Protein AF-A0A5E6QAX9-F1 (afdb_monomer)

Mean predicted aligned error: 13.08 Å

Organism: Pseudomonas fluorescens (NCBI:txid294)

Solvent-accessible surface area (backbone atoms only — not comparable to full-atom values): 25570 Å² total; per-residue (Å²): 93,80,44,79,46,87,66,74,41,51,69,69,58,54,49,51,52,41,70,77,46,77,68,77,66,35,37,39,41,36,64,40,65,77,59,86,54,40,51,58,72,58,33,51,79,68,58,32,48,76,47,62,37,71,54,66,49,14,57,46,33,20,52,44,48,59,61,68,55,28,45,99,88,67,47,72,58,52,53,35,27,36,40,25,69,46,57,39,29,48,39,28,54,53,53,48,54,74,73,34,88,75,42,30,38,41,33,34,48,84,81,74,73,73,81,73,87,60,61,91,48,55,45,81,39,77,52,65,60,74,54,28,51,64,31,39,22,37,38,36,40,51,80,91,72,96,59,93,83,63,60,48,40,42,72,50,63,68,36,28,31,72,66,16,39,39,38,31,65,30,71,71,78,34,50,34,72,62,22,53,52,50,44,27,68,26,70,49,32,36,45,35,42,32,44,58,69,72,58,50,52,52,48,50,54,51,29,43,75,70,75,47,33,59,90,72,20,65,27,58,56,47,78,44,66,59,44,66,61,43,70,68,41,47,52,51,40,52,49,50,49,50,51,54,49,52,51,54,52,49,52,52,50,50,54,52,57,67,75,44,84,61,42,76,52,73,56,58,45,59,94,84,35,58,55,38,39,34,36,27,77,50,74,56,28,49,39,36,49,49,44,38,46,70,70,41,28,39,40,38,38,28,29,60,82,66,95,70,93,60,88,77,82,71,90,72,77,100,75,76,78,90,81,72,78,61,75,83,61,76,72,41,67,68,56,47,52,52,48,43,54,56,13,44,57,54,47,54,47,37,43,69,49,32,77,81,44,50,76,85,85,71,66,83,76,41,65,54,38,58,50,30,51,50,54,50,42,47,56,20,54,41,43,78,41,77,45,66,76,52,74,68,57,49,54,55,50,10,49,81,26,39,30,36,38,33,52,79,84,55,104,70,60,19,32,51,36,35,32,35,56,71,79,46,78,74,45,81,55,76,56,74,56,88,42,62,29,54,35,46,51,49,21,52,51,54,46,51,56,52,52,56,51,57,53,53,58,59,62,75,78,110

pLDDT: mean 76.7, std 18.75, range [22.86, 97.31]

InterPro domains:
  IPR006140 D-isomer specific 2-hydroxyacid dehydrogenase, NAD-binding domain [PF02826] (80-192)
  IPR036291 NAD(P)-binding domain superfamily [SSF51735] (79-182)

Nearest PDB structures (foldseek):
  8ivj-assembly2_C  TM=6.839E-01  e=3.630E-08  [Candida] boidinii
  2j6i-assembly2_C  TM=7.118E-01  e=1.231E-07  [Candida] boidinii
  2j6i-assembly2_B  TM=7.206E-01  e=2.641E-07  [Candida] boidinii
  8iq7-assembly2_D  TM=7.152E-01  e=5.384E-07  [Candida] boidinii
  6d4c-assembly1_B  TM=6.617E-01  e=6.600E-07  [Candida] boidinii

Radius of gyration: 29.42 Å; Cα contacts (8 Å, |Δi|>4): 755; chains: 1; bounding box: 73×48×77 Å

Structure (mmCIF, N/CA/C/O backbone):
data_AF-A0A5E6QAX9-F1
#
_entry.id   AF-A0A5E6QAX9-F1
#
loop_
_atom_site.group_PDB
_atom_site.id
_atom_site.type_symbol
_atom_site.label_atom_id
_atom_site.label_alt_id
_atom_site.label_comp_id
_atom_site.label_asym_id
_atom_site.label_entity_id
_atom_site.label_seq_id
_atom_site.pdbx_PDB_ins_code
_atom_site.Cartn_x
_atom_site.Cartn_y
_atom_site.Cartn_z
_atom_site.occupancy
_atom_site.B_iso_or_equiv
_atom_site.auth_seq_id
_atom_site.auth_comp_id
_atom_site.auth_asym_id
_atom_site.auth_atom_id
_atom_site.pdbx_PDB_model_num
ATOM 1 N N . MET A 1 1 ? -0.705 -5.292 -18.192 1.00 64.06 1 MET A N 1
ATOM 2 C CA . MET A 1 1 ? -1.653 -4.192 -17.880 1.00 64.06 1 MET A CA 1
ATOM 3 C C . MET A 1 1 ? -1.810 -4.080 -16.372 1.00 64.06 1 MET A C 1
ATOM 5 O O . MET A 1 1 ? -1.700 -5.088 -15.676 1.00 64.06 1 MET A O 1
ATOM 9 N N . MET A 1 2 ? -2.021 -2.859 -15.881 1.00 64.88 2 MET A N 1
ATOM 10 C CA . MET A 1 2 ? -2.116 -2.541 -14.456 1.00 64.88 2 MET A CA 1
ATOM 11 C C . MET A 1 2 ? -3.489 -1.959 -14.152 1.00 64.88 2 MET A C 1
ATOM 13 O O . MET A 1 2 ? -3.979 -1.111 -14.890 1.00 64.88 2 MET A O 1
ATOM 17 N N . ILE A 1 3 ? -4.106 -2.452 -13.086 1.00 65.31 3 ILE A N 1
ATOM 18 C CA . ILE A 1 3 ? -5.469 -2.120 -12.694 1.00 65.31 3 ILE A CA 1
ATOM 19 C C . ILE A 1 3 ? -5.431 -1.605 -11.263 1.00 65.31 3 ILE A C 1
ATOM 21 O O . ILE A 1 3 ? -4.879 -2.264 -10.383 1.00 65.31 3 ILE A O 1
ATOM 25 N N . VAL A 1 4 ? -6.032 -0.441 -11.031 1.00 61.53 4 VAL A N 1
ATOM 26 C CA . VAL A 1 4 ? -6.186 0.150 -9.699 1.00 61.53 4 VAL A CA 1
ATOM 27 C C . VAL A 1 4 ? -7.657 0.149 -9.340 1.00 61.53 4 VAL A C 1
ATOM 29 O O . VAL A 1 4 ? -8.485 0.634 -10.107 1.00 61.53 4 VAL A O 1
ATOM 32 N N . GLY A 1 5 ? -7.987 -0.405 -8.176 1.00 59.50 5 GLY A N 1
ATOM 33 C CA . GLY A 1 5 ? -9.376 -0.577 -7.767 1.00 59.50 5 GLY A CA 1
ATOM 34 C C . GLY A 1 5 ? -9.622 -0.266 -6.298 1.00 59.50 5 GLY A C 1
ATOM 35 O O . GLY A 1 5 ? -8.871 -0.687 -5.413 1.00 59.50 5 GLY A O 1
ATOM 36 N N . GLY A 1 6 ? -10.717 0.459 -6.058 1.00 59.78 6 GLY A N 1
ATOM 37 C CA . GLY A 1 6 ? -11.350 0.699 -4.757 1.00 59.78 6 GLY A CA 1
ATOM 38 C C . GLY A 1 6 ? -12.485 -0.282 -4.424 1.00 59.78 6 GLY A C 1
ATOM 39 O O . GLY A 1 6 ? -12.898 -0.394 -3.273 1.00 59.78 6 GLY A O 1
ATOM 40 N N . GLN A 1 7 ? -13.017 -0.957 -5.443 1.00 68.12 7 GLN A N 1
ATOM 41 C CA . GLN A 1 7 ? -14.312 -1.634 -5.386 1.00 68.12 7 GLN A CA 1
ATOM 42 C C . GLN A 1 7 ? -14.189 -3.147 -5.187 1.00 68.12 7 GLN A C 1
ATOM 44 O O . GLN A 1 7 ? -13.084 -3.693 -5.121 1.00 68.12 7 GLN A O 1
ATOM 49 N N . ALA A 1 8 ? -15.340 -3.808 -5.048 1.00 74.06 8 ALA A N 1
ATOM 50 C CA . ALA A 1 8 ? -15.410 -5.258 -5.090 1.00 74.06 8 ALA A CA 1
ATOM 51 C C . ALA A 1 8 ? -15.012 -5.762 -6.479 1.00 74.06 8 ALA A C 1
ATOM 53 O O . ALA A 1 8 ? -15.477 -5.246 -7.491 1.00 74.06 8 ALA A O 1
ATOM 54 N N . ILE A 1 9 ? -14.118 -6.746 -6.500 1.00 80.56 9 ILE A N 1
ATOM 55 C CA . ILE A 1 9 ? -13.603 -7.387 -7.704 1.00 80.56 9 ILE A CA 1
ATOM 56 C C . ILE A 1 9 ? -14.142 -8.817 -7.707 1.00 80.56 9 ILE A C 1
ATOM 58 O O . ILE A 1 9 ? -13.574 -9.728 -7.090 1.00 80.56 9 ILE A O 1
ATOM 62 N N . ASP A 1 10 ? -15.302 -8.971 -8.337 1.00 83.75 10 ASP A N 1
ATOM 63 C CA . ASP A 1 10 ? -16.027 -10.230 -8.460 1.00 83.75 10 ASP A CA 1
ATOM 64 C C . ASP A 1 10 ? -15.603 -11.028 -9.705 1.00 83.75 10 ASP A C 1
ATOM 66 O O . ASP A 1 10 ? -14.633 -10.698 -10.390 1.00 83.75 10 ASP A O 1
ATOM 70 N N . ALA A 1 11 ? -16.290 -12.149 -9.944 1.00 87.06 11 ALA A N 1
ATOM 71 C CA . ALA A 1 11 ? -15.955 -13.037 -11.048 1.00 87.06 11 ALA A CA 1
ATOM 72 C C . ALA A 1 11 ? -16.174 -12.388 -12.413 1.00 87.06 11 ALA A C 1
ATOM 74 O O . ALA A 1 11 ? -15.303 -12.520 -13.270 1.00 87.06 11 ALA A O 1
ATOM 75 N N . ASP A 1 12 ? -17.267 -11.648 -12.579 1.00 86.31 12 ASP A N 1
ATOM 76 C CA . ASP A 1 12 ? -17.640 -11.036 -13.851 1.00 86.31 12 ASP A CA 1
ATOM 77 C C . ASP A 1 12 ? -16.593 -9.995 -14.268 1.00 86.31 12 ASP A C 1
ATOM 79 O O . ASP A 1 12 ? -16.123 -9.989 -15.408 1.00 86.31 12 ASP A O 1
ATOM 83 N N . VAL A 1 13 ? -16.131 -9.172 -13.317 1.00 86.88 13 VAL A N 1
ATOM 84 C CA . VAL A 1 13 ? -15.050 -8.201 -13.550 1.00 86.88 13 VAL A CA 1
ATOM 85 C C . VAL A 1 13 ? -13.741 -8.901 -13.932 1.00 86.88 13 VAL A C 1
ATOM 87 O O . VAL A 1 13 ? -13.078 -8.505 -14.895 1.00 86.88 13 VAL A O 1
ATOM 90 N N . ILE A 1 14 ? -13.365 -9.957 -13.203 1.00 86.50 14 ILE A N 1
ATOM 91 C CA . ILE A 1 14 ? -12.133 -10.718 -13.461 1.00 86.50 14 ILE A CA 1
ATOM 92 C C . ILE A 1 14 ? -12.169 -11.385 -14.843 1.00 86.50 14 ILE A C 1
ATOM 94 O O . ILE A 1 14 ? -11.173 -11.361 -15.574 1.00 86.50 14 ILE A O 1
ATOM 98 N N . GLU A 1 15 ? -13.305 -11.973 -15.214 1.00 87.38 15 GLU A N 1
ATOM 99 C CA . GLU A 1 15 ? -13.496 -12.603 -16.517 1.00 87.38 15 GLU A CA 1
ATOM 100 C C . GLU A 1 15 ? -13.429 -11.579 -17.643 1.00 87.38 15 GLU A C 1
ATOM 102 O O . GLU A 1 15 ? -12.675 -11.782 -18.597 1.00 87.38 15 GLU A O 1
ATOM 107 N N . GLN A 1 16 ? -14.108 -10.441 -17.496 1.00 86.62 16 GLN A N 1
ATOM 108 C CA . GLN A 1 16 ? -14.091 -9.379 -18.496 1.00 86.62 16 GLN A CA 1
ATOM 109 C C . GLN A 1 16 ? -12.678 -8.835 -18.739 1.00 86.62 16 GLN A C 1
ATOM 111 O O . GLN A 1 16 ? -12.290 -8.604 -19.891 1.00 86.62 16 GLN A O 1
ATOM 116 N N . TRP A 1 17 ? -11.870 -8.665 -17.687 1.00 87.19 17 TRP A N 1
ATOM 117 C CA . TRP A 1 17 ? -10.471 -8.258 -17.838 1.00 87.19 17 TRP A CA 1
ATOM 118 C C . TRP A 1 17 ? -9.660 -9.277 -18.620 1.00 87.19 17 TRP A C 1
ATOM 120 O O . TRP A 1 17 ? -8.883 -8.885 -19.492 1.00 87.19 17 TRP A O 1
ATOM 130 N N . ARG A 1 18 ? -9.855 -10.571 -18.348 1.00 85.88 18 ARG A N 1
ATOM 131 C CA . ARG A 1 18 ? -9.121 -11.628 -19.043 1.00 85.88 18 ARG A CA 1
ATOM 132 C C . ARG A 1 18 ? -9.573 -11.802 -20.491 1.00 85.88 18 ARG A C 1
ATOM 134 O O . ARG A 1 18 ? -8.727 -12.050 -21.339 1.00 85.88 18 ARG A O 1
ATOM 141 N N . ILE A 1 19 ? -10.861 -11.624 -20.787 1.00 86.25 19 ILE A N 1
ATOM 142 C CA . ILE A 1 19 ? -11.388 -11.605 -22.161 1.00 86.25 19 ILE A CA 1
ATOM 143 C C . ILE A 1 19 ? -10.792 -10.431 -22.941 1.00 86.25 19 ILE A C 1
ATOM 145 O O . ILE A 1 19 ? -10.338 -10.602 -24.067 1.00 86.25 19 ILE A O 1
ATOM 149 N N . SER A 1 20 ? -10.756 -9.247 -22.326 1.00 83.44 20 SER A N 1
ATOM 150 C CA . SER A 1 20 ? -10.238 -8.032 -22.969 1.00 83.44 20 SER A CA 1
ATOM 151 C C . SER A 1 20 ? -8.712 -8.060 -23.128 1.00 83.44 20 SER A C 1
ATOM 153 O O . SER A 1 20 ? -8.173 -7.448 -24.044 1.00 83.44 20 SER A O 1
ATOM 155 N N . HIS A 1 21 ? -8.011 -8.777 -22.243 1.00 83.81 21 HIS A N 1
ATOM 156 C CA . HIS A 1 21 ? -6.552 -8.900 -22.228 1.00 83.81 21 HIS A CA 1
ATOM 157 C C . HIS A 1 21 ? -6.148 -10.381 -22.111 1.00 83.81 21 HIS A C 1
ATOM 159 O O . HIS A 1 21 ? -5.704 -10.835 -21.045 1.00 83.81 21 HIS A O 1
ATOM 165 N N . PRO A 1 22 ? -6.308 -11.151 -23.206 1.00 82.69 22 PRO A N 1
ATOM 166 C CA . PRO A 1 22 ? -6.115 -12.601 -23.197 1.00 82.69 22 PRO A CA 1
ATOM 167 C C . PRO A 1 22 ? -4.653 -13.007 -22.987 1.00 82.69 22 PRO A C 1
ATOM 169 O O . PRO A 1 22 ? -4.3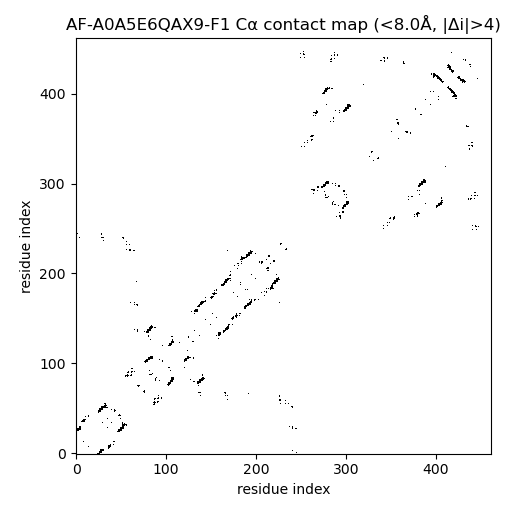86 -14.104 -22.499 1.00 82.69 22 PRO A O 1
ATOM 172 N N . PHE A 1 23 ? -3.707 -12.119 -23.304 1.00 80.06 23 PHE A N 1
ATOM 173 C CA . PHE A 1 23 ? -2.273 -12.373 -23.208 1.00 80.06 23 PHE A CA 1
ATOM 174 C C . PHE A 1 23 ? -1.586 -11.418 -22.227 1.00 80.06 23 PHE A C 1
ATOM 176 O O . PHE A 1 23 ? -2.017 -10.283 -22.019 1.00 80.06 23 PHE A O 1
ATOM 183 N N . GLY A 1 24 ? -0.464 -11.877 -21.672 1.00 72.88 24 GLY A N 1
ATOM 184 C CA . GLY A 1 24 ? 0.416 -11.079 -20.824 1.00 72.88 24 GLY A CA 1
ATOM 185 C C . GLY A 1 24 ? 0.003 -10.992 -19.352 1.00 72.88 24 GLY A C 1
ATOM 186 O O . GLY A 1 24 ? -1.071 -11.428 -18.924 1.00 72.88 24 GLY A O 1
ATOM 187 N N . ASP A 1 25 ? 0.912 -10.407 -18.572 1.00 79.88 25 ASP A N 1
ATOM 188 C CA . ASP A 1 25 ? 0.767 -10.267 -17.127 1.00 79.88 25 ASP A CA 1
ATOM 189 C C . ASP A 1 25 ? -0.271 -9.174 -16.795 1.00 79.88 25 ASP A C 1
ATOM 191 O O . ASP A 1 25 ? -0.158 -8.014 -17.223 1.00 79.88 25 ASP A O 1
ATOM 195 N N . LEU A 1 26 ? -1.277 -9.539 -15.992 1.00 85.12 26 LEU A N 1
ATOM 196 C CA . LEU A 1 26 ? -2.215 -8.594 -15.383 1.00 85.12 26 LEU A CA 1
ATOM 197 C C . LEU A 1 26 ? -1.890 -8.422 -13.905 1.00 85.12 26 LEU A C 1
ATOM 199 O O . LEU A 1 26 ? -1.695 -9.398 -13.177 1.00 85.12 26 LEU A O 1
ATOM 203 N N . HIS A 1 27 ? -1.856 -7.166 -13.475 1.00 83.56 27 HIS A N 1
ATOM 204 C CA . HIS A 1 27 ? -1.624 -6.791 -12.090 1.00 83.56 27 HIS A CA 1
ATOM 205 C C . HIS A 1 27 ? -2.783 -5.950 -11.574 1.00 83.56 27 HIS A C 1
ATOM 207 O O . HIS A 1 27 ? -3.108 -4.924 -12.167 1.00 83.56 27 HIS A O 1
ATOM 213 N N . LEU A 1 28 ? -3.363 -6.362 -10.453 1.00 84.69 28 LEU A N 1
ATOM 214 C CA . LEU A 1 28 ? -4.330 -5.586 -9.691 1.00 84.69 28 LEU A CA 1
ATOM 215 C C . LEU A 1 28 ? -3.633 -5.022 -8.453 1.00 84.69 28 LEU A C 1
ATOM 217 O O . LEU A 1 28 ? -3.115 -5.785 -7.643 1.00 84.69 28 LEU A O 1
ATOM 221 N N . ILE A 1 29 ? -3.648 -3.704 -8.287 1.00 82.81 29 ILE A N 1
ATOM 222 C CA . ILE A 1 29 ? -3.205 -3.032 -7.064 1.00 82.81 29 ILE A CA 1
ATOM 223 C C . ILE A 1 29 ? -4.448 -2.494 -6.358 1.00 82.81 29 ILE A C 1
ATOM 225 O O . ILE A 1 29 ? -5.128 -1.580 -6.832 1.00 82.81 29 ILE A O 1
ATOM 229 N N . ARG A 1 30 ? -4.775 -3.106 -5.219 1.00 82.25 30 ARG A N 1
ATOM 230 C CA . ARG A 1 30 ? -5.894 -2.708 -4.372 1.00 82.25 30 ARG A CA 1
ATOM 231 C C . ARG A 1 30 ? -5.467 -1.561 -3.461 1.00 82.25 30 ARG A C 1
ATOM 233 O O . ARG A 1 30 ? -4.482 -1.652 -2.737 1.00 82.25 30 ARG A O 1
ATOM 240 N N . ARG A 1 31 ? -6.267 -0.501 -3.460 1.00 79.50 31 ARG A N 1
ATOM 241 C CA . ARG A 1 31 ? -6.107 0.635 -2.550 1.00 79.50 31 ARG A CA 1
ATOM 242 C C . ARG A 1 31 ? -6.557 0.292 -1.121 1.00 79.50 31 ARG A C 1
ATOM 244 O O . ARG A 1 31 ? -7.748 0.070 -0.905 1.00 79.50 31 ARG A O 1
ATOM 251 N N . GLY A 1 32 ? -5.641 0.281 -0.158 1.00 75.12 32 GLY A N 1
ATOM 252 C CA . GLY A 1 32 ? -5.905 -0.068 1.248 1.00 75.12 32 GLY A CA 1
ATOM 253 C C . GLY A 1 32 ? -5.344 -1.435 1.651 1.00 75.12 32 GLY A C 1
ATOM 254 O O . GLY A 1 32 ? -4.750 -2.140 0.835 1.00 75.12 32 GLY A O 1
ATOM 255 N N . ASN A 1 33 ? -5.508 -1.819 2.921 1.00 76.81 33 ASN A N 1
ATOM 256 C CA . ASN A 1 33 ? -4.937 -3.062 3.451 1.00 76.81 33 ASN A CA 1
ATOM 257 C C . ASN A 1 33 ? -5.774 -4.314 3.132 1.00 76.81 33 ASN A C 1
ATOM 259 O O . ASN A 1 33 ? -5.211 -5.389 2.932 1.00 76.81 33 ASN A O 1
ATOM 263 N N . SER A 1 34 ? -7.108 -4.219 3.103 1.00 76.56 34 SER A N 1
ATOM 264 C CA . SER A 1 34 ? -7.966 -5.404 2.938 1.00 76.56 34 SER A CA 1
ATOM 265 C C . SER A 1 34 ? -8.051 -5.887 1.485 1.00 76.56 34 SER A C 1
ATOM 267 O O . SER A 1 34 ? -8.235 -5.103 0.553 1.00 76.56 34 SER A O 1
ATOM 269 N N . LEU A 1 35 ? -7.980 -7.210 1.323 1.00 79.38 35 LEU A N 1
ATOM 270 C CA . LEU A 1 35 ? -8.211 -7.935 0.072 1.00 79.38 35 LEU A CA 1
ATOM 271 C C . LEU A 1 35 ? -9.525 -8.732 0.085 1.00 79.38 35 LEU A C 1
ATOM 273 O O . LEU A 1 35 ? -9.799 -9.452 -0.867 1.00 79.38 35 LEU A O 1
ATOM 277 N N . ASP A 1 36 ? -10.354 -8.596 1.126 1.00 77.00 36 ASP A N 1
ATOM 278 C CA . ASP A 1 36 ? -11.575 -9.404 1.305 1.00 77.00 36 ASP A CA 1
ATOM 279 C C . ASP A 1 36 ? -12.578 -9.242 0.157 1.00 77.00 36 ASP A C 1
ATOM 281 O O . ASP A 1 36 ? -13.327 -10.158 -0.170 1.00 77.00 36 ASP A O 1
ATOM 285 N N . ASN A 1 37 ? -12.570 -8.071 -0.479 1.00 75.81 37 ASN A N 1
ATOM 286 C CA . ASN A 1 37 ? -13.447 -7.757 -1.601 1.00 75.81 37 ASN A CA 1
ATOM 287 C C . ASN A 1 37 ? -12.862 -8.202 -2.953 1.00 75.81 37 ASN A C 1
ATOM 289 O O . ASN A 1 37 ? -13.372 -7.797 -3.993 1.00 75.81 37 ASN A O 1
ATOM 293 N N . VAL A 1 38 ? -11.779 -8.985 -2.961 1.00 83.62 38 VAL A N 1
ATOM 294 C CA . VAL A 1 38 ? -11.141 -9.514 -4.170 1.00 83.62 38 VAL A CA 1
ATOM 295 C C . VAL A 1 38 ? -11.199 -11.035 -4.135 1.00 83.62 38 VAL A C 1
ATOM 297 O O . VAL A 1 38 ? -10.734 -11.665 -3.186 1.00 83.62 38 VAL A O 1
ATOM 300 N N . ARG A 1 39 ? -11.716 -11.657 -5.200 1.00 86.12 39 ARG A N 1
ATOM 301 C CA . ARG A 1 39 ? -11.693 -13.122 -5.345 1.00 86.12 39 ARG A CA 1
ATOM 302 C C . ARG A 1 39 ? -10.286 -13.624 -5.694 1.00 86.12 39 ARG A C 1
ATOM 304 O O . ARG A 1 39 ? -10.013 -13.968 -6.841 1.00 86.12 39 ARG A O 1
ATOM 311 N N . LEU A 1 40 ? -9.396 -13.682 -4.699 1.00 88.06 40 LEU A N 1
ATOM 312 C CA . LEU A 1 40 ? -7.970 -14.005 -4.870 1.00 88.06 40 LEU A CA 1
ATOM 313 C C . LEU A 1 40 ? -7.724 -15.324 -5.618 1.00 88.06 40 LEU A C 1
ATOM 315 O O . LEU A 1 40 ? -6.963 -15.328 -6.579 1.00 88.06 40 LEU A O 1
ATOM 319 N N . ASN A 1 41 ? -8.427 -16.402 -5.254 1.00 88.56 41 ASN A N 1
ATOM 320 C CA . ASN A 1 41 ? -8.286 -17.707 -5.916 1.00 88.56 41 ASN A CA 1
ATOM 321 C C . ASN A 1 41 ? -8.634 -17.637 -7.413 1.00 88.56 41 ASN A C 1
ATOM 323 O O . ASN A 1 41 ? -7.997 -18.277 -8.246 1.00 88.56 41 ASN A O 1
ATOM 327 N N . LEU A 1 42 ? -9.648 -16.840 -7.769 1.00 89.56 42 LEU A N 1
ATOM 328 C CA . LEU A 1 42 ? -10.046 -16.666 -9.161 1.00 89.56 42 LEU A CA 1
ATOM 329 C C . LEU A 1 42 ? -9.020 -15.817 -9.916 1.00 89.56 42 LEU A C 1
ATOM 331 O O . LEU A 1 42 ? -8.622 -16.203 -11.014 1.00 89.56 42 LEU A O 1
ATOM 335 N N . CYS A 1 43 ? -8.544 -14.721 -9.315 1.00 88.06 43 CYS A N 1
ATOM 336 C CA . CYS A 1 43 ? -7.438 -13.932 -9.858 1.00 88.06 43 CYS A CA 1
ATOM 337 C C . CYS A 1 43 ? -6.221 -14.818 -10.155 1.00 88.06 43 CYS A C 1
ATOM 339 O O . CYS A 1 43 ? -5.716 -14.795 -11.275 1.00 88.06 43 CYS A O 1
ATOM 341 N N . GLU A 1 44 ? -5.804 -15.647 -9.197 1.00 89.38 44 GLU A N 1
ATOM 342 C CA . GLU A 1 44 ? -4.678 -16.571 -9.347 1.00 89.38 44 GLU A CA 1
ATOM 343 C C . GLU A 1 44 ? -4.906 -17.569 -10.489 1.00 89.38 44 GLU A C 1
ATOM 345 O O . GLU A 1 44 ? -4.075 -17.663 -11.393 1.00 89.38 44 GLU A O 1
ATOM 350 N N . SER A 1 45 ? -6.072 -18.226 -10.533 1.00 89.75 45 SER A N 1
ATOM 351 C CA . SER A 1 45 ? -6.417 -19.174 -11.608 1.00 89.75 45 SER A CA 1
ATOM 352 C C . SER A 1 45 ? -6.430 -18.543 -13.008 1.00 89.75 45 SER A C 1
ATOM 354 O O . SER A 1 45 ? -6.239 -19.229 -14.011 1.00 89.75 45 SER A O 1
ATOM 356 N N . LYS A 1 46 ? -6.642 -17.223 -13.089 1.00 87.62 46 LYS A N 1
ATOM 357 C CA . LYS A 1 46 ? -6.640 -16.440 -14.329 1.00 87.62 46 LYS A CA 1
ATOM 358 C C . LYS A 1 46 ? -5.311 -15.716 -14.555 1.00 87.62 46 LYS A C 1
ATOM 360 O O . LYS A 1 46 ? -5.262 -14.833 -15.408 1.00 87.62 46 LYS A O 1
ATOM 365 N N . GLY A 1 47 ? -4.253 -16.022 -13.800 1.00 86.19 47 GLY A N 1
ATOM 366 C CA . GLY A 1 47 ? -2.938 -15.389 -13.944 1.00 86.19 47 GLY A CA 1
ATOM 367 C C . GLY A 1 47 ? -2.944 -13.878 -13.672 1.00 86.19 47 GLY A C 1
ATOM 368 O O . GLY A 1 47 ? -2.242 -13.120 -14.343 1.00 86.19 47 GLY A O 1
ATOM 369 N N . ILE A 1 48 ? -3.794 -13.410 -12.754 1.00 88.06 48 ILE A N 1
ATOM 370 C CA . ILE A 1 48 ? -3.840 -12.021 -12.285 1.00 88.06 48 ILE A CA 1
ATOM 371 C C . ILE A 1 48 ? -3.116 -11.948 -10.942 1.00 88.06 48 ILE A C 1
ATOM 373 O O . ILE A 1 48 ? -3.564 -12.519 -9.949 1.00 88.06 48 ILE A O 1
ATOM 377 N N . ARG A 1 49 ? -2.008 -11.204 -10.897 1.00 87.25 49 ARG A N 1
ATOM 378 C CA . ARG A 1 49 ? -1.271 -10.950 -9.653 1.00 87.25 49 ARG A CA 1
ATOM 379 C C . ARG A 1 49 ? -1.936 -9.812 -8.888 1.00 87.25 49 ARG A C 1
ATOM 381 O O . ARG A 1 49 ? -2.152 -8.741 -9.449 1.00 87.25 49 ARG A O 1
ATOM 388 N N . VAL A 1 50 ? -2.232 -10.030 -7.611 1.00 86.75 50 VAL A N 1
ATOM 389 C CA . VAL A 1 50 ? -2.906 -9.044 -6.756 1.00 86.75 50 VAL A CA 1
ATOM 390 C C . VAL A 1 50 ? -1.932 -8.521 -5.704 1.00 86.75 50 VAL A C 1
ATOM 392 O O . VAL A 1 50 ? -1.297 -9.302 -5.003 1.00 86.75 50 VAL A O 1
ATOM 395 N N . GLY A 1 51 ? -1.824 -7.200 -5.599 1.00 82.38 51 GLY A N 1
ATOM 396 C CA . GLY A 1 51 ? -1.120 -6.487 -4.536 1.00 82.38 51 GLY A CA 1
ATOM 397 C C . GLY A 1 51 ? -2.049 -5.505 -3.823 1.00 82.38 51 GLY A C 1
ATOM 398 O O . GLY A 1 51 ? -3.149 -5.215 -4.294 1.00 82.38 51 GLY A O 1
ATOM 399 N N . ASN A 1 52 ? -1.607 -4.991 -2.681 1.00 81.12 52 ASN A N 1
ATOM 400 C CA . ASN A 1 52 ? -2.318 -4.002 -1.872 1.00 81.12 52 ASN A CA 1
ATOM 401 C C . ASN A 1 52 ? -1.336 -2.991 -1.252 1.00 81.12 52 ASN A C 1
ATOM 403 O O . ASN A 1 52 ? -0.140 -3.035 -1.537 1.00 81.12 52 ASN A O 1
ATOM 407 N N . THR A 1 53 ? -1.829 -2.086 -0.402 1.00 75.06 53 THR A N 1
ATOM 408 C CA . THR A 1 53 ? -1.009 -1.070 0.285 1.00 75.06 53 THR A CA 1
ATOM 409 C C . THR A 1 53 ? -1.074 -1.253 1.810 1.00 75.06 53 THR A C 1
ATOM 411 O O . THR A 1 53 ? -1.725 -0.466 2.509 1.00 75.06 53 THR A O 1
ATOM 414 N N . PRO A 1 54 ? -0.468 -2.325 2.356 1.00 76.69 54 PRO A N 1
ATOM 415 C CA . PRO A 1 54 ? -0.617 -2.675 3.761 1.00 76.69 54 PRO A CA 1
ATOM 416 C C . PRO A 1 54 ? 0.093 -1.660 4.663 1.00 76.69 54 PRO A C 1
ATOM 418 O O . PRO A 1 54 ? 1.227 -1.272 4.413 1.00 76.69 54 PRO A O 1
ATOM 421 N N . GLY A 1 55 ? -0.565 -1.254 5.751 1.00 76.06 55 GLY A N 1
ATOM 422 C CA . GLY A 1 55 ? 0.027 -0.375 6.767 1.00 76.06 55 GLY A CA 1
ATOM 423 C C . GLY A 1 55 ? 0.002 1.125 6.464 1.00 76.06 55 GLY A C 1
ATOM 424 O O . GLY A 1 55 ? 0.189 1.898 7.393 1.00 76.06 55 GLY A O 1
ATOM 425 N N . VAL A 1 56 ? -0.321 1.557 5.243 1.00 81.31 56 VAL A N 1
ATOM 426 C CA . VAL A 1 56 ? -0.406 2.992 4.890 1.00 81.31 56 VAL A CA 1
ATOM 427 C C . VAL A 1 56 ? -1.469 3.712 5.723 1.00 81.31 56 VAL A C 1
ATOM 429 O O . VAL A 1 56 ? -1.215 4.745 6.335 1.00 81.31 56 VAL A O 1
ATOM 432 N N . GLU A 1 57 ? -2.648 3.107 5.846 1.00 84.50 57 GLU A N 1
ATOM 433 C CA . GLU A 1 57 ? -3.738 3.646 6.666 1.00 84.50 57 GLU A CA 1
ATOM 434 C C . GLU A 1 57 ? -3.493 3.504 8.178 1.00 84.50 57 GLU A C 1
ATOM 436 O O . GLU A 1 57 ? -4.199 4.112 8.979 1.00 84.50 57 GLU A O 1
ATOM 441 N N . ALA A 1 58 ? -2.490 2.727 8.607 1.00 87.25 58 ALA A N 1
ATOM 442 C CA . ALA A 1 58 ? -2.312 2.381 10.015 1.00 87.25 58 ALA A CA 1
ATOM 443 C C . ALA A 1 58 ? -2.037 3.597 10.902 1.00 87.25 58 ALA A C 1
ATOM 445 O O . ALA A 1 58 ? -2.554 3.674 12.017 1.00 87.25 58 ALA A O 1
ATOM 446 N N . SER A 1 59 ? -1.257 4.553 10.399 1.00 87.06 59 SER A N 1
ATOM 447 C CA . SER A 1 59 ? -0.918 5.772 11.129 1.00 87.06 59 SER A CA 1
ATOM 448 C C . SER A 1 59 ? -2.149 6.670 11.327 1.00 87.06 59 SER A C 1
ATOM 450 O O . SER A 1 59 ? -2.308 7.251 12.403 1.00 87.06 59 SER A O 1
ATOM 452 N N . HIS A 1 60 ? -3.044 6.732 10.335 1.00 88.62 60 HIS A N 1
ATOM 453 C CA . HIS A 1 60 ? -4.306 7.483 10.363 1.00 88.62 60 HIS A CA 1
ATOM 454 C C . HIS A 1 60 ? -5.321 6.837 11.301 1.00 88.62 60 HIS A C 1
ATOM 456 O O . HIS A 1 60 ? -5.859 7.499 12.191 1.00 88.62 60 HIS A O 1
ATOM 462 N N . VAL A 1 61 ? -5.487 5.519 11.187 1.00 91.75 61 VAL A N 1
ATOM 463 C CA . VAL A 1 61 ? -6.349 4.732 12.076 1.00 91.75 61 VAL A CA 1
ATOM 464 C C . VAL A 1 61 ? -5.867 4.844 13.529 1.00 91.75 61 VAL A C 1
ATOM 466 O O . VAL A 1 61 ? -6.675 5.004 14.441 1.00 91.75 61 VAL A O 1
ATOM 469 N N . ALA A 1 62 ? -4.554 4.856 13.771 1.00 93.12 62 ALA A N 1
ATOM 470 C CA . ALA A 1 62 ? -3.993 5.080 15.101 1.00 93.12 62 ALA A CA 1
ATOM 471 C C . ALA A 1 62 ? -4.333 6.470 15.675 1.00 93.12 62 ALA A C 1
ATOM 473 O O . ALA A 1 62 ? -4.653 6.578 16.861 1.00 93.12 62 ALA A O 1
ATOM 474 N N . VAL A 1 63 ? -4.317 7.536 14.858 1.00 92.06 63 VAL A N 1
ATOM 475 C CA . VAL A 1 63 ? -4.761 8.883 15.289 1.00 92.06 63 VAL A CA 1
ATOM 476 C C . VAL A 1 63 ? -6.216 8.857 15.714 1.00 92.06 63 VAL A C 1
ATOM 478 O O . VAL A 1 63 ? -6.567 9.411 16.758 1.00 92.06 63 VAL A O 1
ATOM 481 N N . TYR A 1 64 ? -7.043 8.208 14.900 1.00 94.62 64 TYR A N 1
ATOM 482 C CA . TYR A 1 64 ? -8.467 8.077 15.137 1.00 94.62 64 TYR A CA 1
ATOM 483 C C . TYR A 1 64 ? -8.754 7.339 16.449 1.00 94.62 64 TYR A C 1
ATOM 485 O O . TYR A 1 64 ? -9.516 7.828 17.285 1.00 94.62 64 TYR A O 1
ATOM 493 N N . ILE A 1 65 ? -8.083 6.208 16.685 1.00 96.12 65 ILE A N 1
ATOM 494 C CA . ILE A 1 65 ? -8.212 5.462 17.940 1.00 96.12 65 ILE A CA 1
ATOM 495 C C . ILE A 1 65 ? -7.788 6.334 19.124 1.00 96.12 65 ILE A C 1
ATOM 497 O O . ILE A 1 65 ? -8.542 6.471 20.085 1.00 96.12 65 ILE A O 1
ATOM 501 N N . ALA A 1 66 ? -6.618 6.975 19.048 1.00 94.31 66 ALA A N 1
ATOM 502 C CA . ALA A 1 66 ? -6.116 7.826 20.124 1.00 94.31 66 ALA A CA 1
ATOM 503 C C . ALA A 1 66 ? -7.046 9.014 20.426 1.00 94.31 66 ALA A C 1
ATOM 505 O O . ALA A 1 66 ? -7.131 9.439 21.574 1.00 94.31 66 ALA A O 1
ATOM 506 N N . HIS A 1 67 ? -7.752 9.552 19.425 1.00 93.25 67 HIS A N 1
ATOM 507 C CA . HIS A 1 67 ? -8.784 10.569 19.635 1.00 93.25 67 HIS A CA 1
ATOM 508 C C . HIS A 1 67 ? -9.937 10.023 20.483 1.00 93.25 67 HIS A C 1
ATOM 510 O O . HIS A 1 67 ? -10.319 10.653 21.468 1.00 93.25 67 HIS A O 1
ATOM 516 N N . TRP A 1 68 ? -10.446 8.836 20.146 1.00 94.94 68 TRP A N 1
ATOM 517 C CA . TRP A 1 68 ? -11.556 8.231 20.873 1.00 94.94 68 TRP A CA 1
ATOM 518 C C . TRP A 1 68 ? -11.178 7.722 22.258 1.00 94.94 68 TRP A C 1
ATOM 520 O O . TRP A 1 68 ? -12.023 7.765 23.140 1.00 94.94 68 TRP A O 1
ATOM 530 N N . LEU A 1 69 ? -9.938 7.297 22.502 1.00 94.38 69 LEU A N 1
ATOM 531 C CA . LEU A 1 69 ? -9.510 6.824 23.827 1.00 94.38 69 LEU A CA 1
ATOM 532 C C . LEU A 1 69 ? -9.457 7.930 24.901 1.00 94.38 69 LEU A C 1
ATOM 534 O O . LEU A 1 69 ? -9.395 7.613 26.087 1.00 94.38 69 LEU A O 1
ATOM 538 N N . LYS A 1 70 ? -9.501 9.213 24.522 1.00 90.88 70 LYS A N 1
ATOM 539 C CA . LYS A 1 70 ? -9.431 10.347 25.459 1.00 90.88 70 LYS A CA 1
ATOM 540 C C . LYS A 1 70 ? -10.617 10.411 26.412 1.00 90.88 70 LYS A C 1
ATOM 542 O O . LYS A 1 70 ? -11.756 10.226 26.007 1.00 90.88 70 LYS A O 1
ATOM 547 N N . ARG A 1 71 ? -10.398 10.781 27.666 1.00 85.00 71 ARG A N 1
ATOM 548 C CA . ARG A 1 71 ? -11.470 11.045 28.635 1.00 85.00 71 ARG A CA 1
ATOM 549 C C . ARG A 1 71 ? -12.296 12.273 28.222 1.00 85.00 71 ARG A C 1
ATOM 551 O O . ARG A 1 71 ? -11.962 12.984 27.277 1.00 85.00 71 ARG A O 1
ATOM 558 N N . ALA A 1 72 ? -13.404 12.515 28.922 1.00 81.50 72 ALA A N 1
ATOM 559 C CA . ALA A 1 72 ? -14.302 13.638 28.625 1.00 81.50 72 ALA A CA 1
ATOM 560 C C . ALA A 1 72 ? -13.620 15.018 28.740 1.00 81.50 72 ALA A C 1
ATOM 562 O O . ALA A 1 72 ? -14.038 15.958 28.075 1.00 81.50 72 ALA A O 1
ATOM 563 N N . ASP A 1 73 ? -12.559 15.119 29.544 1.00 84.00 73 ASP A N 1
ATOM 564 C CA . ASP A 1 73 ? -11.710 16.308 29.691 1.00 84.00 73 ASP A CA 1
ATOM 565 C C . ASP A 1 73 ? -10.640 16.446 28.584 1.00 84.00 73 ASP A C 1
ATOM 567 O O . ASP A 1 73 ? -9.868 17.401 28.578 1.00 84.00 73 ASP A O 1
ATOM 571 N N . GLY A 1 74 ? -10.580 15.499 27.640 1.00 84.44 74 GLY A N 1
ATOM 572 C CA . GLY A 1 74 ? -9.613 15.470 26.545 1.00 84.44 74 GLY A CA 1
ATOM 573 C C . GLY A 1 74 ? -8.251 14.854 26.889 1.00 84.44 74 GLY A C 1
ATOM 574 O O . GLY A 1 74 ? -7.428 14.707 25.977 1.00 84.44 74 GLY A O 1
ATOM 575 N N . SER A 1 75 ? -8.017 14.466 28.149 1.00 88.50 75 SER A N 1
ATOM 576 C CA . SER A 1 75 ? -6.789 13.794 28.597 1.00 88.50 75 SER A CA 1
ATOM 577 C C . SER A 1 75 ? -6.746 12.330 28.156 1.00 88.50 75 SER A C 1
ATOM 579 O O . SER A 1 75 ? -7.786 11.693 27.960 1.00 88.50 75 SER A O 1
ATOM 581 N N . LEU A 1 76 ? -5.545 11.774 27.982 1.00 90.25 76 LEU A N 1
ATOM 582 C CA . LEU A 1 76 ? -5.393 10.331 27.820 1.00 90.25 76 LEU A CA 1
ATOM 583 C C . LEU A 1 76 ? -5.451 9.655 29.200 1.00 90.25 76 LEU A C 1
ATOM 585 O O . LEU A 1 76 ? -4.913 10.186 30.170 1.00 90.25 76 LEU A O 1
ATOM 589 N N . PRO A 1 77 ? -6.112 8.495 29.317 1.00 90.88 77 PRO A N 1
ATOM 590 C CA . PRO A 1 77 ? -6.031 7.699 30.530 1.00 90.88 77 PRO A CA 1
ATOM 591 C C . PRO A 1 77 ? -4.605 7.154 30.715 1.00 90.88 77 PRO A C 1
ATOM 593 O O . PRO A 1 77 ? -3.940 6.852 29.722 1.00 90.88 77 PRO A O 1
ATOM 596 N N . PRO A 1 78 ? -4.138 7.005 31.969 1.00 88.31 78 PRO A N 1
ATOM 597 C CA . PRO A 1 78 ? -2.756 6.625 32.261 1.00 88.31 78 PRO A CA 1
ATOM 598 C C . PRO A 1 78 ? -2.434 5.193 31.835 1.00 88.31 78 PRO A C 1
ATOM 600 O O . PRO A 1 78 ? -1.288 4.902 31.523 1.00 88.31 78 PRO A O 1
ATOM 603 N N . ASP A 1 79 ? -3.429 4.307 31.804 1.00 92.06 79 ASP A N 1
ATOM 604 C CA . ASP A 1 79 ? -3.271 2.909 31.419 1.00 92.06 79 ASP A CA 1
ATOM 605 C C . ASP A 1 79 ? -4.173 2.605 30.218 1.00 92.06 79 ASP A C 1
ATOM 607 O O . ASP A 1 79 ? -5.400 2.730 30.291 1.00 92.06 79 ASP A O 1
ATOM 611 N N . ILE A 1 80 ? -3.558 2.214 29.100 1.00 94.94 80 ILE A N 1
ATOM 612 C CA . ILE A 1 80 ? -4.247 1.887 27.847 1.00 94.94 80 ILE A CA 1
ATOM 613 C C . ILE A 1 80 ? -3.924 0.451 27.452 1.00 94.94 80 ILE A C 1
ATOM 615 O O . ILE A 1 80 ? -2.762 0.059 27.365 1.00 94.94 80 ILE A O 1
ATOM 619 N N . CYS A 1 81 ? -4.960 -0.326 27.159 1.00 95.44 81 CYS A N 1
ATOM 620 C CA . CYS A 1 81 ? -4.826 -1.688 26.665 1.00 95.44 81 CYS A CA 1
ATOM 621 C C . CYS A 1 81 ? -4.979 -1.724 25.137 1.00 95.44 81 CYS A C 1
ATOM 623 O O . CYS A 1 81 ? -5.934 -1.173 24.590 1.00 95.44 81 CYS A O 1
ATOM 625 N N . VAL A 1 82 ? -4.047 -2.368 24.434 1.00 94.50 82 VAL A N 1
ATOM 626 C CA . VAL A 1 82 ? -4.059 -2.526 22.973 1.00 94.50 82 VAL A CA 1
ATOM 627 C C . VAL A 1 82 ? -4.050 -4.012 22.631 1.00 94.50 82 VAL A C 1
ATOM 629 O O . VAL A 1 82 ? -3.055 -4.709 22.829 1.00 94.50 82 VAL A O 1
ATOM 632 N N . LEU A 1 83 ? -5.162 -4.500 22.087 1.00 91.75 83 LEU A N 1
ATOM 633 C CA . LEU A 1 83 ? -5.306 -5.878 21.636 1.00 91.75 83 LEU A CA 1
ATOM 634 C C . LEU A 1 83 ? -4.971 -5.950 20.148 1.00 91.75 83 LEU A C 1
ATOM 636 O O . LEU A 1 83 ? -5.733 -5.466 19.311 1.00 91.75 83 LEU A O 1
ATOM 640 N N . GLY A 1 84 ? -3.841 -6.577 19.823 1.00 87.88 84 GLY A N 1
ATOM 641 C CA . GLY A 1 84 ? -3.340 -6.714 18.457 1.00 87.88 84 GLY A CA 1
ATOM 642 C C . GLY A 1 84 ? -2.195 -5.751 18.149 1.00 87.88 84 GLY A C 1
ATOM 643 O O . GLY A 1 84 ? -2.389 -4.546 17.993 1.00 87.88 84 GLY A O 1
ATOM 644 N N . TYR A 1 85 ? -0.992 -6.306 17.986 1.00 87.00 85 TYR A N 1
ATOM 645 C CA . TYR A 1 85 ? 0.238 -5.560 17.698 1.00 87.00 85 TYR A CA 1
ATOM 646 C C . TYR A 1 85 ? 0.662 -5.626 16.217 1.00 87.00 85 TYR A C 1
ATOM 648 O O . TYR A 1 85 ? 1.837 -5.760 15.866 1.00 87.00 85 TYR A O 1
ATOM 656 N N . GLY A 1 86 ? -0.327 -5.540 15.319 1.00 83.38 86 GLY A N 1
ATOM 657 C CA . GLY A 1 86 ? -0.116 -5.371 13.876 1.00 83.38 86 GLY A CA 1
ATOM 658 C C . GLY A 1 86 ? 0.284 -3.936 13.503 1.00 83.38 86 GLY A C 1
ATOM 659 O O . GLY A 1 86 ? 0.630 -3.139 14.371 1.00 83.38 86 GLY A O 1
ATOM 660 N N . ASN A 1 87 ? 0.199 -3.575 12.217 1.00 84.75 87 ASN A N 1
ATOM 661 C CA . ASN A 1 87 ? 0.585 -2.236 11.736 1.00 84.75 87 ASN A CA 1
ATOM 662 C C . ASN A 1 87 ? -0.127 -1.105 12.505 1.00 84.75 87 ASN A C 1
ATOM 664 O O . ASN A 1 87 ? 0.530 -0.191 12.992 1.00 84.75 87 ASN A O 1
ATOM 668 N N . VAL A 1 88 ? -1.451 -1.209 12.691 1.00 88.94 88 VAL A N 1
ATOM 669 C CA . VAL A 1 88 ? -2.246 -0.221 13.451 1.00 88.94 88 VAL A CA 1
ATOM 670 C C . VAL A 1 88 ? -1.822 -0.169 14.918 1.00 88.94 88 VAL A C 1
ATOM 672 O O . VAL A 1 88 ? -1.615 0.912 15.459 1.00 88.94 88 VAL A O 1
ATOM 675 N N . GLY A 1 89 ? -1.668 -1.329 15.565 1.00 90.44 89 GLY A N 1
ATOM 676 C CA . GLY A 1 89 ? -1.275 -1.408 16.973 1.00 90.44 89 GLY A CA 1
ATOM 677 C C . GLY A 1 89 ? 0.095 -0.783 17.229 1.00 90.44 89 GLY A C 1
ATOM 678 O O . GLY A 1 89 ? 0.240 0.004 18.158 1.00 90.44 89 GLY A O 1
ATOM 679 N N . LYS A 1 90 ? 1.084 -1.063 16.372 1.00 88.88 90 LYS A N 1
ATOM 680 C CA . LYS A 1 90 ? 2.431 -0.476 16.463 1.00 88.88 90 LYS A CA 1
ATOM 681 C C . LYS A 1 90 ? 2.404 1.046 16.349 1.00 88.88 90 LYS A C 1
ATOM 683 O O . LYS A 1 90 ? 2.979 1.723 17.200 1.00 88.88 90 LYS A O 1
ATOM 688 N N . GLU A 1 91 ? 1.700 1.573 15.348 1.00 89.75 91 GLU A N 1
ATOM 689 C CA . GLU A 1 91 ? 1.543 3.019 15.157 1.00 89.75 91 GLU A CA 1
ATOM 690 C C . GLU A 1 91 ? 0.786 3.678 16.316 1.00 89.75 91 GLU A C 1
ATOM 692 O O . GLU A 1 91 ? 1.149 4.771 16.752 1.00 89.75 91 GLU A O 1
ATOM 697 N N . LEU A 1 92 ? -0.225 3.003 16.871 1.00 94.56 92 LEU A N 1
ATOM 698 C CA . LEU A 1 92 ? -0.944 3.477 18.051 1.00 94.56 92 LEU A CA 1
ATOM 699 C C . LEU A 1 92 ? -0.023 3.566 19.267 1.00 94.56 92 LEU A C 1
ATOM 701 O O . LEU A 1 92 ? 0.041 4.622 19.889 1.00 94.56 92 LEU A O 1
ATOM 705 N N . VAL A 1 93 ? 0.714 2.498 19.589 1.00 93.12 93 VAL A N 1
ATOM 706 C CA . VAL A 1 93 ? 1.639 2.497 20.732 1.00 93.12 93 VAL A CA 1
ATOM 707 C C . VAL A 1 93 ? 2.688 3.592 20.579 1.00 93.12 93 VAL A C 1
ATOM 709 O O . VAL A 1 93 ? 2.872 4.375 21.506 1.00 93.12 93 VAL A O 1
ATOM 712 N N . LYS A 1 94 ? 3.316 3.707 19.402 1.00 91.12 94 LYS A N 1
ATOM 713 C CA . LYS A 1 94 ? 4.287 4.770 19.109 1.00 91.12 94 LYS A CA 1
ATOM 714 C C . LYS A 1 94 ? 3.694 6.156 19.393 1.00 91.12 94 LYS A C 1
ATOM 716 O O . LYS A 1 94 ? 4.231 6.907 20.200 1.00 91.12 94 LYS A O 1
ATOM 721 N N . ARG A 1 95 ? 2.522 6.455 18.823 1.00 91.12 95 ARG A N 1
ATOM 722 C CA . ARG A 1 95 ? 1.855 7.757 18.985 1.00 91.12 95 ARG A CA 1
ATOM 723 C C . ARG A 1 95 ? 1.418 8.056 20.416 1.00 91.12 95 ARG A C 1
ATOM 725 O O . ARG A 1 95 ? 1.439 9.219 20.810 1.00 91.12 95 ARG A O 1
ATOM 732 N N . LEU A 1 96 ? 0.975 7.052 21.172 1.00 93.00 96 LEU A N 1
ATOM 733 C CA . LEU A 1 96 ? 0.618 7.232 22.581 1.00 93.00 96 LEU A CA 1
ATOM 734 C C . LEU A 1 96 ? 1.856 7.631 23.391 1.00 93.00 96 LEU A C 1
ATOM 736 O O . LEU A 1 96 ? 1.816 8.627 24.108 1.00 93.00 96 LEU A O 1
ATOM 740 N N . LEU A 1 97 ? 2.966 6.911 23.206 1.00 91.19 97 LEU A N 1
ATOM 741 C CA . LEU A 1 97 ? 4.220 7.164 23.917 1.00 91.19 97 LEU A CA 1
ATOM 742 C C . LEU A 1 97 ? 4.846 8.525 23.589 1.00 91.19 97 LEU A C 1
ATOM 744 O O . LEU A 1 97 ? 5.489 9.094 24.474 1.00 91.19 97 LEU A O 1
ATOM 748 N N . ASP A 1 98 ? 4.672 9.010 22.355 1.00 88.94 98 ASP A N 1
ATOM 749 C CA . ASP A 1 98 ? 5.171 10.311 21.886 1.00 88.94 98 ASP A CA 1
ATOM 750 C C . ASP A 1 98 ? 4.336 11.489 22.416 1.00 88.94 98 ASP A C 1
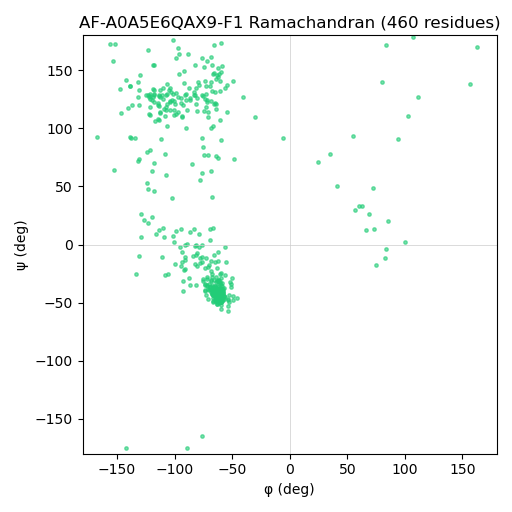ATOM 752 O O . ASP A 1 98 ? 4.848 12.595 22.575 1.00 88.94 98 ASP A O 1
ATOM 756 N N . ARG A 1 99 ? 3.036 11.278 22.666 1.00 86.88 99 ARG A N 1
ATOM 757 C CA . ARG A 1 99 ? 2.102 12.342 23.072 1.00 86.88 99 ARG A CA 1
ATOM 758 C C . ARG A 1 99 ? 2.058 12.589 24.569 1.00 86.88 99 ARG A C 1
ATOM 760 O O . ARG A 1 99 ? 1.815 13.723 24.969 1.00 86.88 99 ARG A O 1
ATOM 767 N N . ASP A 1 100 ? 2.213 11.540 25.367 1.00 86.00 100 ASP A N 1
ATOM 768 C CA . ASP A 1 100 ? 2.075 11.624 26.815 1.00 86.00 100 ASP A CA 1
ATOM 769 C C . ASP A 1 100 ? 3.193 10.814 27.495 1.00 86.00 100 ASP A C 1
ATOM 771 O O . ASP A 1 100 ? 3.316 9.607 27.247 1.00 86.00 100 ASP A O 1
ATOM 775 N N . PRO A 1 101 ? 4.048 11.447 28.318 1.00 86.50 101 PRO A N 1
ATOM 776 C CA . PRO A 1 101 ? 5.122 10.746 29.012 1.00 86.50 101 PRO A CA 1
ATOM 777 C C . PRO A 1 101 ? 4.606 9.772 30.081 1.00 86.50 101 PRO A C 1
ATOM 779 O O . PRO A 1 101 ? 5.280 8.777 30.346 1.00 86.50 101 PRO A O 1
ATOM 782 N N . GLU A 1 102 ? 3.413 9.996 30.637 1.00 89.25 102 GLU A N 1
ATOM 783 C CA . GLU A 1 102 ? 2.867 9.220 31.756 1.00 89.25 102 GLU A CA 1
ATOM 784 C C . GLU A 1 102 ? 2.034 8.016 31.308 1.00 89.25 102 GLU A C 1
ATOM 786 O O . GLU A 1 102 ? 1.709 7.145 32.121 1.00 89.25 102 GLU A O 1
ATOM 791 N N . VAL A 1 103 ? 1.706 7.928 30.014 1.00 92.00 103 VAL A N 1
ATOM 792 C CA . VAL A 1 103 ? 0.916 6.811 29.500 1.00 92.00 103 VAL A CA 1
ATOM 793 C C . VAL A 1 103 ? 1.704 5.506 29.572 1.00 92.00 103 VAL A C 1
ATOM 795 O O . VAL A 1 103 ? 2.852 5.405 29.124 1.00 92.00 103 VAL A O 1
ATOM 798 N N . ARG A 1 104 ? 1.049 4.481 30.106 1.00 92.75 104 ARG A N 1
ATOM 799 C CA . ARG A 1 104 ? 1.484 3.092 30.112 1.00 92.75 104 ARG A CA 1
ATOM 800 C C . ARG A 1 104 ? 0.587 2.300 29.181 1.00 92.75 104 ARG A C 1
ATOM 802 O O . ARG A 1 104 ? -0.636 2.435 29.193 1.00 92.75 104 ARG A O 1
ATOM 809 N N . VAL A 1 105 ? 1.208 1.468 28.358 1.00 93.00 105 VAL A N 1
ATOM 810 C CA . VAL A 1 105 ? 0.504 0.687 27.347 1.00 93.00 105 VAL A CA 1
ATOM 811 C C . VAL A 1 105 ? 0.695 -0.791 27.632 1.00 93.00 105 VAL A C 1
ATOM 813 O O . VAL A 1 105 ? 1.819 -1.288 27.681 1.00 93.00 105 VAL A O 1
ATOM 816 N N . LYS A 1 106 ? -0.408 -1.509 27.803 1.00 93.06 106 LYS A N 1
ATOM 817 C CA . LYS A 1 106 ? -0.408 -2.966 27.882 1.00 93.06 106 LYS A CA 1
ATOM 818 C C . LYS A 1 106 ? -0.815 -3.519 26.523 1.00 93.06 106 LYS A C 1
ATOM 820 O O . LYS A 1 106 ? -1.879 -3.185 26.010 1.00 93.06 106 LYS A O 1
ATOM 825 N N . VAL A 1 107 ? 0.048 -4.316 25.913 1.00 90.62 107 VAL A N 1
ATOM 826 C CA . VAL A 1 107 ? -0.121 -4.831 24.555 1.00 90.62 107 VAL A CA 1
ATOM 827 C C . VAL A 1 107 ? -0.304 -6.333 24.607 1.00 90.62 107 VAL A C 1
ATOM 829 O O . VAL A 1 107 ? 0.520 -7.046 25.171 1.00 90.62 107 VAL A O 1
ATOM 832 N N . VAL A 1 108 ? -1.354 -6.814 23.952 1.00 85.44 108 VAL A N 1
ATOM 833 C CA . VAL A 1 108 ? -1.529 -8.243 23.721 1.00 85.44 108 VAL A CA 1
ATOM 834 C C . VAL A 1 108 ? -0.955 -8.609 22.359 1.00 85.44 108 VAL A C 1
ATOM 836 O O . VAL A 1 108 ? -1.533 -8.254 21.324 1.00 85.44 108 VAL A O 1
ATOM 839 N N . ASP A 1 109 ? 0.166 -9.332 22.352 1.00 72.81 109 ASP A N 1
ATOM 840 C CA . ASP A 1 109 ? 0.746 -9.934 21.148 1.00 72.81 109 ASP A CA 1
ATOM 841 C C . ASP A 1 109 ? 1.074 -11.409 21.392 1.00 72.81 109 ASP A C 1
ATOM 843 O O . ASP A 1 109 ? 1.879 -11.751 22.251 1.00 72.81 109 ASP A O 1
ATOM 847 N N . ARG A 1 110 ? 0.457 -12.292 20.604 1.00 58.62 110 ARG A N 1
ATOM 848 C CA . ARG A 1 110 ? 0.646 -13.747 20.696 1.00 58.62 110 ARG A CA 1
ATOM 849 C C . ARG A 1 110 ? 1.797 -14.274 19.832 1.00 58.62 110 ARG A C 1
ATOM 851 O O . ARG A 1 110 ? 2.036 -15.474 19.823 1.00 58.62 110 ARG A O 1
ATOM 858 N N . HIS A 1 111 ? 2.521 -13.417 19.105 1.00 59.16 111 HIS A N 1
ATOM 859 C CA . HIS A 1 111 ? 3.623 -13.848 18.229 1.00 59.16 111 HIS A CA 1
ATOM 860 C C . HIS A 1 111 ? 4.957 -14.041 18.973 1.00 59.16 111 HIS A C 1
ATOM 862 O O . HIS A 1 111 ? 6.000 -14.121 18.325 1.00 59.16 111 HIS A O 1
ATOM 868 N N . GLY A 1 112 ? 4.945 -14.085 20.314 1.00 50.28 112 GLY A N 1
ATOM 869 C CA . GLY A 1 112 ? 6.118 -14.413 21.131 1.00 50.28 112 GLY A CA 1
ATOM 870 C C . GLY A 1 112 ? 7.327 -13.507 20.882 1.00 50.28 112 GLY A C 1
ATOM 871 O O . GLY A 1 112 ? 8.471 -13.954 20.983 1.00 50.28 112 GLY A O 1
ATOM 872 N N . ARG A 1 113 ? 7.112 -12.243 20.489 1.00 54.59 113 ARG A N 1
ATOM 873 C CA . ARG A 1 113 ? 8.224 -11.327 20.221 1.00 54.59 113 ARG A CA 1
ATOM 874 C C . ARG A 1 113 ? 8.890 -10.943 21.538 1.00 54.59 113 ARG A C 1
ATOM 876 O O . ARG A 1 113 ? 8.298 -10.261 22.368 1.00 54.59 113 ARG A O 1
ATOM 883 N N . SER A 1 114 ? 10.145 -11.370 21.688 1.00 45.16 114 SER A N 1
ATOM 884 C CA . SER A 1 114 ? 11.028 -10.922 22.761 1.00 45.16 114 SER A CA 1
ATOM 885 C C . SER A 1 114 ? 11.109 -9.397 22.767 1.00 45.16 114 SER A C 1
ATOM 887 O O . SER A 1 114 ? 11.202 -8.768 21.707 1.00 45.16 114 SER A O 1
ATOM 889 N N . ALA A 1 115 ? 11.053 -8.826 23.969 1.00 49.25 115 ALA A N 1
ATOM 890 C CA . ALA A 1 115 ? 11.120 -7.404 24.255 1.00 49.25 115 ALA A CA 1
ATOM 891 C C . ALA A 1 115 ? 12.471 -6.801 23.820 1.00 49.25 115 ALA A C 1
ATOM 893 O O . ALA A 1 115 ? 13.341 -6.506 24.636 1.00 49.25 115 ALA A O 1
ATOM 894 N N . GLY A 1 116 ? 12.667 -6.620 22.515 1.00 44.84 116 GLY A N 1
ATOM 895 C CA . GLY A 1 116 ? 13.810 -5.910 21.959 1.00 44.84 116 GLY A CA 1
ATOM 896 C C . GLY A 1 116 ? 13.715 -4.428 22.308 1.00 44.84 116 GLY A C 1
ATOM 897 O O . GLY A 1 116 ? 12.948 -3.704 21.684 1.00 44.84 116 GLY A O 1
ATOM 898 N N . ASN A 1 117 ? 14.465 -4.016 23.333 1.00 50.06 117 ASN A N 1
ATOM 899 C CA . ASN A 1 117 ? 14.651 -2.640 23.808 1.00 50.06 117 ASN A CA 1
ATOM 900 C C . ASN A 1 117 ? 13.365 -1.792 23.826 1.00 50.06 117 ASN A C 1
ATOM 902 O O . ASN A 1 117 ? 13.289 -0.691 23.280 1.00 50.06 117 ASN A O 1
ATOM 906 N N . ILE A 1 118 ? 12.319 -2.350 24.428 1.00 61.31 118 ILE A N 1
ATOM 907 C CA . ILE A 1 118 ? 11.009 -1.716 24.473 1.00 61.31 118 ILE A CA 1
ATOM 908 C C . ILE A 1 118 ? 10.996 -0.712 25.626 1.00 61.31 118 ILE A C 1
ATOM 910 O O . ILE A 1 118 ? 11.400 -1.014 26.749 1.00 61.31 118 ILE A O 1
ATOM 914 N N . ASN A 1 119 ? 10.537 0.502 25.321 1.00 72.56 119 ASN A N 1
ATOM 915 C CA . ASN A 1 119 ? 10.240 1.555 26.284 1.00 72.56 119 ASN A CA 1
ATOM 916 C C . ASN A 1 119 ? 9.561 0.959 27.533 1.00 72.56 119 ASN A C 1
ATOM 918 O O . ASN A 1 119 ? 8.551 0.273 27.403 1.00 72.56 119 ASN A O 1
ATOM 922 N N . ARG A 1 120 ? 10.097 1.236 28.733 1.00 83.88 120 ARG A N 1
ATOM 923 C CA . ARG A 1 120 ? 9.631 0.666 30.020 1.00 83.88 120 ARG A CA 1
ATOM 924 C C . ARG A 1 120 ? 8.141 0.897 30.306 1.00 83.88 120 ARG A C 1
ATOM 926 O O . ARG A 1 120 ? 7.583 0.266 31.194 1.00 83.88 120 ARG A O 1
ATOM 933 N N . ARG A 1 121 ? 7.512 1.809 29.563 1.00 88.75 121 ARG A N 1
ATOM 934 C CA . ARG A 1 121 ? 6.083 2.123 29.616 1.00 88.75 121 ARG A CA 1
ATOM 935 C C . ARG A 1 121 ? 5.203 1.138 28.841 1.00 88.75 121 ARG A C 1
ATOM 937 O O . ARG A 1 121 ? 3.985 1.241 28.934 1.00 88.75 121 ARG A O 1
ATOM 944 N N . VAL A 1 122 ? 5.778 0.203 28.083 1.00 90.62 122 VAL A N 1
ATOM 945 C CA . VAL A 1 122 ? 5.029 -0.815 27.339 1.00 90.62 122 VAL A CA 1
ATOM 946 C C . VAL A 1 122 ? 5.254 -2.188 27.958 1.00 90.62 122 VAL A C 1
ATOM 948 O O . VAL A 1 122 ? 6.388 -2.643 28.083 1.00 90.62 122 VAL A O 1
ATOM 951 N N . SER A 1 123 ? 4.162 -2.859 28.308 1.00 90.00 123 SER A N 1
ATOM 952 C CA . SER A 1 123 ? 4.165 -4.238 28.802 1.00 90.00 123 SER A CA 1
ATOM 953 C C . SER A 1 123 ? 3.481 -5.146 27.788 1.00 90.00 123 SER A C 1
ATOM 955 O O . SER A 1 123 ? 2.415 -4.809 27.279 1.00 90.00 123 SER A O 1
ATOM 957 N N . PHE A 1 124 ? 4.105 -6.279 27.471 1.00 88.50 124 PHE A N 1
ATOM 958 C CA . PHE A 1 124 ? 3.535 -7.287 26.580 1.00 88.50 124 PHE A CA 1
ATOM 959 C C . PHE A 1 124 ? 2.985 -8.434 27.415 1.00 88.50 124 PHE A C 1
ATOM 961 O O . PHE A 1 124 ? 3.692 -8.952 28.277 1.00 88.50 124 PHE A O 1
ATOM 968 N N . VAL A 1 125 ? 1.737 -8.810 27.158 1.00 87.50 125 VAL A N 1
ATOM 969 C CA . VAL A 1 125 ? 1.042 -9.898 27.853 1.00 87.50 125 VAL A CA 1
ATOM 970 C C . VAL A 1 125 ? 0.421 -10.852 26.836 1.00 87.50 125 VAL A C 1
ATOM 972 O O . VAL A 1 125 ? -0.015 -10.440 25.761 1.00 87.50 125 VAL A O 1
ATOM 975 N N . GLU A 1 126 ? 0.378 -12.139 27.163 1.00 82.50 126 GLU A N 1
ATOM 976 C CA . GLU A 1 126 ? -0.207 -13.160 26.283 1.00 82.50 126 GLU A CA 1
ATOM 977 C C . GLU A 1 126 ? -1.695 -13.404 26.592 1.00 82.50 126 GLU A C 1
ATOM 979 O O . GLU A 1 126 ? -2.489 -13.696 25.685 1.00 82.50 126 GLU A O 1
ATOM 984 N N . ASP A 1 127 ? -2.086 -13.236 27.861 1.00 85.50 127 ASP A N 1
ATOM 985 C CA . ASP A 1 127 ? -3.450 -13.439 28.342 1.00 85.50 127 ASP A CA 1
ATOM 986 C C . ASP A 1 127 ? -4.306 -12.174 28.182 1.00 85.50 127 ASP A C 1
ATOM 988 O O . ASP A 1 127 ? -4.000 -11.093 28.687 1.00 85.50 127 ASP A O 1
ATOM 992 N N . TRP A 1 128 ? -5.436 -12.328 27.492 1.00 87.38 128 TRP A N 1
ATOM 993 C CA . TRP A 1 128 ? -6.411 -11.259 27.273 1.00 87.38 128 TRP A CA 1
ATOM 994 C C . TRP A 1 128 ? -7.121 -10.873 28.569 1.00 87.38 128 TRP A C 1
ATOM 996 O O . TRP A 1 128 ? -7.506 -9.718 28.736 1.00 87.38 128 TRP A O 1
ATOM 1006 N N . SER A 1 129 ? -7.286 -11.829 29.484 1.00 87.31 129 SER A N 1
ATOM 1007 C CA . SER A 1 129 ? -7.917 -11.598 30.778 1.00 87.31 129 SER A CA 1
ATOM 1008 C C . SER A 1 129 ? -7.057 -10.677 31.635 1.00 87.31 129 SER A C 1
ATOM 1010 O O . SER A 1 129 ? -7.546 -9.656 32.108 1.00 87.31 129 SER A O 1
ATOM 1012 N N . GLU A 1 130 ? -5.762 -10.980 31.754 1.00 87.88 130 GLU A N 1
ATOM 1013 C CA . GLU A 1 130 ? -4.775 -10.111 32.408 1.00 87.88 130 GLU A CA 1
ATOM 1014 C C . GLU A 1 130 ? -4.690 -8.733 31.733 1.00 87.88 130 GLU A C 1
ATOM 1016 O O . GLU A 1 130 ? -4.493 -7.702 32.386 1.00 87.88 130 GLU A O 1
ATOM 1021 N N . ALA A 1 131 ? -4.844 -8.702 30.408 1.00 86.94 131 ALA A N 1
ATOM 1022 C CA . ALA A 1 131 ? -4.776 -7.468 29.649 1.00 86.94 131 ALA A CA 1
ATOM 1023 C C . ALA A 1 131 ? -5.929 -6.508 29.948 1.00 86.94 131 ALA A C 1
ATOM 1025 O O . ALA A 1 131 ? -5.715 -5.298 30.053 1.00 86.94 131 ALA A O 1
ATOM 1026 N N . LEU A 1 132 ? -7.141 -7.050 30.058 1.00 91.00 132 LEU A N 1
ATOM 1027 C CA . LEU A 1 132 ? -8.376 -6.284 30.204 1.00 91.00 132 LEU A CA 1
ATOM 1028 C C . LEU A 1 132 ? -8.764 -6.015 31.659 1.00 91.00 132 LEU A C 1
ATOM 1030 O O . LEU A 1 132 ? -9.618 -5.162 31.888 1.00 91.00 132 LEU A O 1
ATOM 1034 N N . GLU A 1 133 ? -8.136 -6.694 32.620 1.00 91.44 133 GLU A N 1
ATOM 1035 C CA . GLU A 1 133 ? -8.393 -6.513 34.050 1.00 91.44 133 GLU A CA 1
ATOM 1036 C C . GLU A 1 133 ? -8.247 -5.037 34.466 1.00 91.44 133 GLU A C 1
ATOM 1038 O O . GLU A 1 133 ? -7.161 -4.456 34.387 1.00 91.44 133 GLU A O 1
ATOM 1043 N N . GLY A 1 134 ? -9.359 -4.421 34.878 1.00 89.44 134 GLY A N 1
ATOM 1044 C CA . GLY A 1 134 ? -9.422 -3.019 35.303 1.00 89.44 134 GLY A CA 1
ATOM 1045 C C . GLY A 1 134 ? -9.152 -1.994 34.194 1.00 89.44 134 GLY A C 1
ATOM 1046 O O . GLY A 1 134 ? -8.943 -0.816 34.483 1.00 89.44 134 GLY A O 1
ATOM 1047 N N . ALA A 1 135 ? -9.132 -2.403 32.922 1.00 92.25 135 ALA A N 1
ATOM 1048 C CA . ALA A 1 135 ? -8.819 -1.499 31.823 1.00 92.25 135 ALA A CA 1
ATOM 1049 C C . ALA A 1 135 ? -9.972 -0.510 31.570 1.00 92.25 135 ALA A C 1
ATOM 1051 O O . ALA A 1 135 ? -11.099 -0.911 31.272 1.00 92.25 135 ALA A O 1
ATOM 1052 N N . CYS A 1 136 ? -9.675 0.792 31.636 1.00 93.19 136 CYS A N 1
ATOM 1053 C CA . CYS A 1 136 ? -10.633 1.867 31.346 1.00 93.19 136 CYS A CA 1
ATOM 1054 C C . CYS A 1 136 ? -10.576 2.360 29.887 1.00 93.19 136 CYS A C 1
ATOM 1056 O O . CYS A 1 136 ? -11.502 3.016 29.411 1.00 93.19 136 CYS A O 1
ATOM 1058 N N . ALA A 1 137 ? -9.515 2.026 29.149 1.00 95.81 137 ALA A N 1
ATOM 1059 C CA . ALA A 1 137 ? -9.337 2.399 27.752 1.00 95.81 137 ALA A CA 1
ATOM 1060 C C . ALA A 1 137 ? -8.715 1.247 26.971 1.00 95.81 137 ALA A C 1
ATOM 1062 O O . ALA A 1 137 ? -7.601 0.809 27.258 1.00 95.81 137 ALA A O 1
ATOM 1063 N N . VAL A 1 138 ? -9.459 0.748 25.990 1.00 96.38 138 VAL A N 1
ATOM 1064 C CA . VAL A 1 138 ? -9.125 -0.475 25.268 1.00 96.38 138 VAL A CA 1
ATOM 1065 C C . VAL A 1 138 ? -9.241 -0.234 23.767 1.00 96.38 138 VAL A C 1
ATOM 1067 O O . VAL A 1 138 ? -10.285 0.199 23.282 1.00 96.38 138 VAL A O 1
ATOM 1070 N N . ALA A 1 139 ? -8.183 -0.546 23.023 1.00 96.75 139 ALA A N 1
ATOM 1071 C CA . ALA A 1 139 ? -8.150 -0.530 21.566 1.00 96.75 139 ALA A CA 1
ATOM 1072 C C . ALA A 1 139 ? -8.118 -1.959 21.008 1.00 96.75 139 ALA A C 1
ATOM 1074 O O . ALA A 1 139 ? -7.263 -2.755 21.392 1.00 96.75 139 ALA A O 1
ATOM 1075 N N . LEU A 1 140 ? -9.019 -2.279 20.078 1.00 94.38 140 LEU A N 1
ATOM 1076 C CA . LEU A 1 140 ? -9.084 -3.569 19.387 1.00 94.38 140 LEU A CA 1
ATOM 1077 C C . LEU A 1 140 ? -8.593 -3.418 17.939 1.00 94.38 140 LEU A C 1
ATOM 1079 O O . LEU A 1 140 ? -9.328 -2.951 17.061 1.00 94.38 140 LEU A O 1
ATOM 1083 N N . CYS A 1 141 ? -7.355 -3.854 17.705 1.00 90.81 141 CYS A N 1
ATOM 1084 C CA . CYS A 1 141 ? -6.589 -3.763 16.457 1.00 90.81 141 CYS A CA 1
ATOM 1085 C C . CYS A 1 141 ? -6.244 -5.165 15.907 1.00 90.81 141 CYS A C 1
ATOM 1087 O O . CYS A 1 141 ? -5.100 -5.453 15.545 1.00 90.81 141 CYS A O 1
ATOM 1089 N N . LEU A 1 142 ? -7.226 -6.065 15.889 1.00 86.44 142 LEU A N 1
ATOM 1090 C CA . LEU A 1 142 ? -7.080 -7.482 15.570 1.00 86.44 142 LEU A CA 1
ATOM 1091 C C . LEU A 1 142 ? -7.306 -7.755 14.077 1.00 86.44 142 LEU A C 1
ATOM 1093 O O . LEU A 1 142 ? -8.241 -7.245 13.460 1.00 86.44 142 LEU A O 1
ATOM 1097 N N . SER A 1 143 ? -6.483 -8.632 13.498 1.00 74.25 143 SER A N 1
ATOM 1098 C CA . SER A 1 143 ? -6.700 -9.162 12.150 1.00 74.25 143 SER A CA 1
ATOM 1099 C C . SER A 1 143 ? -7.304 -10.561 12.248 1.00 74.25 143 SER A C 1
ATOM 1101 O O . SER A 1 143 ? -6.639 -11.498 12.684 1.00 74.25 143 SER A O 1
ATOM 1103 N N . LEU A 1 144 ? -8.567 -10.707 11.846 1.00 64.69 144 LEU A N 1
ATOM 1104 C CA . LEU A 1 144 ? -9.225 -12.008 11.715 1.00 64.69 144 LEU A CA 1
ATOM 1105 C C . LEU A 1 144 ? -8.705 -12.704 10.449 1.00 64.69 144 LEU A C 1
ATOM 1107 O O . LEU A 1 144 ? -9.312 -12.600 9.384 1.00 64.69 144 LEU A O 1
ATOM 1111 N N . LYS A 1 145 ? -7.563 -13.389 10.542 1.00 56.88 145 LYS A N 1
ATOM 1112 C CA . LYS A 1 145 ? -7.154 -14.365 9.525 1.00 56.88 145 LYS A CA 1
ATOM 1113 C C . LYS A 1 145 ? -7.499 -15.772 10.002 1.00 56.88 145 LYS A C 1
ATOM 1115 O O . LYS A 1 145 ? -6.889 -16.276 10.934 1.00 56.88 145 LYS A O 1
ATOM 1120 N N . GLY A 1 146 ? -8.456 -16.389 9.314 1.00 46.69 146 GLY A N 1
ATOM 1121 C CA . GLY A 1 146 ? -8.546 -17.838 9.121 1.00 46.69 146 GLY A CA 1
ATOM 1122 C C . GLY A 1 146 ? -9.002 -18.714 10.285 1.00 46.69 146 GLY A C 1
ATOM 1123 O O . GLY A 1 146 ? -9.428 -19.825 10.001 1.00 46.69 146 GLY A O 1
ATOM 1124 N N . ASP A 1 147 ? -8.978 -18.253 11.536 1.00 39.12 147 ASP A N 1
ATOM 1125 C CA . ASP A 1 147 ? -9.366 -19.108 12.658 1.00 39.12 147 ASP A CA 1
ATOM 1126 C C . ASP A 1 147 ? -10.367 -18.435 13.598 1.00 39.12 147 ASP A C 1
ATOM 1128 O O . ASP A 1 147 ? -10.200 -17.289 14.025 1.00 39.12 147 ASP A O 1
ATOM 1132 N N . ALA A 1 148 ? -11.421 -19.175 13.937 1.00 47.22 148 ALA A N 1
ATOM 1133 C CA . ALA A 1 148 ? -12.527 -18.763 14.801 1.00 47.22 148 ALA A CA 1
ATOM 1134 C C . ALA A 1 148 ? -12.117 -18.592 16.284 1.00 47.22 148 ALA A C 1
ATOM 1136 O O . ALA A 1 148 ? -12.973 -18.473 17.158 1.00 47.22 148 ALA A O 1
ATOM 1137 N N . ALA A 1 149 ? -10.813 -18.565 16.572 1.00 53.03 149 ALA A N 1
ATOM 1138 C CA . ALA A 1 149 ? -10.222 -18.615 17.906 1.00 53.03 149 ALA A CA 1
ATOM 1139 C C . ALA A 1 149 ? -10.176 -17.262 18.648 1.00 53.03 149 ALA A C 1
ATOM 1141 O O . ALA A 1 149 ? -9.692 -17.200 19.779 1.00 53.03 149 ALA A O 1
ATOM 1142 N N . TYR A 1 150 ? -10.645 -16.170 18.035 1.00 63.06 150 TYR A N 1
ATOM 1143 C CA . TYR A 1 150 ? -10.493 -14.814 18.578 1.00 63.06 150 TYR A CA 1
ATOM 1144 C C . TYR A 1 150 ? -11.846 -14.143 18.795 1.00 63.06 150 TYR A C 1
ATOM 1146 O O . TYR A 1 150 ? -12.295 -13.341 17.972 1.00 63.06 150 TYR A O 1
ATOM 1154 N N . ARG A 1 151 ? -12.496 -14.473 19.917 1.00 80.19 151 ARG A N 1
ATOM 1155 C CA . ARG A 1 151 ? -13.749 -13.838 20.328 1.00 80.19 151 ARG A CA 1
ATOM 1156 C C . ARG A 1 151 ? -13.617 -13.107 21.661 1.00 80.19 151 ARG A C 1
ATOM 1158 O O . ARG A 1 151 ? -13.156 -13.655 22.653 1.00 80.19 151 ARG A O 1
ATOM 1165 N N . ILE A 1 152 ? -14.059 -11.855 21.678 1.00 90.00 152 ILE A N 1
ATOM 1166 C CA . ILE A 1 152 ? -14.362 -11.094 22.880 1.00 90.00 152 ILE A CA 1
ATOM 1167 C C . ILE A 1 152 ? -15.638 -11.693 23.473 1.00 90.00 152 ILE A C 1
ATOM 1169 O O . ILE A 1 152 ? -16.733 -11.587 22.906 1.00 90.00 152 ILE A O 1
ATOM 1173 N N . GLU A 1 153 ? -15.472 -12.366 24.602 1.00 92.88 153 GLU A N 1
ATOM 1174 C CA . GLU A 1 153 ? -16.540 -13.014 25.356 1.00 92.88 153 GLU A CA 1
ATOM 1175 C C . GLU A 1 153 ? -17.053 -12.133 26.495 1.00 92.88 153 GLU A C 1
ATOM 1177 O O . GLU A 1 153 ? -16.398 -11.174 26.911 1.00 92.88 153 GLU A O 1
ATOM 1182 N N . ARG A 1 154 ? -18.228 -12.480 27.035 1.00 95.00 154 ARG A N 1
ATOM 1183 C CA . ARG A 1 154 ? -18.824 -11.806 28.200 1.00 95.00 154 ARG A CA 1
ATOM 1184 C C . ARG A 1 154 ? -17.827 -11.648 29.349 1.00 95.00 154 ARG A C 1
ATOM 1186 O O . ARG A 1 154 ? -17.744 -10.567 29.925 1.00 95.00 154 ARG A O 1
ATOM 1193 N N . ALA A 1 155 ? -17.064 -12.700 29.651 1.00 93.38 155 ALA A N 1
ATOM 1194 C CA . ALA A 1 155 ? -16.098 -12.695 30.745 1.00 93.38 155 ALA A CA 1
ATOM 1195 C C . ALA A 1 155 ? -15.019 -11.612 30.574 1.00 93.38 155 ALA A C 1
ATOM 1197 O O . ALA A 1 155 ? -14.610 -10.997 31.552 1.00 93.38 155 ALA A O 1
ATOM 1198 N N . LEU A 1 156 ? -14.597 -11.331 29.336 1.00 92.38 156 LEU A N 1
ATOM 1199 C CA . LEU A 1 156 ? -13.598 -10.303 29.049 1.00 92.38 156 LEU A CA 1
ATOM 1200 C C . LEU A 1 156 ? -14.171 -8.891 29.204 1.00 92.38 156 LEU A C 1
ATOM 1202 O O . LEU A 1 156 ? -13.509 -8.030 29.774 1.00 92.38 156 LEU A O 1
ATOM 1206 N N . ILE A 1 157 ? -15.416 -8.666 28.770 1.00 93.81 157 ILE A N 1
ATOM 1207 C CA . ILE A 1 157 ? -16.104 -7.382 28.988 1.00 93.81 157 ILE A CA 1
ATOM 1208 C C . ILE A 1 157 ? -16.289 -7.110 30.486 1.00 93.81 157 ILE A C 1
ATOM 1210 O O . ILE A 1 157 ? -16.114 -5.984 30.935 1.00 93.81 157 ILE A O 1
ATOM 1214 N N . GLN A 1 158 ? -16.608 -8.141 31.272 1.00 93.69 158 GLN A N 1
ATOM 1215 C CA . GLN A 1 158 ? -16.833 -8.017 32.716 1.00 93.69 158 GLN A CA 1
ATOM 1216 C C . GLN A 1 158 ? -15.560 -7.747 33.531 1.00 93.69 158 GLN A C 1
ATOM 1218 O O . GLN A 1 158 ? -15.672 -7.274 34.658 1.00 93.69 158 GLN A O 1
ATOM 1223 N N . ARG A 1 159 ? -14.374 -8.038 32.982 1.00 93.38 159 ARG A N 1
ATOM 1224 C CA . ARG A 1 159 ? -13.078 -7.733 33.614 1.00 93.38 159 ARG A CA 1
ATOM 1225 C C . ARG A 1 159 ? -12.634 -6.283 33.430 1.00 93.38 159 ARG A C 1
ATOM 1227 O O . ARG A 1 159 ? -11.764 -5.821 34.163 1.00 93.38 159 ARG A O 1
ATOM 1234 N N . MET A 1 160 ? -13.210 -5.576 32.460 1.00 94.00 160 MET A N 1
ATOM 1235 C CA . MET A 1 160 ? -12.916 -4.163 32.227 1.00 94.00 160 MET A CA 1
ATOM 1236 C C . MET A 1 160 ? -13.438 -3.290 33.373 1.00 94.00 160 MET A C 1
ATOM 1238 O O . MET A 1 160 ? -14.331 -3.687 34.125 1.00 94.00 160 MET A O 1
ATOM 1242 N N . ASP A 1 161 ? -12.912 -2.068 33.482 1.00 92.31 161 ASP A N 1
ATOM 1243 C CA . ASP A 1 161 ? -13.464 -1.092 34.421 1.00 92.31 161 ASP A CA 1
ATOM 1244 C C . ASP A 1 161 ? -14.942 -0.796 34.102 1.00 92.31 161 ASP A C 1
ATOM 1246 O O . ASP A 1 161 ? -15.371 -0.811 32.942 1.00 92.31 161 ASP A O 1
ATOM 1250 N N . LYS A 1 162 ? -15.740 -0.492 35.134 1.00 89.50 162 LYS A N 1
ATOM 1251 C CA . LYS A 1 162 ? -17.163 -0.156 34.956 1.00 89.50 162 LYS A CA 1
ATOM 1252 C C . LYS A 1 162 ? -17.345 1.061 34.049 1.00 89.50 162 LYS A C 1
ATOM 1254 O O . LYS A 1 162 ? -18.332 1.127 33.321 1.00 89.50 162 LYS A O 1
ATOM 1259 N N . VAL A 1 163 ? -16.404 2.003 34.090 1.00 91.81 163 VAL A N 1
ATOM 1260 C CA . VAL A 1 163 ? -16.338 3.207 33.264 1.00 91.81 163 VAL A CA 1
ATOM 1261 C C . VAL A 1 163 ? -15.206 3.042 32.254 1.00 91.81 163 VAL A C 1
ATOM 1263 O O . VAL A 1 163 ? -14.117 3.599 32.391 1.00 91.81 163 VAL A O 1
ATOM 1266 N N . ALA A 1 164 ? -15.480 2.266 31.210 1.00 93.06 164 ALA A N 1
ATOM 1267 C CA . ALA A 1 164 ? -14.497 1.964 30.180 1.00 93.06 164 ALA A CA 1
ATOM 1268 C C . ALA A 1 164 ? -14.907 2.465 28.795 1.00 93.06 164 ALA A C 1
ATOM 1270 O O . ALA A 1 164 ? -16.086 2.575 28.450 1.00 93.06 164 ALA A O 1
ATOM 1271 N N . ARG A 1 165 ? -13.912 2.717 27.949 1.00 95.31 165 ARG A N 1
ATOM 1272 C CA . ARG A 1 165 ? -14.117 2.932 26.521 1.00 95.31 165 ARG A CA 1
ATOM 1273 C C . ARG A 1 165 ? -13.396 1.875 25.708 1.00 95.31 165 ARG A C 1
ATOM 1275 O O . ARG A 1 165 ? -12.198 1.659 25.867 1.00 95.31 165 ARG A O 1
ATOM 1282 N N . LEU A 1 166 ? -14.151 1.266 24.805 1.00 96.00 166 LEU A N 1
ATOM 1283 C CA . LEU A 1 166 ? -13.695 0.238 23.890 1.00 96.00 166 LEU A CA 1
ATOM 1284 C C . LEU A 1 166 ? -13.742 0.787 22.466 1.00 96.00 166 LEU A C 1
ATOM 1286 O O . LEU A 1 166 ? -14.820 1.077 21.955 1.00 96.00 166 LEU A O 1
ATOM 1290 N N . VAL A 1 167 ? -12.585 0.943 21.828 1.00 97.31 167 VAL A N 1
ATOM 1291 C CA . VAL A 1 167 ? -12.467 1.415 20.444 1.00 97.31 167 VAL A CA 1
ATOM 1292 C C . VAL A 1 167 ? -12.063 0.245 19.561 1.00 97.31 167 VAL A C 1
ATOM 1294 O O . VAL A 1 167 ? -10.982 -0.315 19.713 1.00 97.31 167 VAL A O 1
ATOM 1297 N N . CYS A 1 168 ? -12.932 -0.140 18.637 1.00 95.31 168 CYS A N 1
ATOM 1298 C CA . CYS A 1 168 ? -12.746 -1.270 17.746 1.00 95.31 168 CYS A CA 1
ATOM 1299 C C . CYS A 1 168 ? -12.621 -0.792 16.302 1.00 95.31 168 CYS A C 1
ATOM 1301 O O . CYS A 1 168 ? -13.538 -0.168 15.780 1.00 95.31 168 CYS A O 1
ATOM 1303 N N . VAL A 1 169 ? -11.497 -1.119 15.664 1.00 92.50 169 VAL A N 1
ATOM 1304 C CA . VAL A 1 169 ? -11.256 -0.898 14.221 1.00 92.50 169 VAL A CA 1
ATOM 1305 C C . VAL A 1 169 ? -11.138 -2.222 13.453 1.00 92.50 169 VAL A C 1
ATOM 1307 O O . VAL A 1 169 ? -10.657 -2.286 12.325 1.00 92.50 169 VAL A O 1
ATOM 1310 N N . SER A 1 170 ? -11.511 -3.315 14.119 1.00 88.88 170 SER A N 1
ATOM 1311 C CA . SER A 1 170 ? -11.484 -4.682 13.596 1.00 88.88 170 SER A CA 1
ATOM 1312 C C . SER A 1 170 ? -12.872 -5.069 13.083 1.00 88.88 170 SER A C 1
ATOM 1314 O O . SER A 1 170 ? -13.853 -4.378 13.366 1.00 88.88 170 SER A O 1
ATOM 1316 N N . LYS A 1 171 ? -12.999 -6.195 12.361 1.00 87.81 171 LYS A N 1
ATOM 1317 C CA . LYS A 1 171 ? -14.338 -6.669 11.969 1.00 87.81 171 LYS A CA 1
ATOM 1318 C C . LYS A 1 171 ? -15.181 -6.965 13.220 1.00 87.81 171 LYS A C 1
ATOM 1320 O O . LYS A 1 171 ? -14.649 -7.558 14.161 1.00 87.81 171 LYS A O 1
ATOM 1325 N N . PRO A 1 172 ? -16.484 -6.638 13.230 1.00 89.31 172 PRO A N 1
ATOM 1326 C CA . PRO A 1 172 ? -17.332 -6.800 14.415 1.00 89.31 172 PRO A CA 1
ATOM 1327 C C . PRO A 1 172 ? -17.534 -8.264 14.841 1.00 89.31 172 PRO A C 1
ATOM 1329 O O . PRO A 1 172 ? -17.948 -8.535 15.967 1.00 89.31 172 PRO A O 1
ATOM 1332 N N . ASP A 1 173 ? -17.211 -9.220 13.967 1.00 87.88 173 ASP A N 1
ATOM 1333 C CA . ASP A 1 173 ? -17.295 -10.662 14.226 1.00 87.88 173 ASP A CA 1
ATOM 1334 C C . ASP A 1 173 ? -16.381 -11.142 15.362 1.00 87.88 173 ASP A C 1
ATOM 1336 O O . ASP A 1 173 ? -16.581 -12.239 15.886 1.00 87.88 173 ASP A O 1
ATOM 1340 N N . ILE A 1 174 ? -15.423 -10.310 15.793 1.00 89.62 174 ILE A N 1
ATOM 1341 C CA . ILE A 1 174 ? -14.635 -10.575 16.999 1.00 89.62 174 ILE A CA 1
ATOM 1342 C C . ILE A 1 174 ? -15.496 -10.600 18.263 1.00 89.62 174 ILE A C 1
ATOM 1344 O O . ILE A 1 174 ? -15.050 -11.130 19.264 1.00 89.62 174 ILE A O 1
ATOM 1348 N N . PHE A 1 175 ? -16.696 -10.022 18.290 1.00 92.88 175 PHE A N 1
ATOM 1349 C CA . PHE A 1 175 ? -17.548 -10.079 19.478 1.00 92.88 175 PHE A CA 1
ATOM 1350 C C . PHE A 1 175 ? -18.411 -11.339 19.463 1.00 92.88 175 PHE A C 1
ATOM 1352 O O . PHE A 1 175 ? -19.038 -11.657 18.451 1.00 92.88 175 PHE A O 1
ATOM 1359 N N . SER A 1 176 ? -18.491 -12.044 20.592 1.00 93.25 176 SER A N 1
ATOM 1360 C CA . SER A 1 176 ? -19.526 -13.063 20.826 1.00 93.25 176 SER A CA 1
ATOM 1361 C C . SER A 1 176 ? -20.903 -12.416 21.041 1.00 93.25 176 SER A C 1
ATOM 1363 O O . SER A 1 176 ? -20.987 -11.252 21.433 1.00 93.25 176 SER A O 1
ATOM 1365 N N . ASP A 1 177 ? -21.985 -13.166 20.819 1.00 95.00 177 ASP A N 1
ATOM 1366 C CA . ASP A 1 177 ? -23.351 -12.666 21.052 1.00 95.00 177 ASP A CA 1
ATOM 1367 C C . ASP A 1 177 ? -23.560 -12.262 22.521 1.00 95.00 177 ASP A C 1
ATOM 1369 O O . ASP A 1 177 ? -24.091 -11.188 22.810 1.00 95.00 177 ASP A O 1
ATOM 1373 N N . ASP A 1 178 ? -23.037 -13.072 23.446 1.00 95.19 178 ASP A N 1
ATOM 1374 C CA . ASP A 1 178 ? -23.070 -12.799 24.883 1.00 95.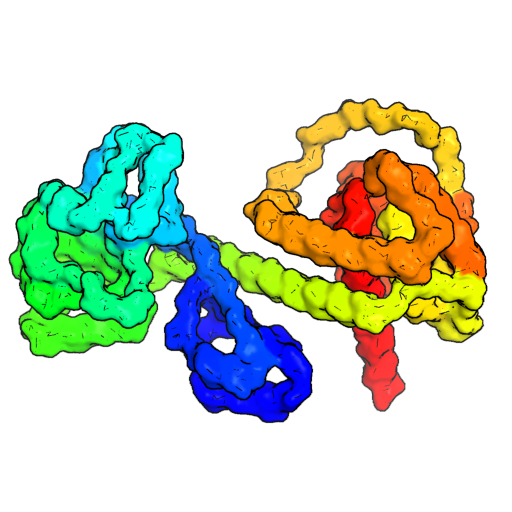19 178 ASP A CA 1
ATOM 1375 C C . ASP A 1 178 ? -22.333 -11.503 25.250 1.00 95.19 178 ASP A C 1
ATOM 1377 O O . ASP A 1 178 ? -22.807 -10.754 26.106 1.00 95.19 178 ASP A O 1
ATOM 1381 N N . ALA A 1 179 ? -21.198 -11.207 24.605 1.00 95.50 179 ALA A N 1
ATOM 1382 C CA . ALA A 1 179 ? -20.472 -9.956 24.826 1.00 95.50 179 ALA A CA 1
ATOM 1383 C C . ALA A 1 179 ? -21.262 -8.737 24.339 1.00 95.50 179 ALA A C 1
ATOM 1385 O O . ALA A 1 179 ? -21.283 -7.718 25.028 1.00 95.50 179 ALA A O 1
ATOM 1386 N N . LEU A 1 180 ? -21.945 -8.839 23.192 1.00 95.75 180 LEU A N 1
ATOM 1387 C CA . LEU A 1 180 ? -22.791 -7.758 22.676 1.00 95.75 180 LEU A CA 1
ATOM 1388 C C . LEU A 1 180 ? -23.974 -7.474 23.603 1.00 95.75 180 LEU A C 1
ATOM 1390 O O . LEU A 1 180 ? -24.261 -6.315 23.892 1.00 95.75 180 LEU A O 1
ATOM 1394 N N . GLN A 1 181 ? -24.625 -8.515 24.125 1.00 95.69 181 GLN A N 1
ATOM 1395 C CA . GLN A 1 181 ? -25.685 -8.354 25.122 1.00 95.69 181 GLN A CA 1
ATOM 1396 C C . GLN A 1 181 ? -25.160 -7.738 26.426 1.00 95.69 181 GLN A C 1
ATOM 1398 O O . GLN A 1 181 ? -25.816 -6.872 27.002 1.00 95.69 181 GLN A O 1
ATOM 1403 N N . THR A 1 182 ? -23.965 -8.133 26.879 1.00 96.19 182 THR A N 1
ATOM 1404 C CA . THR A 1 182 ? -23.325 -7.541 28.064 1.00 96.19 182 THR A CA 1
ATOM 1405 C C . THR A 1 182 ? -22.973 -6.067 27.856 1.00 96.19 182 THR A C 1
ATOM 1407 O O . THR A 1 182 ? -23.234 -5.258 28.744 1.00 96.19 182 THR A O 1
ATOM 1410 N N . LEU A 1 183 ? -22.457 -5.689 26.685 1.00 96.06 183 LEU A N 1
ATOM 1411 C CA . LEU A 1 183 ? -22.205 -4.287 26.341 1.00 96.06 183 LEU A CA 1
ATOM 1412 C C . LEU A 1 183 ? -23.503 -3.470 26.265 1.00 96.06 183 LEU A C 1
ATOM 1414 O O . LEU A 1 183 ? -23.534 -2.336 26.734 1.00 96.06 183 LEU A O 1
ATOM 1418 N N . ALA A 1 184 ? -24.592 -4.051 25.753 1.00 96.06 184 ALA A N 1
ATOM 1419 C CA . ALA A 1 184 ? -25.877 -3.364 25.632 1.00 96.06 184 ALA A CA 1
ATOM 1420 C C . ALA A 1 184 ? -26.466 -2.917 26.981 1.00 96.06 184 ALA A C 1
ATOM 1422 O O . ALA A 1 184 ? -27.115 -1.871 27.065 1.00 96.06 184 ALA A O 1
ATOM 1423 N N . ILE A 1 185 ? -26.234 -3.694 28.042 1.00 95.94 185 ILE A N 1
ATOM 1424 C CA . ILE A 1 185 ? -26.722 -3.394 29.396 1.00 95.94 185 ILE A CA 1
ATOM 1425 C C . ILE A 1 185 ? -25.706 -2.634 30.259 1.00 95.94 185 ILE A C 1
ATOM 1427 O O . ILE A 1 185 ? -26.045 -2.232 31.372 1.00 95.94 185 ILE A O 1
ATOM 1431 N N . ALA A 1 186 ? -24.477 -2.429 29.782 1.00 94.56 186 ALA A N 1
ATOM 1432 C CA . ALA A 1 186 ? -23.459 -1.690 30.518 1.00 94.56 186 ALA A CA 1
ATOM 1433 C C . ALA A 1 186 ? -23.793 -0.188 30.540 1.00 94.56 186 ALA A C 1
ATOM 1435 O O . ALA A 1 186 ? -23.981 0.446 29.504 1.00 94.56 186 ALA A O 1
ATOM 1436 N N . GLU A 1 187 ? -23.878 0.402 31.735 1.00 92.69 187 GLU A N 1
ATOM 1437 C CA . GLU A 1 187 ? -24.299 1.805 31.904 1.00 92.69 187 GLU A CA 1
ATOM 1438 C C . GLU A 1 187 ? -23.211 2.813 31.520 1.00 92.69 187 GLU A C 1
ATOM 1440 O O . GLU A 1 187 ? -23.508 3.923 31.069 1.00 92.69 187 GLU A O 1
ATOM 1445 N N . HIS A 1 188 ? -21.944 2.445 31.7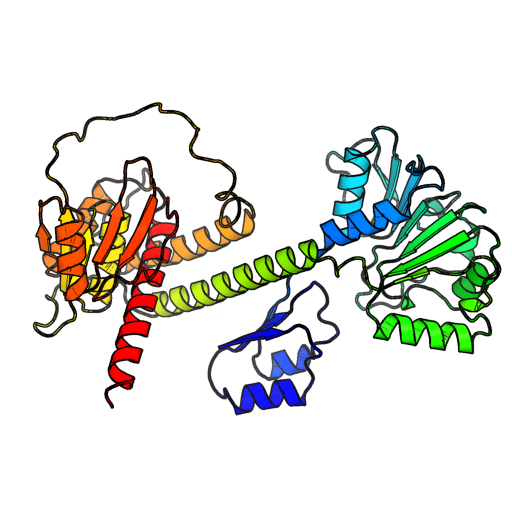12 1.00 91.75 188 HIS A N 1
ATOM 1446 C CA . HIS A 1 188 ? -20.818 3.372 31.592 1.00 91.75 188 HIS A CA 1
ATOM 1447 C C . HIS A 1 188 ? -19.698 2.865 30.678 1.00 91.75 188 HIS A C 1
ATOM 1449 O O . HIS A 1 188 ? -18.681 3.542 30.533 1.00 91.75 188 HIS A O 1
ATOM 1455 N N . THR A 1 189 ? -19.905 1.734 29.999 1.00 93.38 189 THR A N 1
ATOM 1456 C CA . THR A 1 189 ? -18.986 1.235 28.974 1.00 93.38 189 THR A CA 1
ATOM 1457 C C . THR A 1 189 ? -19.423 1.726 27.599 1.00 93.38 189 THR A C 1
ATOM 1459 O O . THR A 1 189 ? -20.523 1.419 27.151 1.00 93.38 189 THR A O 1
ATOM 1462 N N . GLN A 1 190 ? -18.572 2.482 26.908 1.00 93.81 190 GLN A N 1
ATOM 1463 C CA . GLN A 1 190 ? -18.858 2.952 25.550 1.00 93.81 190 GLN A CA 1
ATOM 1464 C C . GLN A 1 190 ? -18.102 2.120 24.514 1.00 93.81 190 GLN A C 1
ATOM 1466 O O . GLN A 1 190 ? -16.872 2.081 24.539 1.00 93.81 190 GLN A O 1
ATOM 1471 N N . LEU A 1 191 ? -18.829 1.536 23.559 1.00 96.38 191 LEU A N 1
ATOM 1472 C CA . LEU A 1 191 ? -18.250 0.959 22.346 1.00 96.38 191 LEU A CA 1
ATOM 1473 C C . LEU A 1 191 ? -18.194 2.015 21.233 1.00 96.38 191 LEU A C 1
ATOM 1475 O O . LEU A 1 191 ? -19.203 2.639 20.905 1.00 96.38 191 LEU A O 1
ATOM 1479 N N . VAL A 1 192 ? -17.025 2.176 20.626 1.00 96.88 192 VAL A N 1
ATOM 1480 C CA . VAL A 1 192 ? -16.817 2.885 19.362 1.00 96.88 192 VAL A CA 1
ATOM 1481 C C . VAL A 1 192 ? -16.357 1.849 18.349 1.00 96.88 192 VAL A C 1
ATOM 1483 O O . VAL A 1 192 ? -15.342 1.198 18.569 1.00 96.88 192 VAL A O 1
ATOM 1486 N N . LEU A 1 193 ? -17.102 1.670 17.266 1.00 96.31 193 LEU A N 1
ATOM 1487 C CA . LEU A 1 193 ? -16.826 0.678 16.234 1.00 96.31 193 LEU A CA 1
ATOM 1488 C C . LEU A 1 193 ? -16.673 1.381 14.887 1.00 96.31 193 LEU A C 1
ATOM 1490 O O . LEU A 1 193 ? -17.645 1.921 14.352 1.00 96.31 193 LEU A O 1
ATOM 1494 N N . ASP A 1 194 ? -15.454 1.356 14.355 1.00 94.12 194 ASP A N 1
ATOM 1495 C CA . ASP A 1 194 ? -15.130 1.856 13.025 1.00 94.12 194 ASP A CA 1
ATOM 1496 C C . ASP A 1 194 ? -14.858 0.691 12.070 1.00 94.12 194 ASP A C 1
ATOM 1498 O O . ASP A 1 194 ? -13.967 -0.127 12.306 1.00 94.12 194 ASP A O 1
ATOM 1502 N N . CYS A 1 195 ? -15.667 0.561 11.021 1.00 88.75 195 CYS A N 1
ATOM 1503 C CA . CYS A 1 195 ? -15.520 -0.516 10.046 1.00 88.75 195 CYS A CA 1
ATOM 1504 C C . CYS A 1 195 ? -16.142 -0.133 8.699 1.00 88.75 195 CYS A C 1
ATOM 1506 O O . CYS A 1 195 ? -16.817 0.885 8.581 1.00 88.75 195 CYS A O 1
ATOM 1508 N N . ALA A 1 196 ? -15.952 -0.966 7.675 1.00 85.12 196 ALA A N 1
ATOM 1509 C CA . ALA A 1 196 ? -16.588 -0.762 6.376 1.00 85.12 196 ALA A CA 1
ATOM 1510 C C . ALA A 1 196 ? -18.132 -0.797 6.488 1.00 85.12 196 ALA A C 1
ATOM 1512 O O . ALA A 1 196 ? -18.653 -1.595 7.276 1.00 85.12 196 ALA A O 1
ATOM 1513 N N . PRO A 1 197 ? -18.877 -0.024 5.667 1.00 86.69 197 PRO A N 1
ATOM 1514 C CA . PRO A 1 197 ? -20.339 0.083 5.756 1.00 86.69 197 PRO A CA 1
ATOM 1515 C C . PRO A 1 197 ? -21.069 -1.265 5.822 1.00 86.69 197 PRO A C 1
ATOM 1517 O O . PRO A 1 197 ? -21.846 -1.495 6.742 1.00 86.69 197 PRO A O 1
ATOM 1520 N N . GLY A 1 198 ? -20.731 -2.208 4.934 1.00 86.00 198 GLY A N 1
ATOM 1521 C CA . GLY A 1 198 ? -21.375 -3.527 4.916 1.00 86.00 198 GLY A CA 1
ATOM 1522 C C . GLY A 1 198 ? -21.161 -4.349 6.196 1.00 86.00 198 GLY A C 1
ATOM 1523 O O . GLY A 1 198 ? -22.050 -5.090 6.608 1.00 86.00 198 GLY A O 1
ATOM 1524 N N . ALA A 1 199 ? -20.017 -4.191 6.873 1.00 88.00 199 ALA A N 1
ATOM 1525 C CA . ALA A 1 199 ? -19.770 -4.847 8.158 1.00 88.00 199 ALA A CA 1
ATOM 1526 C C . ALA A 1 199 ? -20.579 -4.196 9.294 1.00 88.00 199 ALA A C 1
ATOM 1528 O O . ALA A 1 199 ? -21.038 -4.890 10.202 1.00 88.00 199 ALA A O 1
ATOM 1529 N N . LEU A 1 200 ? -20.792 -2.877 9.235 1.00 92.44 200 LEU A N 1
ATOM 1530 C CA . LEU A 1 200 ? -21.656 -2.170 10.183 1.00 92.44 200 LEU A CA 1
ATOM 1531 C C . LEU A 1 200 ? -23.130 -2.537 9.987 1.00 92.44 200 LEU A C 1
ATOM 1533 O O . LEU A 1 200 ? -23.842 -2.705 10.975 1.00 92.44 200 LEU A O 1
ATOM 1537 N N . ASP A 1 201 ? -23.584 -2.710 8.746 1.00 92.50 201 ASP A N 1
ATOM 1538 C CA . ASP A 1 201 ? -24.947 -3.161 8.452 1.00 92.50 201 ASP A CA 1
ATOM 1539 C C . ASP A 1 201 ? -25.181 -4.583 8.973 1.00 92.50 201 ASP A C 1
ATOM 1541 O O . ASP A 1 201 ? -26.155 -4.833 9.687 1.00 92.50 201 ASP A O 1
ATOM 1545 N N . ALA A 1 202 ? -24.236 -5.498 8.726 1.00 92.12 202 ALA A N 1
ATOM 1546 C CA . ALA A 1 202 ? -24.268 -6.846 9.292 1.00 92.12 202 ALA A CA 1
ATOM 1547 C C . ALA A 1 202 ? -24.298 -6.823 10.833 1.00 92.12 202 ALA A C 1
ATOM 1549 O O . ALA A 1 202 ? -25.069 -7.555 11.457 1.00 92.12 202 ALA A O 1
ATOM 1550 N N . PHE A 1 203 ? -23.520 -5.935 11.460 1.00 94.75 203 PHE A N 1
ATOM 1551 C CA . PHE A 1 203 ? -23.524 -5.743 12.911 1.00 94.75 203 PHE A CA 1
ATOM 1552 C C . PHE A 1 203 ? -24.872 -5.228 13.447 1.00 94.75 203 PHE A C 1
ATOM 1554 O O . PHE A 1 203 ? -25.366 -5.723 14.466 1.00 94.75 203 PHE A O 1
ATOM 1561 N N . ARG A 1 204 ? -25.508 -4.269 12.761 1.00 95.56 204 ARG A N 1
ATOM 1562 C CA . ARG A 1 204 ? -26.849 -3.768 13.120 1.00 95.56 204 ARG A CA 1
ATOM 1563 C C . ARG A 1 204 ? -27.893 -4.880 13.042 1.00 95.56 204 ARG A C 1
ATOM 1565 O O . ARG A 1 204 ? -28.641 -5.073 13.996 1.00 95.56 204 ARG A O 1
ATOM 1572 N N . MET A 1 205 ? -27.890 -5.654 11.958 1.00 95.38 205 MET A N 1
ATOM 1573 C CA . MET A 1 205 ? -28.804 -6.789 11.795 1.00 95.38 205 MET A CA 1
ATOM 1574 C C . MET A 1 205 ? -28.592 -7.849 12.881 1.00 95.38 205 MET A C 1
ATOM 1576 O O . MET A 1 205 ? -29.559 -8.335 13.469 1.00 95.38 205 MET A O 1
ATOM 1580 N N . ARG A 1 206 ? -27.332 -8.163 13.208 1.00 95.44 206 ARG A N 1
ATOM 1581 C CA . ARG A 1 206 ? -26.984 -9.117 14.270 1.00 95.44 206 ARG A CA 1
ATOM 1582 C C . ARG A 1 206 ? -27.481 -8.657 15.642 1.00 95.44 206 ARG A C 1
ATOM 1584 O O . ARG A 1 206 ? -28.145 -9.418 16.334 1.00 95.44 206 ARG A O 1
ATOM 1591 N N . THR A 1 207 ? -27.207 -7.414 16.033 1.00 95.69 207 THR A N 1
ATOM 1592 C CA . THR A 1 207 ? -27.657 -6.870 17.332 1.00 95.69 207 THR A CA 1
ATOM 1593 C C . THR A 1 207 ? -29.180 -6.769 17.434 1.00 95.69 207 THR A C 1
ATOM 1595 O O . THR A 1 207 ? -29.747 -7.048 18.491 1.00 95.69 207 THR A O 1
ATOM 1598 N N . GLN A 1 208 ? -29.866 -6.454 16.332 1.00 95.56 208 GLN A N 1
ATOM 1599 C CA . GLN A 1 208 ? -31.326 -6.492 16.268 1.00 95.56 208 GLN A CA 1
ATOM 1600 C C . GLN A 1 208 ? -31.874 -7.912 16.469 1.00 95.56 208 GLN A C 1
ATOM 1602 O O . GLN A 1 208 ? -32.797 -8.093 17.261 1.00 95.56 208 GLN A O 1
ATOM 1607 N N . ALA A 1 209 ? -31.291 -8.918 15.809 1.00 96.06 209 ALA A N 1
ATOM 1608 C CA . ALA A 1 209 ? -31.696 -10.318 15.959 1.00 96.06 209 ALA A CA 1
ATOM 1609 C C . ALA A 1 209 ? -31.496 -10.847 17.392 1.00 96.06 209 ALA A C 1
ATOM 1611 O O . ALA A 1 209 ? -32.279 -11.669 17.862 1.00 96.06 209 ALA A O 1
ATOM 1612 N N . LEU A 1 210 ? -30.492 -10.333 18.110 1.00 95.44 210 LEU A N 1
ATOM 1613 C CA . LEU A 1 210 ? -30.230 -10.654 19.517 1.00 95.44 210 LEU A CA 1
ATOM 1614 C C . LEU A 1 210 ? -31.151 -9.923 20.512 1.00 95.44 210 LEU A C 1
ATOM 1616 O O . LEU A 1 210 ? -31.012 -10.120 21.721 1.00 95.44 210 LEU A O 1
ATOM 1620 N N . GLY A 1 211 ? -32.054 -9.059 20.036 1.00 94.62 211 GLY A N 1
ATOM 1621 C CA . GLY A 1 211 ? -32.928 -8.244 20.885 1.00 94.62 211 GLY A CA 1
ATOM 1622 C C . GLY A 1 211 ? -32.215 -7.086 21.594 1.00 94.62 211 GLY A C 1
ATOM 1623 O O . GLY A 1 211 ? -32.784 -6.481 22.499 1.00 94.62 211 GLY A O 1
ATOM 1624 N N . CYS A 1 212 ? -30.985 -6.755 21.193 1.00 93.94 212 CYS A N 1
ATOM 1625 C CA . CYS A 1 212 ? -30.169 -5.689 21.773 1.00 93.94 212 CYS A CA 1
ATOM 1626 C C . CYS A 1 212 ? -29.726 -4.681 20.704 1.00 93.94 212 CYS A C 1
ATOM 1628 O O . CYS A 1 212 ? -28.538 -4.391 20.561 1.00 93.94 212 CYS A O 1
ATOM 1630 N N . SER A 1 213 ? -30.682 -4.145 19.937 1.00 93.62 213 SER A N 1
ATOM 1631 C CA . SER A 1 213 ? -30.408 -3.127 18.912 1.00 93.62 213 SER A CA 1
ATOM 1632 C C . SER A 1 213 ? -29.547 -1.992 19.472 1.00 93.62 213 SER A C 1
ATOM 1634 O O . SER A 1 213 ? -29.762 -1.534 20.589 1.00 93.62 213 SER A O 1
ATOM 1636 N N . VAL A 1 214 ? -28.593 -1.492 18.687 1.00 90.06 214 VAL A N 1
ATOM 1637 C CA . VAL A 1 214 ? -27.638 -0.454 19.120 1.00 90.06 214 VAL A CA 1
ATOM 1638 C C . VAL A 1 214 ? -28.322 0.780 19.726 1.00 90.06 214 VAL A C 1
ATOM 1640 O O . VAL A 1 214 ? -27.796 1.393 20.653 1.00 90.06 214 VAL A O 1
ATOM 1643 N N . SER A 1 215 ? -29.518 1.130 19.245 1.00 88.44 215 SER A N 1
ATOM 1644 C CA . SER A 1 215 ? -30.307 2.256 19.759 1.00 88.44 215 SER A CA 1
ATOM 1645 C C . SER A 1 215 ? -30.886 2.034 21.161 1.00 88.44 215 SER A C 1
ATOM 1647 O O . SER A 1 215 ? -31.300 2.997 21.796 1.00 88.44 215 SER A O 1
ATOM 1649 N N . THR A 1 216 ? -30.952 0.789 21.637 1.00 91.81 216 THR A N 1
ATOM 1650 C CA . THR A 1 216 ? -31.505 0.422 22.951 1.00 91.81 216 THR A CA 1
ATOM 1651 C C . THR A 1 216 ? -30.424 0.184 24.004 1.00 91.81 216 THR A C 1
ATOM 1653 O O . THR A 1 216 ? -30.744 -0.205 25.125 1.00 91.81 216 THR A O 1
ATOM 1656 N N . TRP A 1 217 ? -29.147 0.368 23.660 1.00 95.44 217 TRP A N 1
ATOM 1657 C CA . TRP A 1 217 ? -28.045 0.204 24.606 1.00 95.44 217 TRP A CA 1
ATOM 1658 C C . TRP A 1 217 ? -28.091 1.306 25.666 1.00 95.44 217 TRP A C 1
ATOM 1660 O O . TRP A 1 217 ? -28.322 2.471 25.339 1.00 95.44 217 TRP A O 1
ATOM 1670 N N . ARG A 1 218 ? -27.821 0.961 26.934 1.00 94.12 218 ARG A N 1
ATOM 1671 C CA . ARG A 1 218 ? -27.803 1.944 28.038 1.00 94.12 218 ARG A CA 1
ATOM 1672 C C . ARG A 1 218 ? -26.781 3.052 27.794 1.00 94.12 218 ARG A C 1
ATOM 1674 O O . ARG A 1 218 ? -27.063 4.222 28.048 1.00 94.12 218 ARG A O 1
ATOM 1681 N N . LYS A 1 219 ? -25.623 2.686 27.240 1.00 91.94 219 LYS A N 1
ATOM 1682 C CA . LYS A 1 219 ? -24.681 3.611 26.616 1.00 91.94 219 LYS A CA 1
ATOM 1683 C C . LYS A 1 219 ? -24.623 3.319 25.109 1.00 91.94 219 LYS A C 1
ATOM 1685 O O . LYS A 1 219 ? -24.050 2.300 24.726 1.00 91.94 219 LYS A O 1
ATOM 1690 N N . PRO A 1 220 ? -25.205 4.176 24.248 1.00 89.50 220 PRO A N 1
ATOM 1691 C CA . PRO A 1 220 ? -25.246 3.929 22.809 1.00 89.50 220 PRO A CA 1
ATOM 1692 C C . PRO A 1 220 ? -23.852 3.728 22.208 1.00 89.50 220 PRO A C 1
ATOM 1694 O O . PRO A 1 220 ? -22.931 4.498 22.502 1.00 89.50 220 PRO A O 1
ATOM 1697 N N . ALA A 1 221 ? -23.707 2.712 21.353 1.00 94.00 221 ALA A N 1
ATOM 1698 C CA . ALA A 1 221 ? -22.471 2.506 20.607 1.00 94.00 221 ALA A CA 1
ATOM 1699 C C . ALA A 1 221 ? -22.334 3.541 19.481 1.00 94.00 221 ALA A C 1
ATOM 1701 O O . ALA A 1 221 ? -23.302 3.857 18.783 1.00 94.00 221 ALA A O 1
ATOM 1702 N N . THR A 1 222 ? -21.116 4.032 19.267 1.00 95.12 222 THR A N 1
ATOM 1703 C CA . THR A 1 222 ? -20.787 4.905 18.138 1.00 95.12 222 THR A CA 1
ATOM 1704 C C . THR A 1 222 ? -20.359 4.044 16.955 1.00 95.12 222 THR A C 1
ATOM 1706 O O . THR A 1 222 ? -19.330 3.379 17.033 1.00 95.12 222 THR A O 1
ATOM 1709 N N . LEU A 1 223 ? -21.123 4.064 15.861 1.00 95.44 223 LEU A N 1
ATOM 1710 C CA . LEU A 1 223 ? -20.806 3.349 14.618 1.00 95.44 223 LEU A CA 1
ATOM 1711 C C . LEU A 1 223 ? -20.345 4.340 13.547 1.00 95.44 223 LEU A C 1
ATOM 1713 O O . LEU A 1 223 ? -21.011 5.349 13.325 1.00 95.44 223 LEU A O 1
ATOM 1717 N N . THR A 1 224 ? -19.211 4.069 12.908 1.00 94.00 224 THR A N 1
ATOM 1718 C CA . THR A 1 224 ? -18.464 5.063 12.123 1.00 94.00 224 THR A CA 1
ATOM 1719 C C . THR A 1 224 ? -17.637 4.393 11.027 1.00 94.00 224 THR A C 1
ATOM 1721 O O . THR A 1 224 ? -17.348 3.204 11.093 1.00 94.00 224 THR A O 1
ATOM 1724 N N . THR A 1 225 ? -17.295 5.152 9.990 1.00 89.44 225 THR A N 1
ATOM 1725 C CA . THR A 1 225 ? -16.489 4.697 8.846 1.00 89.44 225 THR A CA 1
ATOM 1726 C C . THR A 1 225 ? -15.333 5.666 8.581 1.00 89.44 225 THR A C 1
ATOM 1728 O O . THR A 1 225 ? -14.943 5.851 7.436 1.00 89.44 225 THR A O 1
ATOM 1731 N N . HIS A 1 226 ? -14.868 6.386 9.602 1.00 88.81 226 HIS A N 1
ATOM 1732 C CA . HIS A 1 226 ? -14.019 7.570 9.473 1.00 88.81 226 HIS A CA 1
ATOM 1733 C C . HIS A 1 226 ? -12.529 7.303 9.693 1.00 88.81 226 HIS A C 1
ATOM 1735 O O . HIS A 1 226 ? -11.716 8.148 9.313 1.00 88.81 226 HIS A O 1
ATOM 1741 N N . ALA A 1 227 ? -12.139 6.172 10.293 1.00 86.25 227 ALA A N 1
ATOM 1742 C CA . ALA A 1 227 ? -10.750 5.968 10.716 1.00 86.25 227 ALA A CA 1
ATOM 1743 C C . ALA A 1 227 ? -9.744 6.002 9.553 1.00 86.25 227 ALA A C 1
ATOM 1745 O O . ALA A 1 227 ? -8.607 6.430 9.747 1.00 86.25 227 ALA A O 1
ATOM 1746 N N . ALA A 1 228 ? -10.170 5.591 8.355 1.00 83.56 228 ALA A N 1
ATOM 1747 C CA . ALA A 1 228 ? -9.342 5.520 7.148 1.00 83.56 228 ALA A CA 1
ATOM 1748 C C . ALA A 1 228 ? -9.904 6.329 5.957 1.00 83.56 228 ALA A C 1
ATOM 1750 O O . ALA A 1 228 ? -9.539 6.078 4.810 1.00 83.56 228 ALA A O 1
ATOM 1751 N N . THR A 1 229 ? -10.810 7.289 6.189 1.00 84.75 229 THR A N 1
ATOM 1752 C CA . THR A 1 229 ? -11.464 8.058 5.103 1.00 84.75 229 THR A CA 1
ATOM 1753 C C . THR A 1 229 ? -11.145 9.547 5.113 1.00 84.75 229 THR A C 1
ATOM 1755 O O . THR A 1 229 ? -11.770 10.311 4.381 1.00 84.75 229 THR A O 1
ATOM 1758 N N . THR A 1 230 ? -10.198 9.988 5.941 1.00 84.12 230 THR A N 1
ATOM 1759 C CA . THR A 1 230 ? -9.728 11.378 5.917 1.00 84.12 230 THR A CA 1
ATOM 1760 C C . THR A 1 230 ? -9.021 11.672 4.596 1.00 84.12 230 THR A C 1
ATOM 1762 O O . THR A 1 230 ? -8.358 10.796 4.048 1.00 84.12 230 THR A O 1
ATOM 1765 N N . GLU A 1 231 ? -9.114 12.909 4.105 1.00 82.50 231 GLU A N 1
ATOM 1766 C CA . GLU A 1 231 ? -8.441 13.338 2.869 1.00 82.50 231 GLU A CA 1
ATOM 1767 C C . GLU A 1 231 ? -6.936 13.032 2.899 1.00 82.50 231 GLU A C 1
ATOM 1769 O O . GLU A 1 231 ? -6.411 12.439 1.965 1.00 82.50 231 GLU A O 1
ATOM 1774 N N . ALA A 1 232 ? -6.265 13.300 4.023 1.00 76.81 232 ALA A N 1
ATOM 1775 C CA . ALA A 1 232 ? -4.854 12.958 4.203 1.00 76.81 232 ALA A CA 1
ATOM 1776 C C . ALA A 1 232 ? -4.580 11.448 4.057 1.00 76.81 232 ALA A C 1
ATOM 1778 O O . ALA A 1 232 ? -3.619 11.055 3.403 1.00 76.81 232 ALA A O 1
ATOM 1779 N N . CYS A 1 233 ? -5.442 10.587 4.609 1.00 82.94 233 CYS A N 1
ATOM 1780 C CA . CYS A 1 233 ? -5.315 9.140 4.434 1.00 82.94 233 CYS A CA 1
ATOM 1781 C C . CYS A 1 233 ? -5.526 8.729 2.972 1.00 82.94 233 CYS A C 1
ATOM 1783 O O . CYS A 1 233 ? -4.830 7.848 2.471 1.00 82.94 233 CYS A O 1
ATOM 1785 N N . GLN A 1 234 ? -6.464 9.379 2.277 1.00 80.69 234 GLN A N 1
ATOM 1786 C CA . GLN A 1 234 ? -6.707 9.138 0.858 1.00 80.69 234 GLN A CA 1
ATOM 1787 C C . GLN A 1 234 ? -5.485 9.515 0.006 1.00 80.69 234 GLN A C 1
ATOM 1789 O O . GLN A 1 234 ? -5.075 8.702 -0.820 1.00 80.69 234 GLN A O 1
ATOM 1794 N N . CYS A 1 235 ? -4.866 10.672 0.260 1.00 72.00 235 CYS A N 1
ATOM 1795 C CA . CYS A 1 235 ? -3.641 11.107 -0.414 1.00 72.00 235 CYS A CA 1
ATOM 1796 C C . CYS A 1 235 ? -2.478 10.130 -0.193 1.00 72.00 235 CYS A C 1
ATOM 1798 O O . CYS A 1 235 ? -1.809 9.747 -1.152 1.00 72.00 235 CYS A O 1
ATOM 1800 N N . ASP A 1 236 ? -2.268 9.669 1.042 1.00 75.19 236 ASP A N 1
ATOM 1801 C CA . ASP A 1 236 ? -1.203 8.706 1.351 1.00 75.19 236 ASP A CA 1
ATOM 1802 C C . ASP A 1 236 ? -1.437 7.354 0.658 1.00 75.19 236 ASP A C 1
ATOM 1804 O O . ASP A 1 236 ? -0.499 6.731 0.155 1.00 75.19 236 ASP A O 1
ATOM 1808 N N . LEU A 1 237 ? -2.694 6.900 0.584 1.00 74.69 237 LEU A N 1
ATOM 1809 C CA . LEU A 1 237 ? -3.067 5.696 -0.160 1.00 74.69 237 LEU A CA 1
ATOM 1810 C C . LEU A 1 237 ? -2.829 5.857 -1.664 1.00 74.69 237 LEU A C 1
ATOM 1812 O O . LEU A 1 237 ? -2.326 4.928 -2.295 1.00 74.69 237 LEU A O 1
ATOM 1816 N N . ASP A 1 238 ? -3.162 7.012 -2.235 1.00 70.75 238 ASP A N 1
ATOM 1817 C CA . ASP A 1 238 ? -2.956 7.296 -3.658 1.00 70.75 238 ASP A CA 1
ATOM 1818 C C . ASP A 1 238 ? -1.464 7.396 -3.995 1.00 70.75 238 ASP A C 1
ATOM 1820 O O . ASP A 1 238 ? -1.019 6.850 -5.009 1.00 70.75 238 ASP A O 1
ATOM 1824 N N . CYS A 1 239 ? -0.669 7.990 -3.104 1.00 69.69 239 CYS A N 1
ATOM 1825 C CA . CYS A 1 239 ? 0.788 7.982 -3.183 1.00 69.69 239 CYS A CA 1
ATOM 1826 C C . CYS A 1 239 ? 1.336 6.547 -3.146 1.00 69.69 239 CYS A C 1
ATOM 1828 O O . CYS A 1 239 ? 2.078 6.141 -4.040 1.00 69.69 239 CYS A O 1
ATOM 1830 N N . ALA A 1 240 ? 0.905 5.727 -2.184 1.00 72.19 240 ALA A N 1
ATOM 1831 C CA . ALA A 1 240 ? 1.357 4.342 -2.067 1.00 72.19 240 ALA A CA 1
ATOM 1832 C C . ALA A 1 240 ? 0.974 3.477 -3.278 1.00 72.19 240 ALA A C 1
ATOM 1834 O O . ALA A 1 240 ? 1.771 2.652 -3.732 1.00 72.19 240 ALA A O 1
ATOM 1835 N N . VAL A 1 241 ? -0.227 3.669 -3.831 1.00 72.94 241 VAL A N 1
ATOM 1836 C CA . VAL A 1 241 ? -0.637 3.023 -5.084 1.00 72.94 241 VAL A CA 1
ATOM 1837 C C . VAL A 1 241 ? 0.253 3.493 -6.230 1.00 72.94 241 VAL A C 1
ATOM 1839 O O . VAL A 1 241 ? 0.741 2.654 -6.982 1.00 72.94 241 VAL A O 1
ATOM 1842 N N . SER A 1 242 ? 0.511 4.797 -6.345 1.00 65.50 242 SER A N 1
ATOM 1843 C CA . SER A 1 242 ? 1.375 5.369 -7.387 1.00 65.50 242 SER A CA 1
ATOM 1844 C C . SER A 1 242 ? 2.793 4.805 -7.323 1.00 65.50 242 SER A C 1
ATOM 1846 O O . SER A 1 242 ? 3.343 4.406 -8.345 1.00 65.50 242 SER A O 1
ATOM 1848 N N . VAL A 1 243 ? 3.350 4.654 -6.123 1.00 70.75 243 VAL A N 1
ATOM 1849 C CA . VAL A 1 243 ? 4.637 3.988 -5.896 1.00 70.75 243 VAL A CA 1
ATOM 1850 C C . VAL A 1 243 ? 4.606 2.531 -6.365 1.00 70.75 243 VAL A C 1
ATOM 1852 O O . VAL A 1 243 ? 5.484 2.106 -7.115 1.00 70.75 243 VAL A O 1
ATOM 1855 N N . GLN A 1 244 ? 3.587 1.756 -5.976 1.00 73.19 244 GLN A N 1
ATOM 1856 C CA . GLN A 1 244 ? 3.439 0.366 -6.426 1.00 73.19 244 GLN A CA 1
ATOM 1857 C C . GLN A 1 244 ? 3.289 0.273 -7.950 1.00 73.19 244 GLN A C 1
ATOM 1859 O O . GLN A 1 244 ? 3.831 -0.644 -8.571 1.00 73.19 244 GLN A O 1
ATOM 1864 N N . LEU A 1 245 ? 2.586 1.228 -8.567 1.00 72.25 245 LEU A N 1
ATOM 1865 C CA . LEU A 1 245 ? 2.471 1.307 -10.016 1.00 72.25 245 LEU A CA 1
ATOM 1866 C C . LEU A 1 245 ? 3.847 1.546 -10.656 1.00 72.25 245 LEU A C 1
ATOM 1868 O O . LEU A 1 245 ? 4.270 0.786 -11.528 1.00 72.25 245 LEU A O 1
ATOM 1872 N N . SER A 1 246 ? 4.580 2.552 -10.185 1.00 69.88 246 SER A N 1
ATOM 1873 C CA . SER A 1 246 ? 5.919 2.873 -10.683 1.00 69.88 246 SER A CA 1
ATOM 1874 C C . SER A 1 246 ? 6.871 1.686 -10.552 1.00 69.88 246 SER A C 1
ATOM 1876 O O . SER A 1 246 ? 7.537 1.327 -11.520 1.00 69.88 246 SER A O 1
ATOM 1878 N N . LEU A 1 247 ? 6.862 0.989 -9.411 1.00 74.12 247 LEU A N 1
ATOM 1879 C CA . LEU A 1 247 ? 7.660 -0.221 -9.211 1.00 74.12 247 LEU A CA 1
ATOM 1880 C C . LEU A 1 247 ? 7.329 -1.325 -10.216 1.00 74.12 247 LEU A C 1
ATOM 1882 O O . LEU A 1 247 ? 8.234 -1.952 -10.762 1.00 74.12 247 LEU A O 1
ATOM 1886 N N . LYS A 1 248 ? 6.047 -1.622 -10.467 1.00 76.56 248 LYS A N 1
ATOM 1887 C CA . LYS A 1 248 ? 5.686 -2.680 -11.429 1.00 76.56 248 LYS A CA 1
ATOM 1888 C C . LYS A 1 248 ? 6.002 -2.274 -12.867 1.00 76.56 248 LYS A C 1
ATOM 1890 O O . LYS A 1 248 ? 6.415 -3.136 -13.644 1.00 76.56 248 LYS A O 1
ATOM 1895 N N . ALA A 1 249 ? 5.863 -0.993 -13.207 1.00 74.25 249 ALA A N 1
ATOM 1896 C CA . ALA A 1 249 ? 6.303 -0.474 -14.496 1.00 74.25 249 ALA A CA 1
ATOM 1897 C C . ALA A 1 249 ? 7.821 -0.646 -14.670 1.00 74.25 249 ALA A C 1
ATOM 1899 O O . ALA A 1 249 ? 8.256 -1.202 -15.679 1.00 74.25 249 ALA A O 1
ATOM 1900 N N . LEU A 1 250 ? 8.607 -0.277 -13.655 1.00 74.06 250 LEU A N 1
ATOM 1901 C CA . LEU A 1 250 ? 10.067 -0.391 -13.658 1.00 74.06 250 LEU A CA 1
ATOM 1902 C C . LEU A 1 250 ? 10.539 -1.848 -13.720 1.00 74.06 250 LEU A C 1
ATOM 1904 O O . LEU A 1 250 ? 11.372 -2.173 -14.561 1.00 74.06 250 LEU A O 1
ATOM 1908 N N . HIS A 1 251 ? 9.934 -2.764 -12.958 1.00 76.50 251 HIS A N 1
ATOM 1909 C CA . HIS A 1 251 ? 10.189 -4.203 -13.115 1.00 76.50 251 HIS A CA 1
ATOM 1910 C C . HIS A 1 251 ? 9.870 -4.705 -14.525 1.00 76.50 251 HIS A C 1
ATOM 1912 O O . HIS A 1 251 ? 10.578 -5.554 -15.064 1.00 76.50 251 HIS A O 1
ATOM 1918 N N . GLY A 1 252 ? 8.793 -4.198 -15.129 1.00 78.06 252 GLY A N 1
ATOM 1919 C CA . GLY A 1 252 ? 8.432 -4.518 -16.503 1.00 78.06 252 GLY A CA 1
ATOM 1920 C C . GLY A 1 252 ? 9.500 -4.069 -17.498 1.00 78.06 252 GLY A C 1
ATOM 1921 O O . GLY A 1 252 ? 9.862 -4.853 -18.374 1.00 78.06 252 GLY A O 1
ATOM 1922 N N . ILE A 1 253 ? 10.001 -2.839 -17.348 1.00 77.00 253 ILE A N 1
ATOM 1923 C CA . ILE A 1 253 ? 11.093 -2.281 -18.157 1.00 77.00 253 ILE A CA 1
ATOM 1924 C C . ILE A 1 253 ? 12.341 -3.147 -17.991 1.00 77.00 253 ILE A C 1
ATOM 1926 O O . ILE A 1 253 ? 12.825 -3.717 -18.962 1.00 77.00 253 ILE A O 1
ATOM 1930 N N . VAL A 1 254 ? 12.791 -3.359 -16.755 1.00 77.56 254 VAL A N 1
ATOM 1931 C CA . VAL A 1 254 ? 14.018 -4.112 -16.463 1.00 77.56 254 VAL A CA 1
ATOM 1932 C C . VAL A 1 254 ? 13.934 -5.544 -16.979 1.00 77.56 254 VAL A C 1
ATOM 1934 O O . VAL A 1 254 ? 14.877 -6.029 -17.595 1.00 77.56 254 VAL A O 1
ATOM 1937 N N . ARG A 1 255 ? 12.792 -6.222 -16.816 1.00 82.06 255 ARG A N 1
ATOM 1938 C CA . ARG A 1 255 ? 12.592 -7.573 -17.356 1.00 82.06 255 ARG A CA 1
ATOM 1939 C C . ARG A 1 255 ? 12.723 -7.611 -18.881 1.00 82.06 255 ARG A C 1
ATOM 1941 O O . ARG A 1 255 ? 13.312 -8.557 -19.400 1.00 82.06 255 ARG A O 1
ATOM 1948 N N . ARG A 1 256 ? 12.178 -6.620 -19.599 1.00 82.00 256 ARG A N 1
ATOM 1949 C CA . ARG A 1 256 ? 12.320 -6.524 -21.064 1.00 82.00 256 ARG A CA 1
ATOM 1950 C C . ARG A 1 256 ? 13.765 -6.251 -21.453 1.00 82.00 256 ARG A C 1
ATOM 1952 O O . ARG A 1 256 ? 14.310 -6.984 -22.271 1.00 82.00 256 ARG A O 1
ATOM 1959 N N . THR A 1 257 ? 14.391 -5.271 -20.811 1.00 82.44 257 THR A N 1
ATOM 1960 C CA . THR A 1 257 ? 15.794 -4.913 -21.027 1.00 82.44 257 THR A CA 1
ATOM 1961 C C . THR A 1 257 ? 16.725 -6.099 -20.757 1.00 82.44 257 THR A C 1
ATOM 1963 O O . THR A 1 257 ? 17.635 -6.370 -21.531 1.00 82.44 257 THR A O 1
ATOM 1966 N N . ARG A 1 258 ? 16.457 -6.891 -19.712 1.00 81.88 258 ARG A N 1
ATOM 1967 C CA . ARG A 1 258 ? 17.233 -8.090 -19.369 1.00 81.88 258 ARG A CA 1
ATOM 1968 C C . ARG A 1 258 ? 17.079 -9.218 -20.391 1.00 81.88 258 ARG A C 1
ATOM 1970 O O . ARG A 1 258 ? 18.011 -9.996 -20.583 1.00 81.88 258 ARG A O 1
ATOM 1977 N N . ALA A 1 259 ? 15.918 -9.321 -21.033 1.00 84.88 259 ALA A N 1
ATOM 1978 C CA . ALA A 1 259 ? 15.693 -10.288 -22.104 1.00 84.88 259 ALA A CA 1
ATOM 1979 C C . ALA A 1 259 ? 16.406 -9.896 -23.412 1.00 84.88 259 ALA A C 1
ATOM 1981 O O . ALA A 1 259 ? 16.624 -10.753 -24.266 1.00 84.88 259 ALA A O 1
ATOM 1982 N N . GLN A 1 260 ? 16.767 -8.622 -23.571 1.00 86.75 260 GLN A N 1
ATOM 1983 C CA . GLN A 1 260 ? 17.529 -8.112 -24.708 1.00 86.75 260 GLN A CA 1
ATOM 1984 C C . GLN A 1 260 ? 19.037 -8.217 -24.444 1.00 86.75 260 GLN A C 1
ATOM 1986 O O . GLN A 1 260 ? 19.470 -8.435 -23.316 1.00 86.75 260 GLN A O 1
ATOM 1991 N N . SER A 1 261 ? 19.861 -8.103 -25.484 1.00 88.00 261 SER A N 1
ATOM 1992 C CA . SER A 1 261 ? 21.309 -7.950 -25.301 1.00 88.00 261 SER A CA 1
ATOM 1993 C C . SER A 1 261 ? 21.628 -6.490 -24.986 1.00 88.00 261 SER A C 1
ATOM 1995 O O . SER A 1 261 ? 21.116 -5.597 -25.655 1.00 88.00 261 SER A O 1
ATOM 1997 N N . LEU A 1 262 ? 22.485 -6.258 -23.991 1.00 90.75 262 LEU A N 1
ATOM 1998 C CA . LEU A 1 262 ? 23.066 -4.949 -23.684 1.00 90.75 262 LEU A CA 1
ATOM 1999 C C . LEU A 1 262 ? 24.436 -4.756 -24.345 1.00 90.75 262 LEU A C 1
ATOM 2001 O O . LEU A 1 262 ? 25.169 -3.834 -23.989 1.00 90.75 262 LEU A O 1
ATOM 2005 N N . MET A 1 263 ? 24.801 -5.616 -25.300 1.00 92.62 263 MET A N 1
ATOM 2006 C CA . MET A 1 263 ? 26.050 -5.501 -26.044 1.00 92.62 263 MET A CA 1
ATOM 2007 C C . MET A 1 263 ? 26.028 -4.238 -26.907 1.00 92.62 263 MET A C 1
ATOM 2009 O O . MET A 1 263 ? 25.167 -4.084 -27.775 1.00 92.62 263 MET A O 1
ATOM 2013 N N . ILE A 1 264 ? 26.991 -3.342 -26.689 1.00 90.94 264 ILE A N 1
ATOM 2014 C CA . ILE A 1 264 ? 27.092 -2.094 -27.447 1.00 90.94 264 ILE A CA 1
ATOM 2015 C C . ILE A 1 264 ? 27.392 -2.440 -28.912 1.00 90.94 264 ILE A C 1
ATOM 2017 O O . ILE A 1 264 ? 28.409 -3.087 -29.185 1.00 90.94 264 ILE A O 1
ATOM 2021 N N . PRO A 1 265 ? 26.546 -2.022 -29.874 1.00 89.56 265 PRO A N 1
ATOM 2022 C CA . PRO A 1 265 ? 26.753 -2.362 -31.273 1.00 89.56 265 PRO A CA 1
ATOM 2023 C C . PRO A 1 265 ? 28.087 -1.814 -31.780 1.00 89.56 265 PRO A C 1
ATOM 2025 O O . PRO A 1 265 ? 28.384 -0.637 -31.611 1.00 89.56 265 PRO A O 1
ATOM 2028 N N . ALA A 1 266 ? 28.879 -2.637 -32.466 1.00 88.00 266 ALA A N 1
ATOM 2029 C CA . ALA A 1 266 ? 30.115 -2.162 -33.098 1.00 88.00 266 ALA A CA 1
ATOM 2030 C C . ALA A 1 266 ? 29.846 -1.378 -34.399 1.00 88.00 266 ALA A C 1
ATOM 2032 O O . ALA A 1 266 ? 30.735 -0.726 -34.940 1.00 88.00 266 ALA A O 1
ATOM 2033 N N . GLN A 1 267 ? 28.627 -1.488 -34.933 1.00 88.00 267 GLN A N 1
ATOM 2034 C CA . GLN A 1 267 ? 28.199 -0.824 -36.158 1.00 88.00 267 GLN A CA 1
ATOM 2035 C C . GLN A 1 267 ? 27.570 0.533 -35.840 1.00 88.00 267 GLN A C 1
ATOM 2037 O O . GLN A 1 267 ? 26.942 0.726 -34.795 1.00 88.00 267 GLN A O 1
ATOM 2042 N N . HIS A 1 268 ? 27.727 1.465 -36.776 1.00 88.38 268 HIS A N 1
ATOM 2043 C CA . HIS A 1 268 ? 27.086 2.772 -36.695 1.00 88.38 268 HIS A CA 1
ATOM 2044 C C . HIS A 1 268 ? 25.567 2.624 -36.838 1.00 88.38 268 HIS A C 1
ATOM 2046 O O . HIS A 1 268 ? 25.085 1.665 -37.444 1.00 88.38 268 HIS A O 1
ATOM 2052 N N . ALA A 1 269 ? 24.816 3.574 -36.279 1.00 86.88 269 ALA A N 1
ATOM 2053 C CA . ALA A 1 269 ? 23.376 3.647 -36.506 1.00 86.88 269 ALA A CA 1
ATOM 2054 C C . ALA A 1 269 ? 23.070 3.809 -38.006 1.00 86.88 269 ALA A C 1
ATOM 2056 O O . ALA A 1 269 ? 23.882 4.354 -38.760 1.00 86.88 269 ALA A O 1
ATOM 2057 N N . SER A 1 270 ? 21.891 3.358 -38.434 1.00 84.69 270 SER A N 1
ATOM 2058 C CA . SER A 1 270 ? 21.450 3.553 -39.816 1.00 84.69 270 SER A CA 1
ATOM 2059 C C . SER A 1 270 ? 21.313 5.048 -40.145 1.00 84.69 270 SER A C 1
ATOM 2061 O O . SER A 1 270 ? 21.087 5.882 -39.270 1.00 84.69 270 SER A O 1
ATOM 2063 N N . ALA A 1 271 ? 21.486 5.421 -41.415 1.00 82.94 271 ALA A N 1
ATOM 2064 C CA . ALA A 1 271 ? 21.473 6.833 -41.815 1.00 82.94 271 ALA A CA 1
ATOM 2065 C C . ALA A 1 271 ? 20.111 7.516 -41.571 1.00 82.94 271 ALA A C 1
ATOM 2067 O O . ALA A 1 271 ? 20.059 8.724 -41.337 1.00 82.94 271 ALA A O 1
ATOM 2068 N N . ASP A 1 272 ? 19.037 6.729 -41.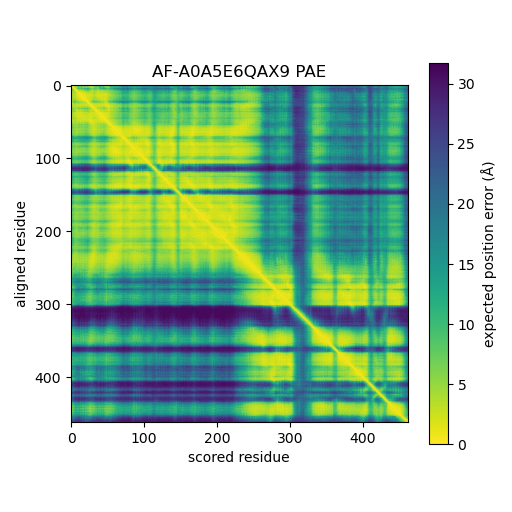602 1.00 86.00 272 ASP A N 1
ATOM 2069 C CA . ASP A 1 272 ? 17.640 7.095 -41.362 1.00 86.00 272 ASP A CA 1
ATOM 2070 C C . ASP A 1 272 ? 17.203 6.952 -39.893 1.00 86.00 272 ASP A C 1
ATOM 2072 O O . ASP A 1 272 ? 16.049 7.230 -39.565 1.00 86.00 272 ASP A O 1
ATOM 2076 N N . ALA A 1 273 ? 18.103 6.523 -39.003 1.00 86.75 273 ALA A N 1
ATOM 2077 C CA . ALA A 1 273 ? 17.791 6.370 -37.591 1.00 86.75 273 ALA A CA 1
ATOM 2078 C C . ALA A 1 273 ? 17.426 7.714 -36.933 1.00 86.75 273 ALA A C 1
ATOM 2080 O O . ALA A 1 273 ? 18.027 8.747 -37.252 1.00 86.75 273 ALA A O 1
ATOM 2081 N N . PRO A 1 274 ? 16.498 7.703 -35.958 1.00 88.12 274 PRO A N 1
ATOM 2082 C CA . PRO A 1 274 ? 16.140 8.896 -35.206 1.00 88.12 274 PRO A CA 1
ATOM 2083 C C . PRO A 1 274 ? 17.344 9.437 -34.428 1.00 88.12 274 PRO A C 1
ATOM 2085 O O . PRO A 1 274 ? 18.166 8.678 -33.907 1.00 88.12 274 PRO A O 1
ATOM 2088 N N . CYS A 1 275 ? 17.432 10.762 -34.334 1.00 89.25 275 CYS A N 1
ATOM 2089 C CA . CYS A 1 275 ? 18.514 11.445 -33.636 1.00 89.25 275 CYS A CA 1
ATOM 2090 C C . CYS A 1 275 ? 18.110 11.816 -32.201 1.00 89.25 275 CYS A C 1
ATOM 2092 O O . CYS A 1 275 ? 16.948 12.125 -31.922 1.00 89.25 275 CYS A O 1
ATOM 2094 N N . VAL A 1 276 ? 19.083 11.794 -31.292 1.00 89.19 276 VAL A N 1
ATOM 2095 C CA . VAL A 1 276 ? 18.950 12.306 -29.927 1.00 89.19 276 VAL A CA 1
ATOM 2096 C C . VAL A 1 276 ? 20.214 13.057 -29.521 1.00 89.19 276 VAL A C 1
ATOM 2098 O O . VAL A 1 276 ? 21.340 12.618 -29.764 1.00 89.19 276 VAL A O 1
ATOM 2101 N N . SER A 1 277 ? 20.015 14.206 -28.881 1.00 89.25 277 SER A N 1
ATOM 2102 C CA . SER A 1 277 ? 21.080 15.019 -28.297 1.00 89.25 277 SER A CA 1
ATOM 2103 C C . SER A 1 277 ? 21.113 14.847 -26.787 1.00 89.25 277 SER A C 1
ATOM 2105 O O . SER A 1 277 ? 20.085 14.978 -26.132 1.00 89.25 277 SER A O 1
ATOM 2107 N N . ILE A 1 278 ? 22.290 14.598 -26.226 1.00 86.19 278 ILE A N 1
ATOM 2108 C CA . ILE A 1 278 ? 22.500 14.459 -24.782 1.00 86.19 278 ILE A CA 1
ATOM 2109 C C . ILE A 1 278 ? 23.460 15.554 -24.328 1.00 86.19 278 ILE A C 1
ATOM 2111 O O . ILE A 1 278 ? 24.489 15.769 -24.956 1.00 86.19 278 ILE A O 1
ATOM 2115 N N . ILE A 1 279 ? 23.142 16.258 -23.248 1.00 82.31 279 ILE A N 1
ATOM 2116 C CA . ILE A 1 279 ? 23.939 17.364 -22.714 1.00 82.31 279 ILE A CA 1
ATOM 2117 C C . ILE A 1 279 ? 24.503 16.932 -21.365 1.00 82.31 279 ILE A C 1
ATOM 2119 O O . ILE A 1 279 ? 23.741 16.757 -20.420 1.00 82.31 279 ILE A O 1
ATOM 2123 N N . GLY A 1 280 ? 25.825 16.780 -21.289 1.00 75.69 280 GLY A N 1
ATOM 2124 C CA . GLY A 1 280 ? 26.555 16.258 -20.132 1.00 75.69 280 GLY A CA 1
ATOM 2125 C C . GLY A 1 280 ? 27.178 14.887 -20.411 1.00 75.69 280 GLY A C 1
ATOM 2126 O O . GLY A 1 280 ? 26.492 13.959 -20.836 1.00 75.69 280 GLY A O 1
ATOM 2127 N N . ARG A 1 281 ? 28.489 14.748 -20.163 1.00 71.25 281 ARG A N 1
ATOM 2128 C CA . ARG A 1 281 ? 29.261 13.506 -20.379 1.00 71.25 281 ARG A CA 1
ATOM 2129 C C . ARG A 1 281 ? 29.527 12.718 -19.089 1.00 71.25 281 ARG A C 1
ATOM 2131 O O . ARG A 1 281 ? 30.266 11.736 -19.096 1.00 71.25 281 ARG A O 1
ATOM 2138 N N . GLY A 1 282 ? 28.922 13.129 -17.975 1.00 73.12 282 GLY A N 1
ATOM 2139 C CA . GLY A 1 282 ? 28.956 12.355 -16.736 1.00 73.12 282 GLY A CA 1
ATOM 2140 C C . GLY A 1 282 ? 28.332 10.967 -16.913 1.00 73.12 282 GLY A C 1
ATOM 2141 O O . GLY A 1 282 ? 27.724 10.665 -17.945 1.00 73.12 282 GLY A O 1
ATOM 2142 N N . ILE A 1 283 ? 28.441 10.132 -15.880 1.00 71.75 283 ILE A N 1
ATOM 2143 C CA . ILE A 1 283 ? 27.936 8.751 -15.882 1.00 71.75 283 ILE A CA 1
ATOM 2144 C C . ILE A 1 283 ? 26.509 8.637 -16.441 1.00 71.75 283 ILE A C 1
ATOM 2146 O O . ILE A 1 283 ? 26.259 7.827 -17.329 1.00 71.75 283 ILE A O 1
ATOM 2150 N N . ASN A 1 284 ? 25.599 9.517 -16.020 1.00 73.12 284 ASN A N 1
ATOM 2151 C CA . ASN A 1 284 ? 24.215 9.523 -16.490 1.00 73.12 284 ASN A CA 1
ATOM 2152 C C . ASN A 1 284 ? 24.107 9.773 -18.001 1.00 73.12 284 ASN A C 1
ATOM 2154 O O . ASN A 1 284 ? 23.374 9.062 -18.681 1.00 73.12 284 ASN A O 1
ATOM 2158 N N . GLY A 1 285 ? 24.869 10.720 -18.554 1.00 77.19 285 GLY A N 1
ATOM 2159 C CA . GLY A 1 285 ? 24.873 10.991 -19.994 1.00 77.19 285 GLY A CA 1
ATOM 2160 C C . GLY A 1 285 ? 25.396 9.813 -20.818 1.00 77.19 285 GLY A C 1
ATOM 2161 O O . GLY A 1 285 ? 24.842 9.497 -21.872 1.00 77.19 285 GLY A O 1
ATOM 2162 N N . LEU A 1 286 ? 26.410 9.103 -20.312 1.00 84.62 286 LEU A N 1
ATOM 2163 C CA . LEU A 1 286 ? 26.936 7.896 -20.957 1.00 84.62 286 LEU A CA 1
ATOM 2164 C C . LEU A 1 286 ? 25.940 6.731 -20.918 1.00 84.62 286 LEU A C 1
ATOM 2166 O O . LEU A 1 286 ? 25.777 6.041 -21.922 1.00 84.62 286 LEU A O 1
ATOM 2170 N N . LEU A 1 287 ? 25.244 6.528 -19.795 1.00 85.12 287 LEU A N 1
ATOM 2171 C CA . LEU A 1 287 ? 24.200 5.504 -19.684 1.00 85.12 287 LEU A CA 1
ATOM 2172 C C . LEU A 1 287 ? 22.995 5.826 -20.581 1.00 85.12 287 LEU A C 1
ATOM 2174 O O . LEU A 1 287 ? 22.441 4.926 -21.207 1.00 85.12 287 LEU A O 1
ATOM 2178 N N . GLN A 1 288 ? 22.623 7.101 -20.725 1.00 84.81 288 GLN A N 1
ATOM 2179 C CA . GLN A 1 288 ? 21.611 7.516 -21.702 1.00 84.81 288 GLN A CA 1
ATOM 2180 C C . GLN A 1 288 ? 22.075 7.204 -23.133 1.00 84.81 288 GLN A C 1
ATOM 2182 O O . GLN A 1 288 ? 21.350 6.565 -23.895 1.00 84.81 288 GLN A O 1
ATOM 2187 N N . ALA A 1 289 ? 23.308 7.576 -23.491 1.00 88.56 289 ALA A N 1
ATOM 2188 C CA . ALA A 1 289 ? 23.860 7.308 -24.818 1.00 88.56 289 ALA A CA 1
ATOM 2189 C C . ALA A 1 289 ? 23.884 5.806 -25.141 1.00 88.56 289 ALA A C 1
ATOM 2191 O O . ALA A 1 289 ? 23.507 5.408 -26.243 1.00 88.56 289 ALA A O 1
ATOM 2192 N N . LEU A 1 290 ? 24.259 4.977 -24.163 1.00 91.00 290 LEU A N 1
ATOM 2193 C CA . LEU A 1 290 ? 24.199 3.520 -24.231 1.00 91.00 290 LEU A CA 1
ATOM 2194 C C . LEU A 1 290 ? 22.799 3.023 -24.609 1.00 91.00 290 LEU A C 1
ATOM 2196 O O . LEU A 1 290 ? 22.653 2.327 -25.614 1.00 91.00 290 LEU A O 1
ATOM 2200 N N . MET A 1 291 ? 21.774 3.394 -23.837 1.00 89.94 291 MET A N 1
ATOM 2201 C CA . MET A 1 291 ? 20.411 2.900 -24.061 1.00 89.94 291 MET A CA 1
ATOM 2202 C C . MET A 1 291 ? 19.852 3.352 -25.416 1.00 89.94 291 MET A C 1
ATOM 2204 O O . MET A 1 291 ? 19.259 2.554 -26.144 1.00 89.94 291 MET A O 1
ATOM 2208 N N . PHE A 1 292 ? 20.114 4.596 -25.828 1.00 90.06 292 PHE A N 1
ATOM 2209 C CA . PHE A 1 292 ? 19.703 5.077 -27.150 1.00 90.06 292 PHE A CA 1
ATOM 2210 C C . PHE A 1 292 ? 20.449 4.390 -28.296 1.00 90.06 292 PHE A C 1
ATOM 2212 O O . PHE A 1 292 ? 19.849 4.103 -29.334 1.00 90.06 292 PHE A O 1
ATOM 2219 N N . ARG A 1 293 ? 21.730 4.048 -28.121 1.00 92.50 293 ARG A N 1
ATOM 2220 C CA . ARG A 1 293 ? 22.457 3.259 -29.122 1.00 92.50 293 ARG A CA 1
ATOM 2221 C C . ARG A 1 293 ? 21.933 1.835 -29.250 1.00 92.50 293 ARG A C 1
ATOM 2223 O O . ARG A 1 293 ? 21.784 1.364 -30.376 1.00 92.50 293 ARG A O 1
ATOM 2230 N N . LEU A 1 294 ? 21.594 1.179 -28.142 1.00 89.81 294 LEU A N 1
ATOM 2231 C CA . LEU A 1 294 ? 20.937 -0.135 -28.163 1.00 89.81 294 LEU A CA 1
ATOM 2232 C C . LEU A 1 294 ? 19.581 -0.082 -28.885 1.00 89.81 294 LEU A C 1
ATOM 2234 O O . LEU A 1 294 ? 19.223 -1.008 -29.606 1.00 89.81 294 LEU A O 1
ATOM 2238 N N . ALA A 1 295 ? 18.876 1.045 -28.778 1.00 87.69 295 ALA A N 1
ATOM 2239 C CA . ALA A 1 295 ? 17.647 1.337 -29.512 1.00 87.69 295 ALA A CA 1
ATOM 2240 C C . ALA A 1 295 ? 17.859 1.794 -30.976 1.00 87.69 295 ALA A C 1
ATOM 2242 O O . ALA A 1 295 ? 16.905 2.225 -31.621 1.00 87.69 295 ALA A O 1
ATOM 2243 N N . ASN A 1 296 ? 19.085 1.715 -31.505 1.00 90.62 296 ASN A N 1
ATOM 2244 C CA . ASN A 1 296 ? 19.475 2.144 -32.851 1.00 90.62 296 ASN A CA 1
ATOM 2245 C C . ASN A 1 296 ? 19.252 3.642 -33.155 1.00 90.62 296 ASN A C 1
ATOM 2247 O O . ASN A 1 296 ? 18.992 4.000 -34.296 1.00 90.62 296 ASN A O 1
ATOM 2251 N N . TYR A 1 297 ? 19.386 4.533 -32.170 1.00 91.44 297 TYR A N 1
ATOM 2252 C CA . TYR A 1 297 ? 19.388 5.982 -32.412 1.00 91.44 297 TYR A CA 1
ATOM 2253 C C . TYR A 1 297 ? 20.769 6.470 -32.859 1.00 91.44 297 TYR A C 1
ATOM 2255 O O . TYR A 1 297 ? 21.799 5.894 -32.488 1.00 91.44 297 TYR A O 1
ATOM 2263 N N . ARG A 1 298 ? 20.791 7.581 -33.598 1.00 93.06 298 ARG A N 1
ATOM 2264 C CA . ARG A 1 298 ? 21.978 8.426 -33.771 1.00 93.06 298 ARG A CA 1
ATOM 2265 C C . ARG A 1 298 ? 22.114 9.329 -32.552 1.00 93.06 298 ARG A C 1
ATOM 2267 O O . ARG A 1 298 ? 21.166 10.023 -32.195 1.00 93.06 298 ARG A O 1
ATOM 2274 N N . VAL A 1 299 ? 23.275 9.307 -31.904 1.00 93.56 299 VAL A N 1
ATOM 2275 C CA . VAL A 1 299 ? 23.473 9.975 -30.612 1.00 93.56 299 VAL A CA 1
ATOM 2276 C C . VAL A 1 299 ? 24.623 10.967 -30.702 1.00 93.56 299 VAL A C 1
ATOM 2278 O O . VAL A 1 299 ? 25.735 10.589 -31.076 1.00 93.56 299 VAL A O 1
ATOM 2281 N N . THR A 1 300 ? 24.362 12.203 -30.278 1.00 92.75 300 THR A N 1
ATOM 2282 C CA . THR A 1 300 ? 25.387 13.234 -30.089 1.00 92.75 300 THR A CA 1
ATOM 2283 C C . THR A 1 300 ? 25.401 13.674 -28.628 1.00 92.75 300 THR A C 1
ATOM 2285 O O . THR A 1 300 ? 24.378 14.095 -28.089 1.00 92.75 300 THR A O 1
ATOM 2288 N N . VAL A 1 301 ? 26.560 13.581 -27.981 1.00 89.62 301 VAL A N 1
ATOM 2289 C CA . VAL A 1 301 ? 26.788 13.996 -26.592 1.00 89.62 301 VAL A CA 1
ATOM 2290 C C . VAL A 1 301 ? 27.550 15.320 -26.584 1.00 89.62 301 VAL A C 1
ATOM 2292 O O . VAL A 1 301 ? 28.638 15.412 -27.149 1.00 89.62 301 VAL A O 1
ATOM 2295 N N . TYR A 1 302 ? 26.996 16.344 -25.941 1.00 85.56 302 TYR A N 1
ATOM 2296 C CA . TYR A 1 302 ? 27.555 17.690 -25.836 1.00 85.56 302 TYR A CA 1
ATOM 2297 C C . TYR A 1 302 ? 28.156 17.936 -24.452 1.00 85.56 302 TYR A C 1
ATOM 2299 O O . TYR A 1 302 ? 27.523 17.654 -23.433 1.00 85.56 302 TYR A O 1
ATOM 2307 N N . GLU A 1 303 ? 29.351 18.520 -24.412 1.00 74.62 303 GLU A N 1
ATOM 2308 C CA . GLU A 1 303 ? 30.046 18.886 -23.176 1.00 74.62 303 GLU A CA 1
ATOM 2309 C C . GLU A 1 303 ? 30.798 20.214 -23.320 1.00 74.62 303 GLU A C 1
ATOM 2311 O O . GLU A 1 303 ? 31.387 20.502 -24.358 1.00 74.62 303 GLU A O 1
ATOM 2316 N N . GLY A 1 304 ? 30.802 21.045 -22.276 1.00 56.69 304 GLY A N 1
ATOM 2317 C CA . GLY A 1 304 ? 31.626 22.252 -22.256 1.00 56.69 304 GLY A CA 1
ATOM 2318 C C . GLY A 1 304 ? 33.094 21.919 -21.997 1.00 56.69 304 GLY A C 1
ATOM 2319 O O . GLY A 1 304 ? 33.412 21.261 -21.015 1.00 56.69 304 GLY A O 1
ATOM 2320 N N . SER A 1 305 ? 34.003 22.420 -22.833 1.00 41.59 305 SER A N 1
ATOM 2321 C CA . SER A 1 305 ? 35.445 22.364 -22.583 1.00 41.59 305 SER A CA 1
ATOM 2322 C C . SER A 1 305 ? 35.834 23.325 -21.448 1.00 41.59 305 SER A C 1
ATOM 2324 O O . SER A 1 305 ? 36.341 24.418 -21.707 1.00 41.59 305 SER A O 1
ATOM 2326 N N . GLN A 1 306 ? 35.582 22.978 -20.188 1.00 40.56 306 GLN A N 1
ATOM 2327 C CA . GLN A 1 306 ? 36.267 23.636 -19.077 1.00 40.56 306 GLN A CA 1
ATOM 2328 C C . GLN A 1 306 ? 37.156 22.638 -18.352 1.00 40.56 306 GLN A C 1
ATOM 2330 O O . GLN A 1 306 ? 36.697 21.764 -17.632 1.00 40.56 306 GLN A O 1
ATOM 2335 N N . ALA A 1 307 ? 38.458 22.832 -18.553 1.00 30.95 307 ALA A N 1
ATOM 2336 C CA . ALA A 1 307 ? 39.553 22.226 -17.816 1.00 30.95 307 ALA A CA 1
ATOM 2337 C C . ALA A 1 307 ? 39.603 22.745 -16.364 1.00 30.95 307 ALA A C 1
ATOM 2339 O O . ALA A 1 307 ? 40.565 23.395 -15.967 1.00 30.95 307 ALA A O 1
ATOM 2340 N N . ASN A 1 308 ? 38.556 22.475 -15.585 1.00 32.16 308 ASN A N 1
ATOM 2341 C CA . ASN A 1 308 ? 38.547 22.625 -14.129 1.00 32.16 308 ASN A CA 1
ATOM 2342 C C . ASN A 1 308 ? 38.170 21.287 -13.471 1.00 32.16 308 ASN A C 1
ATOM 2344 O O . ASN A 1 308 ? 37.357 21.221 -12.555 1.00 32.16 308 ASN A O 1
ATOM 2348 N N . ASP A 1 309 ? 38.828 20.216 -13.918 1.00 35.69 309 ASP A N 1
ATOM 2349 C CA . ASP A 1 309 ? 38.916 18.931 -13.214 1.00 35.69 309 ASP A CA 1
ATOM 2350 C C . ASP A 1 309 ? 39.913 19.036 -12.050 1.00 35.69 309 ASP A C 1
ATOM 2352 O O . ASP A 1 309 ? 40.959 18.388 -11.999 1.00 35.69 309 ASP A O 1
ATOM 2356 N N . GLY A 1 310 ? 39.603 19.918 -11.106 1.00 28.08 310 GLY A N 1
ATOM 2357 C CA . GLY A 1 310 ? 40.357 20.093 -9.877 1.00 28.08 310 GLY A CA 1
ATOM 2358 C C . GLY A 1 310 ? 39.397 20.269 -8.720 1.00 28.08 310 GLY A C 1
ATOM 2359 O O . GLY A 1 310 ? 38.986 21.389 -8.452 1.00 28.08 310 GLY A O 1
ATOM 2360 N N . VAL A 1 311 ? 39.042 19.156 -8.066 1.00 38.03 311 VAL A N 1
ATOM 2361 C CA . VAL A 1 311 ? 38.545 19.055 -6.679 1.00 38.03 311 VAL A CA 1
ATOM 2362 C C . VAL A 1 311 ? 37.893 20.344 -6.164 1.00 38.03 311 VAL A C 1
ATOM 2364 O O . VAL A 1 311 ? 38.413 21.044 -5.296 1.00 38.03 311 VAL A O 1
ATOM 2367 N N . GLY A 1 312 ? 36.712 20.652 -6.685 1.00 27.30 312 GLY A N 1
ATOM 2368 C CA . GLY A 1 312 ? 35.828 21.646 -6.104 1.00 27.30 312 GLY A CA 1
ATOM 2369 C C . GLY A 1 312 ? 34.981 21.001 -5.018 1.00 27.30 312 GLY A C 1
ATOM 2370 O O . GLY A 1 312 ? 33.776 20.866 -5.193 1.00 27.30 312 GLY A O 1
ATOM 2371 N N . ARG A 1 313 ? 35.587 20.612 -3.884 1.00 35.28 313 ARG A N 1
ATOM 2372 C CA . ARG A 1 313 ? 34.850 20.480 -2.613 1.00 35.28 313 ARG A CA 1
ATOM 2373 C C . ARG A 1 313 ? 34.350 21.875 -2.225 1.00 35.28 313 ARG A C 1
ATOM 2375 O O . ARG A 1 313 ? 34.920 22.546 -1.369 1.00 35.28 313 ARG A O 1
ATOM 2382 N N . GLY A 1 314 ? 33.304 22.335 -2.898 1.00 23.92 314 GLY A N 1
ATOM 2383 C CA . GLY A 1 314 ? 32.541 23.500 -2.501 1.00 23.92 314 GLY A CA 1
ATOM 2384 C C . GLY A 1 314 ? 31.647 23.099 -1.342 1.00 23.92 314 GLY A C 1
ATOM 2385 O O . GLY A 1 314 ? 30.537 22.629 -1.548 1.00 23.92 314 GLY A O 1
ATOM 2386 N N . SER A 1 315 ? 32.134 23.275 -0.115 1.00 31.34 315 SER A N 1
ATOM 2387 C CA . SER A 1 315 ? 31.268 23.382 1.057 1.00 31.34 315 SER A CA 1
ATOM 2388 C C . SER A 1 315 ? 30.341 24.582 0.848 1.00 31.34 315 SER A C 1
ATOM 2390 O O . SER A 1 315 ? 30.699 25.700 1.211 1.00 31.34 315 SER A O 1
ATOM 2392 N N . VAL A 1 316 ? 29.174 24.373 0.240 1.00 25.33 316 VAL A N 1
ATOM 2393 C CA . VAL A 1 316 ? 28.143 25.403 0.102 1.00 25.33 316 VAL A CA 1
ATOM 2394 C C . VAL A 1 316 ? 26.786 24.810 0.463 1.00 25.33 316 VAL A C 1
ATOM 2396 O O . VAL A 1 316 ? 26.074 24.246 -0.352 1.00 25.33 316 VAL A O 1
ATOM 2399 N N . MET A 1 317 ? 26.482 24.972 1.749 1.00 22.86 317 MET A N 1
ATOM 2400 C CA . MET A 1 317 ? 25.217 25.499 2.249 1.00 22.86 317 MET A CA 1
ATOM 2401 C C . MET A 1 317 ? 23.942 24.783 1.781 1.00 22.86 317 MET A C 1
ATOM 2403 O O . MET A 1 317 ? 23.298 25.133 0.797 1.00 22.86 317 MET A O 1
ATOM 2407 N N . THR A 1 318 ? 23.543 23.837 2.629 1.00 26.27 318 THR A N 1
ATOM 2408 C CA . THR A 1 318 ? 22.194 23.309 2.843 1.00 26.27 318 THR A CA 1
ATOM 2409 C C . THR A 1 318 ? 21.150 24.421 3.021 1.00 26.27 318 THR A C 1
ATOM 2411 O O . THR A 1 318 ? 20.694 24.664 4.133 1.00 26.27 318 THR A O 1
ATOM 2414 N N . THR A 1 319 ? 20.767 25.122 1.958 1.00 26.75 319 THR A N 1
ATOM 2415 C CA . THR A 1 319 ? 19.569 25.977 1.926 1.00 26.75 319 THR A CA 1
ATOM 2416 C C . THR A 1 319 ? 19.041 26.092 0.494 1.00 26.75 319 THR A C 1
ATOM 2418 O O . THR A 1 319 ? 19.016 27.174 -0.086 1.00 26.75 319 THR A O 1
ATOM 2421 N N . ALA A 1 320 ? 18.606 24.974 -0.080 1.00 23.98 320 ALA A N 1
ATOM 2422 C CA . ALA A 1 320 ? 17.594 24.970 -1.130 1.00 23.98 320 ALA A CA 1
ATOM 2423 C C . ALA A 1 320 ? 16.391 24.209 -0.557 1.00 23.98 320 ALA A C 1
ATOM 2425 O O . ALA A 1 320 ? 16.477 23.024 -0.267 1.00 23.98 320 ALA A O 1
ATOM 2426 N N . ASN A 1 321 ? 15.344 24.970 -0.231 1.00 25.34 321 ASN A N 1
ATOM 2427 C CA . ASN A 1 321 ? 14.043 24.593 0.332 1.00 25.34 321 ASN A CA 1
ATOM 2428 C C . ASN A 1 321 ? 13.747 23.086 0.489 1.00 25.34 321 ASN A C 1
ATOM 2430 O O . ASN A 1 321 ? 13.116 22.463 -0.360 1.00 25.34 321 ASN A O 1
ATOM 2434 N N . ALA A 1 322 ? 14.079 22.564 1.672 1.00 25.53 322 ALA A N 1
ATOM 2435 C CA . ALA A 1 322 ? 13.762 21.229 2.183 1.00 25.53 322 ALA A CA 1
ATOM 2436 C C . ALA A 1 322 ? 12.257 20.994 2.463 1.00 25.53 322 ALA A C 1
ATOM 2438 O O . ALA A 1 322 ? 11.896 20.444 3.497 1.00 25.53 322 ALA A O 1
ATOM 2439 N N . GLN A 1 323 ? 11.353 21.459 1.596 1.00 29.17 323 GLN A N 1
ATOM 2440 C CA . GLN A 1 323 ? 9.910 21.245 1.781 1.00 29.17 323 GLN A CA 1
ATOM 2441 C C . GLN A 1 323 ? 9.275 20.287 0.769 1.00 29.17 323 GLN A C 1
ATOM 2443 O O . GLN A 1 323 ? 8.135 19.896 0.999 1.00 29.17 323 GLN A O 1
ATOM 2448 N N . HIS A 1 324 ? 9.959 19.889 -0.312 1.00 29.62 324 HIS A N 1
ATOM 2449 C CA . HIS A 1 324 ? 9.331 19.069 -1.365 1.00 29.62 324 HIS A CA 1
ATOM 2450 C C . HIS A 1 324 ? 10.114 17.818 -1.819 1.00 29.62 324 HIS A C 1
ATOM 2452 O O . HIS A 1 324 ? 9.514 16.971 -2.473 1.00 29.62 324 HIS A O 1
ATOM 2458 N N . ASP A 1 325 ? 11.378 17.629 -1.419 1.00 31.12 325 ASP A N 1
ATOM 2459 C CA . ASP A 1 325 ? 12.230 16.538 -1.944 1.00 31.12 325 ASP A CA 1
ATOM 2460 C C . ASP A 1 325 ? 12.266 15.245 -1.103 1.00 31.12 325 ASP A C 1
ATOM 2462 O O . ASP A 1 325 ? 12.850 14.246 -1.519 1.00 31.12 325 ASP A O 1
ATOM 2466 N N . ASP A 1 326 ? 11.585 15.195 0.045 1.00 27.70 326 ASP A N 1
ATOM 2467 C CA . ASP A 1 326 ? 11.616 14.011 0.925 1.00 27.70 326 ASP A CA 1
ATOM 2468 C C . ASP A 1 326 ? 10.763 12.822 0.427 1.00 27.70 326 ASP A C 1
ATOM 2470 O O . ASP A 1 326 ? 10.856 11.716 0.964 1.00 27.70 326 ASP A O 1
ATOM 2474 N N . TYR A 1 327 ? 9.919 13.001 -0.596 1.00 32.94 327 TYR A N 1
ATOM 2475 C CA . TYR A 1 327 ? 8.773 12.104 -0.792 1.00 32.94 327 TYR A CA 1
ATOM 2476 C C . TYR A 1 327 ? 8.978 10.873 -1.684 1.00 32.94 327 TYR A C 1
ATOM 2478 O O . TYR A 1 327 ? 8.197 9.932 -1.550 1.00 32.94 327 TYR A O 1
ATOM 2486 N N . LEU A 1 328 ? 9.975 10.818 -2.575 1.00 36.78 328 LEU A N 1
ATOM 2487 C CA . LEU A 1 328 ? 9.981 9.766 -3.611 1.00 36.78 328 LEU A CA 1
ATOM 2488 C C . LEU A 1 328 ? 11.029 8.658 -3.440 1.00 36.78 328 LEU A C 1
ATOM 2490 O O . LEU A 1 328 ? 10.774 7.541 -3.888 1.00 36.78 328 LEU A O 1
ATOM 2494 N N . LEU A 1 329 ? 12.160 8.910 -2.770 1.00 38.78 329 LEU A N 1
ATOM 2495 C CA . LEU A 1 329 ? 13.233 7.907 -2.628 1.00 38.78 329 LEU A CA 1
ATOM 2496 C C . LEU A 1 329 ? 13.799 7.758 -1.204 1.00 38.78 329 LEU A C 1
ATOM 2498 O O . LEU A 1 329 ? 14.264 6.676 -0.861 1.00 38.78 329 LEU A O 1
ATOM 2502 N N . LEU A 1 330 ? 13.728 8.778 -0.341 1.00 34.69 330 LEU A N 1
ATOM 2503 C CA . LEU A 1 330 ? 14.285 8.695 1.023 1.00 34.69 330 LEU A CA 1
ATOM 2504 C C . LEU A 1 330 ? 13.277 8.219 2.084 1.00 34.69 330 LEU A C 1
ATOM 2506 O O . LEU A 1 330 ? 13.682 7.677 3.111 1.00 34.69 330 LEU A O 1
ATOM 2510 N N . ALA A 1 331 ? 11.969 8.347 1.839 1.00 40.53 331 ALA A N 1
ATOM 2511 C CA . ALA A 1 331 ? 10.944 7.999 2.827 1.00 40.53 331 ALA A CA 1
ATOM 2512 C C . ALA A 1 331 ? 10.666 6.488 2.967 1.00 40.53 331 ALA A C 1
ATOM 2514 O O . ALA A 1 331 ? 9.986 6.078 3.911 1.00 40.53 331 ALA A O 1
ATOM 2515 N N . ASN A 1 332 ? 11.164 5.641 2.056 1.00 49.72 332 ASN A N 1
ATOM 2516 C CA . ASN A 1 332 ? 10.903 4.203 2.103 1.00 49.72 332 ASN A CA 1
ATOM 2517 C C . ASN A 1 332 ? 12.159 3.379 1.762 1.00 49.72 332 ASN A C 1
ATOM 2519 O O . ASN A 1 332 ? 12.382 3.075 0.590 1.00 49.72 332 ASN A O 1
ATOM 2523 N N . PRO A 1 333 ? 12.956 2.971 2.768 1.00 53.81 333 PRO A N 1
ATOM 2524 C CA . PRO A 1 333 ? 14.197 2.221 2.552 1.00 53.81 333 PRO A CA 1
ATOM 2525 C C . PRO A 1 333 ? 13.987 0.921 1.761 1.00 53.81 333 PRO A C 1
ATOM 2527 O O . PRO A 1 333 ? 14.872 0.504 1.025 1.00 53.81 333 PRO A O 1
ATOM 2530 N N . TYR A 1 334 ? 12.787 0.331 1.824 1.00 54.06 334 TYR A N 1
ATOM 2531 C CA . TYR A 1 334 ? 12.443 -0.853 1.038 1.00 54.06 334 TYR A CA 1
ATOM 2532 C C . TYR A 1 334 ? 12.446 -0.585 -0.476 1.00 54.06 334 TYR A C 1
ATOM 2534 O O . TYR A 1 334 ? 12.873 -1.439 -1.245 1.00 54.06 334 TYR A O 1
ATOM 2542 N N . LEU A 1 335 ? 11.999 0.600 -0.911 1.00 59.88 335 LEU A N 1
ATOM 2543 C CA . LEU A 1 335 ? 12.034 0.980 -2.328 1.00 59.88 335 LEU A CA 1
ATOM 2544 C C . LEU A 1 335 ? 13.469 1.153 -2.803 1.00 59.88 335 LEU A C 1
ATOM 2546 O O . LEU A 1 335 ? 13.814 0.694 -3.885 1.00 59.88 335 LEU A O 1
ATOM 2550 N N . THR A 1 336 ? 14.300 1.798 -1.990 1.00 62.62 336 THR A N 1
ATOM 2551 C CA . THR A 1 336 ? 15.713 2.020 -2.295 1.00 62.62 336 THR A CA 1
ATOM 2552 C C . THR A 1 336 ? 16.450 0.695 -2.454 1.00 62.62 336 THR A C 1
ATOM 2554 O O . THR A 1 336 ? 17.190 0.529 -3.420 1.00 62.62 336 THR A O 1
ATOM 2557 N N . ASP A 1 337 ? 16.192 -0.274 -1.575 1.00 66.75 337 ASP A N 1
ATOM 2558 C CA . ASP A 1 337 ? 16.774 -1.616 -1.663 1.00 66.75 337 ASP A CA 1
ATOM 2559 C C . ASP A 1 337 ? 16.283 -2.381 -2.902 1.00 66.75 337 ASP A C 1
ATOM 2561 O O . ASP A 1 337 ? 17.088 -2.990 -3.610 1.00 66.75 337 ASP A O 1
ATOM 2565 N N . GLU A 1 338 ? 14.981 -2.324 -3.204 1.00 67.31 338 GLU A N 1
ATOM 2566 C CA . GLU A 1 338 ? 14.400 -2.990 -4.377 1.00 67.31 338 GLU A CA 1
ATOM 2567 C C . GLU A 1 338 ? 14.933 -2.372 -5.684 1.00 67.31 338 GLU A C 1
ATOM 2569 O O . GLU A 1 338 ? 15.370 -3.100 -6.576 1.00 67.31 338 GLU A O 1
ATOM 2574 N N . PHE A 1 339 ? 15.008 -1.040 -5.782 1.00 69.44 339 PHE A N 1
ATOM 2575 C CA . PHE A 1 339 ? 15.602 -0.355 -6.934 1.00 69.44 339 PHE A CA 1
ATOM 2576 C C . PHE A 1 339 ? 17.091 -0.639 -7.086 1.00 69.44 339 PHE A C 1
ATOM 2578 O O . PHE A 1 339 ? 17.552 -0.895 -8.198 1.00 69.44 339 PHE A O 1
ATOM 2585 N N . ASN A 1 340 ? 17.842 -0.639 -5.987 1.00 69.69 340 ASN A N 1
ATOM 2586 C CA . ASN A 1 340 ? 19.257 -0.977 -6.027 1.00 69.69 340 ASN A CA 1
ATOM 2587 C C . ASN A 1 340 ? 19.464 -2.416 -6.501 1.00 69.69 340 ASN A C 1
ATOM 2589 O O . ASN A 1 340 ? 20.277 -2.631 -7.395 1.00 69.69 340 ASN A O 1
ATOM 2593 N N . GLY A 1 341 ? 18.702 -3.382 -5.977 1.00 71.94 341 GLY A N 1
ATOM 2594 C CA . GLY A 1 341 ? 18.775 -4.779 -6.411 1.00 71.94 341 GLY A CA 1
ATOM 2595 C C . GLY A 1 341 ? 18.502 -4.936 -7.908 1.00 71.94 341 GLY A C 1
ATOM 2596 O O . GLY A 1 341 ? 19.292 -5.536 -8.632 1.00 71.94 341 GLY A O 1
ATOM 2597 N N . VAL A 1 342 ? 17.433 -4.307 -8.397 1.00 75.06 342 VAL A N 1
ATOM 2598 C CA . VAL A 1 342 ? 17.067 -4.307 -9.821 1.00 75.06 342 VAL A CA 1
ATOM 2599 C C . VAL A 1 342 ? 18.149 -3.653 -10.693 1.00 75.06 342 VAL A C 1
ATOM 2601 O O . VAL A 1 342 ? 18.450 -4.132 -11.788 1.00 75.06 342 VAL A O 1
ATOM 2604 N N . GLY A 1 343 ? 18.760 -2.569 -10.217 1.00 75.31 343 GLY A N 1
ATOM 2605 C CA . GLY A 1 343 ? 19.820 -1.868 -10.935 1.00 75.31 343 GLY A CA 1
ATOM 2606 C C . GLY A 1 343 ? 21.131 -2.656 -10.964 1.00 75.31 343 GLY A C 1
ATOM 2607 O O . GLY A 1 343 ? 21.827 -2.631 -11.978 1.00 75.31 343 GLY A O 1
ATOM 2608 N N . ILE A 1 344 ? 21.445 -3.392 -9.891 1.00 77.62 344 ILE A N 1
ATOM 2609 C CA . ILE A 1 344 ? 22.583 -4.320 -9.832 1.00 77.62 344 ILE A CA 1
ATOM 2610 C C . ILE A 1 344 ? 22.418 -5.408 -10.893 1.00 77.62 344 ILE A C 1
ATOM 2612 O O . ILE A 1 344 ? 23.342 -5.628 -11.670 1.00 77.62 344 ILE A O 1
ATOM 2616 N N . GLU A 1 345 ? 21.237 -6.025 -11.004 1.00 81.62 345 GLU A N 1
ATOM 2617 C CA . GLU A 1 345 ? 20.995 -7.063 -12.016 1.00 81.62 345 GLU A CA 1
ATOM 2618 C C . GLU A 1 345 ? 21.236 -6.562 -13.451 1.00 81.62 345 GLU A C 1
ATOM 2620 O O . GLU A 1 345 ? 21.818 -7.267 -14.281 1.00 81.62 345 GLU A O 1
ATOM 2625 N N . LEU A 1 346 ? 20.783 -5.342 -13.766 1.00 82.25 346 LEU A N 1
ATOM 2626 C CA . LEU A 1 346 ? 21.026 -4.736 -15.077 1.00 82.25 346 LEU A CA 1
ATOM 2627 C C . LEU A 1 346 ? 22.505 -4.409 -15.294 1.00 82.25 346 LEU A C 1
ATOM 2629 O O . LEU A 1 346 ? 23.015 -4.594 -16.399 1.00 82.25 346 LEU A O 1
ATOM 2633 N N . PHE A 1 347 ? 23.189 -3.934 -14.255 1.00 82.62 347 PHE A N 1
ATOM 2634 C CA . PHE A 1 347 ? 24.605 -3.601 -14.318 1.00 82.62 347 PHE A CA 1
ATOM 2635 C C . PHE A 1 347 ? 25.477 -4.844 -14.536 1.00 82.62 347 PHE A C 1
ATOM 2637 O O . PHE A 1 347 ? 26.324 -4.855 -15.426 1.00 82.62 347 PHE A O 1
ATOM 2644 N N . GLU A 1 348 ? 25.222 -5.925 -13.799 1.00 84.31 348 GLU A N 1
ATOM 2645 C CA . GLU A 1 348 ? 25.901 -7.210 -13.992 1.00 84.31 348 GLU A CA 1
ATOM 2646 C C . GLU A 1 348 ? 25.700 -7.739 -15.413 1.00 84.31 348 GLU A C 1
ATOM 2648 O O . GLU A 1 348 ? 26.648 -8.200 -16.052 1.00 84.31 348 GLU A O 1
ATOM 2653 N N . LYS A 1 349 ? 24.480 -7.614 -15.948 1.00 87.94 349 LYS A N 1
ATOM 2654 C CA . LYS A 1 349 ? 24.203 -7.973 -17.338 1.00 87.94 349 LYS A CA 1
ATOM 2655 C C . LYS A 1 349 ? 24.970 -7.099 -18.331 1.00 87.94 349 LYS A C 1
ATOM 2657 O O . LYS A 1 349 ? 25.499 -7.631 -19.303 1.00 87.94 349 LYS A O 1
ATOM 2662 N N . LEU A 1 350 ? 25.035 -5.785 -18.109 1.00 87.69 350 LEU A N 1
ATOM 2663 C CA . LEU A 1 350 ? 25.782 -4.867 -18.971 1.00 87.69 350 LEU A CA 1
ATOM 2664 C C . LEU A 1 350 ? 27.255 -5.280 -19.072 1.00 87.69 350 LEU A C 1
ATOM 2666 O O . LEU A 1 350 ? 27.802 -5.311 -20.175 1.00 87.69 350 LEU A O 1
ATOM 2670 N N . LEU A 1 351 ? 27.874 -5.624 -17.939 1.00 87.25 351 LEU A N 1
ATOM 2671 C CA . LEU A 1 351 ? 29.256 -6.100 -17.889 1.00 87.25 351 LEU A CA 1
ATOM 2672 C C . LEU A 1 351 ? 29.415 -7.466 -18.567 1.00 87.25 351 LEU A C 1
ATOM 2674 O O . LEU A 1 351 ? 30.345 -7.654 -19.348 1.00 87.25 351 LEU A O 1
ATOM 2678 N N . ALA A 1 352 ? 28.489 -8.399 -18.326 1.00 88.38 352 ALA A N 1
ATOM 2679 C CA . ALA A 1 352 ? 28.506 -9.717 -18.958 1.00 88.38 352 ALA A CA 1
ATOM 2680 C C . ALA A 1 352 ? 28.394 -9.635 -20.491 1.00 88.38 352 ALA A C 1
ATOM 2682 O O . ALA A 1 352 ? 29.095 -10.355 -21.202 1.00 88.38 352 ALA A O 1
ATOM 2683 N N . ASP A 1 353 ? 27.552 -8.733 -21.000 1.00 91.69 353 ASP A N 1
ATOM 2684 C CA . ASP A 1 353 ? 27.356 -8.525 -22.437 1.00 91.69 353 ASP A CA 1
ATOM 2685 C C . ASP A 1 353 ? 28.502 -7.699 -23.075 1.00 91.69 353 ASP A C 1
ATOM 2687 O O . ASP A 1 353 ? 28.664 -7.718 -24.296 1.00 91.69 353 ASP A O 1
ATOM 2691 N N . ASN A 1 354 ? 29.325 -6.999 -22.279 1.00 90.12 354 ASN A N 1
ATOM 2692 C CA . ASN A 1 354 ? 30.446 -6.166 -22.744 1.00 90.12 354 ASN A CA 1
ATOM 2693 C C . ASN A 1 354 ? 31.740 -6.447 -21.951 1.00 90.12 354 ASN A C 1
ATOM 2695 O O . ASN A 1 354 ? 32.213 -5.581 -21.209 1.00 90.12 354 ASN A O 1
ATOM 2699 N N . PRO A 1 355 ? 32.386 -7.612 -22.151 1.00 87.50 355 PRO A N 1
ATOM 2700 C CA . PRO A 1 355 ? 33.519 -8.064 -21.333 1.00 87.50 355 PRO A CA 1
ATOM 2701 C C . PRO A 1 355 ? 34.785 -7.199 -21.455 1.00 87.50 355 PRO A C 1
ATOM 2703 O O . PRO A 1 355 ? 35.741 -7.395 -20.714 1.00 87.50 355 PRO A O 1
ATOM 2706 N N . SER A 1 356 ? 34.826 -6.255 -22.400 1.00 85.25 356 SER A N 1
ATOM 2707 C CA . SER A 1 356 ? 35.916 -5.283 -22.537 1.00 85.25 356 SER A CA 1
ATOM 2708 C C . SER A 1 356 ? 35.802 -4.085 -21.589 1.00 85.25 356 SER A C 1
ATOM 2710 O O . SER A 1 356 ? 36.711 -3.258 -21.565 1.00 85.25 356 SER A O 1
ATOM 2712 N N . ILE A 1 357 ? 34.680 -3.933 -20.879 1.00 83.62 357 ILE A N 1
ATOM 2713 C CA . ILE A 1 357 ? 34.528 -2.912 -19.841 1.00 83.62 357 ILE A CA 1
ATOM 2714 C C . ILE A 1 357 ? 35.209 -3.438 -18.579 1.00 83.62 357 ILE A C 1
ATOM 2716 O O . ILE A 1 357 ? 34.768 -4.427 -17.999 1.00 83.62 357 ILE A O 1
ATOM 2720 N N . ASP A 1 358 ? 36.275 -2.765 -18.156 1.00 71.81 358 ASP A N 1
ATOM 2721 C CA . ASP A 1 358 ? 36.942 -3.087 -16.900 1.00 71.81 358 ASP A CA 1
ATOM 2722 C C . ASP A 1 358 ? 36.199 -2.439 -15.724 1.00 71.81 358 ASP A C 1
ATOM 2724 O O . ASP A 1 358 ? 36.023 -1.217 -15.672 1.00 71.81 358 ASP A O 1
ATOM 2728 N N . ALA A 1 359 ? 35.745 -3.280 -14.798 1.00 65.81 359 ALA A N 1
ATOM 2729 C CA . ALA A 1 359 ? 35.034 -2.891 -13.586 1.00 65.81 359 ALA A CA 1
ATOM 2730 C C . ALA A 1 359 ? 35.695 -3.475 -12.322 1.00 65.81 359 ALA A C 1
ATOM 2732 O O . ALA A 1 359 ? 35.031 -3.617 -11.293 1.00 65.81 359 ALA A O 1
ATOM 2733 N N . SER A 1 360 ? 36.979 -3.862 -12.379 1.00 54.25 360 SER A N 1
ATOM 2734 C CA . SER A 1 360 ? 37.650 -4.501 -11.244 1.00 54.25 360 SER A CA 1
ATOM 2735 C C . SER A 1 360 ? 37.825 -3.548 -10.047 1.00 54.25 360 SER A C 1
ATOM 2737 O O . SER A 1 360 ? 38.716 -2.706 -10.037 1.00 54.25 360 SER A O 1
ATOM 2739 N N . ALA A 1 361 ? 36.952 -3.725 -9.052 1.00 48.00 361 ALA A N 1
ATOM 2740 C CA . ALA A 1 361 ? 37.120 -3.527 -7.608 1.00 48.00 361 ALA A CA 1
ATOM 2741 C C . ALA A 1 361 ? 38.031 -2.377 -7.119 1.00 48.00 361 ALA A C 1
ATOM 2743 O O . ALA A 1 361 ? 39.129 -2.623 -6.636 1.00 48.00 361 ALA A O 1
ATOM 2744 N N . ASP A 1 362 ? 37.513 -1.147 -7.157 1.00 42.47 362 ASP A N 1
ATOM 2745 C CA . ASP A 1 362 ? 37.519 -0.221 -6.010 1.00 42.47 362 ASP A CA 1
ATOM 2746 C C . ASP A 1 362 ? 36.572 0.954 -6.316 1.00 42.47 362 ASP A C 1
ATOM 2748 O O . ASP A 1 362 ? 36.931 1.944 -6.946 1.00 42.47 362 ASP A O 1
ATOM 2752 N N . GLY A 1 363 ? 35.312 0.821 -5.892 1.00 46.28 363 GLY A N 1
ATOM 2753 C CA . GLY A 1 363 ? 34.314 1.891 -5.971 1.00 46.28 363 GLY A CA 1
ATOM 2754 C C . GLY A 1 363 ? 33.652 2.088 -7.343 1.00 46.28 363 GLY A C 1
ATOM 2755 O O . GLY A 1 363 ? 34.279 2.062 -8.403 1.00 46.28 363 GLY A O 1
ATOM 2756 N N . LEU A 1 364 ? 32.340 2.340 -7.294 1.00 49.38 364 LEU A N 1
ATOM 2757 C CA . LEU A 1 364 ? 31.415 2.593 -8.411 1.00 49.38 364 LEU A CA 1
ATOM 2758 C C . LEU A 1 364 ? 31.681 3.912 -9.182 1.00 49.38 364 LEU A C 1
ATOM 2760 O O . LEU A 1 364 ? 30.863 4.319 -9.998 1.00 49.38 364 LEU A O 1
ATOM 2764 N N . GLU A 1 365 ? 32.843 4.538 -8.975 1.00 51.34 365 GLU A N 1
ATOM 2765 C CA . GLU A 1 365 ? 33.334 5.742 -9.667 1.00 51.34 365 GLU A CA 1
ATOM 2766 C C . GLU A 1 365 ? 34.660 5.489 -10.410 1.00 51.34 365 GLU A C 1
ATOM 2768 O O . GLU A 1 365 ? 35.455 6.397 -10.652 1.00 51.34 365 GLU A O 1
ATOM 2773 N N . SER A 1 366 ? 34.949 4.235 -10.764 1.00 59.16 366 SER A N 1
ATOM 2774 C CA . SER A 1 366 ? 36.202 3.899 -11.440 1.00 59.16 366 SER A CA 1
ATOM 2775 C C . SER A 1 366 ? 36.280 4.570 -12.817 1.00 59.16 366 SER A C 1
ATOM 2777 O O . SER A 1 366 ? 35.518 4.254 -13.732 1.00 59.16 366 SER A O 1
ATOM 2779 N N . SER A 1 367 ? 37.252 5.466 -12.996 1.00 65.44 367 SER A N 1
ATOM 2780 C CA . SER A 1 367 ? 37.586 6.109 -14.278 1.00 65.44 367 SER A CA 1
ATOM 2781 C C . SER A 1 367 ? 37.752 5.101 -15.427 1.00 65.44 367 SER A C 1
ATOM 2783 O O . SER A 1 367 ? 37.429 5.411 -16.575 1.00 65.44 367 SER A O 1
ATOM 2785 N N . CYS A 1 368 ? 38.167 3.869 -15.113 1.00 72.38 368 CYS A N 1
ATOM 2786 C CA . CYS A 1 368 ? 38.247 2.737 -16.036 1.00 72.38 368 CYS A CA 1
ATOM 2787 C C . CYS A 1 368 ? 36.889 2.349 -16.644 1.00 72.38 368 CYS A C 1
ATOM 2789 O O . CYS A 1 368 ? 36.807 2.131 -17.854 1.00 72.38 368 CYS A O 1
ATOM 2791 N N . PHE A 1 369 ? 35.815 2.336 -15.850 1.00 77.75 369 PHE A N 1
ATOM 2792 C CA . PHE A 1 369 ? 34.468 2.023 -16.329 1.00 77.75 369 PHE A CA 1
ATOM 2793 C C . PHE A 1 369 ? 33.971 3.087 -17.317 1.00 77.75 369 PHE A C 1
ATOM 2795 O O . PHE A 1 369 ? 33.532 2.767 -18.425 1.00 77.75 369 PHE A O 1
ATOM 2802 N N . LEU A 1 370 ? 34.110 4.369 -16.953 1.00 78.81 370 LEU A N 1
ATOM 2803 C CA . LEU A 1 370 ? 33.723 5.497 -17.810 1.00 78.81 370 LEU A CA 1
ATOM 2804 C C . LEU A 1 370 ? 34.528 5.515 -19.116 1.00 78.81 370 LEU A C 1
ATOM 2806 O O . LEU A 1 370 ? 33.968 5.747 -20.192 1.00 78.81 370 LEU A O 1
ATOM 2810 N N . ALA A 1 371 ? 35.832 5.232 -19.042 1.00 82.19 371 ALA A N 1
ATOM 2811 C CA . ALA A 1 371 ? 36.697 5.123 -20.212 1.00 82.19 371 ALA A CA 1
ATOM 2812 C C . ALA A 1 371 ? 36.294 3.943 -21.112 1.00 82.19 371 ALA A C 1
ATOM 2814 O O . ALA A 1 371 ? 36.213 4.107 -22.333 1.00 82.19 371 ALA A O 1
ATOM 2815 N N . GLY A 1 372 ? 35.986 2.786 -20.520 1.00 85.81 372 GLY A N 1
ATOM 2816 C CA . GLY A 1 372 ? 35.523 1.591 -21.223 1.00 85.81 372 GLY A CA 1
ATOM 2817 C C . GLY A 1 372 ? 34.225 1.838 -21.991 1.00 85.81 372 GLY A C 1
ATOM 2818 O O . GLY A 1 372 ? 34.176 1.620 -23.204 1.00 85.81 372 GLY A O 1
ATOM 2819 N N . ILE A 1 373 ? 33.202 2.383 -21.320 1.00 87.50 373 ILE A N 1
ATOM 2820 C CA . ILE A 1 373 ? 31.930 2.739 -21.966 1.00 87.50 373 ILE A CA 1
ATOM 2821 C C . ILE A 1 373 ? 32.137 3.786 -23.055 1.00 87.50 373 ILE A C 1
ATOM 2823 O O . ILE A 1 373 ? 31.661 3.596 -24.172 1.00 87.50 373 ILE A O 1
ATOM 2827 N N . THR A 1 374 ? 32.874 4.865 -22.775 1.00 89.56 374 THR A N 1
ATOM 2828 C CA . THR A 1 374 ? 33.139 5.903 -23.784 1.00 89.56 374 THR A CA 1
ATOM 2829 C C . THR A 1 374 ? 33.791 5.291 -25.027 1.00 89.56 374 THR A C 1
ATOM 2831 O O . THR A 1 374 ? 33.376 5.588 -26.146 1.00 89.56 374 THR A O 1
ATOM 2834 N N . SER A 1 375 ? 34.789 4.416 -24.852 1.00 90.50 375 SER A N 1
ATOM 2835 C CA . SER A 1 375 ? 35.490 3.773 -25.968 1.00 90.50 375 SER A CA 1
ATOM 2836 C C . SER A 1 375 ? 34.546 2.940 -26.835 1.00 90.50 375 SER A C 1
ATOM 2838 O O . SER A 1 375 ? 34.597 3.024 -28.063 1.00 90.50 375 SER A O 1
ATOM 2840 N N . LEU A 1 376 ? 33.654 2.169 -26.211 1.00 92.25 376 LEU A N 1
ATOM 2841 C CA . LEU A 1 376 ? 32.664 1.372 -26.931 1.00 92.25 376 LEU A CA 1
ATOM 2842 C C . LEU A 1 376 ? 31.623 2.248 -27.637 1.00 92.25 376 LEU A C 1
ATOM 2844 O O . LEU A 1 376 ? 31.321 2.007 -28.805 1.00 92.25 376 LEU A O 1
ATOM 2848 N N . LEU A 1 377 ? 31.130 3.301 -26.982 1.00 93.25 377 LEU A N 1
ATOM 2849 C CA . LEU A 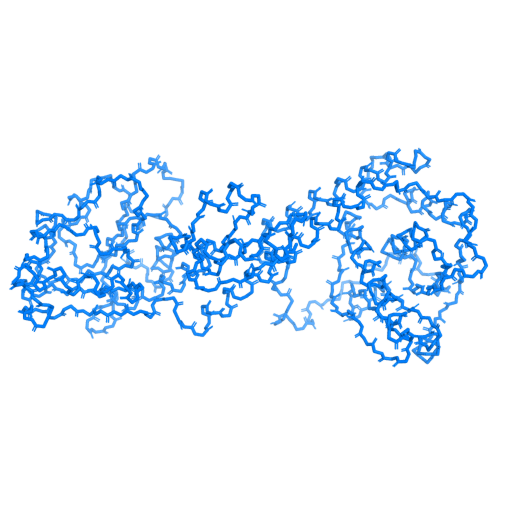1 377 ? 30.181 4.242 -27.579 1.00 93.25 377 LEU A CA 1
ATOM 2850 C C . LEU A 1 377 ? 30.779 4.962 -28.792 1.00 93.25 377 LEU A C 1
ATOM 2852 O O . LEU A 1 377 ? 30.128 5.033 -29.834 1.00 93.25 377 LEU A O 1
ATOM 2856 N N . LEU A 1 378 ? 32.035 5.408 -28.706 1.00 92.00 378 LEU A N 1
ATOM 2857 C CA . LEU A 1 378 ? 32.764 5.985 -29.840 1.00 92.00 378 LEU A CA 1
ATOM 2858 C C . LEU A 1 378 ? 32.841 5.007 -31.018 1.00 92.00 378 LEU A C 1
ATOM 2860 O O . LEU A 1 378 ? 32.538 5.376 -32.149 1.00 92.00 378 LEU A O 1
ATOM 2864 N N . ARG A 1 379 ? 33.190 3.738 -30.761 1.00 92.00 379 ARG A N 1
ATOM 2865 C CA . ARG A 1 379 ? 33.227 2.697 -31.806 1.00 92.00 379 ARG A CA 1
ATOM 2866 C C . ARG A 1 379 ? 31.850 2.429 -32.415 1.00 92.00 379 ARG A C 1
ATOM 2868 O O . ARG A 1 379 ? 31.768 2.126 -33.600 1.00 92.00 379 ARG A O 1
ATOM 2875 N N . SER A 1 380 ? 30.787 2.584 -31.628 1.00 91.50 380 SER A N 1
ATOM 2876 C CA . SER A 1 380 ? 29.395 2.437 -32.074 1.00 91.50 380 SER A CA 1
ATOM 2877 C C . SER A 1 380 ? 28.856 3.620 -32.892 1.00 91.50 380 SER A C 1
ATOM 2879 O O . SER A 1 380 ? 27.684 3.604 -33.283 1.00 91.50 380 SER A O 1
ATOM 2881 N N . GLY A 1 381 ? 29.678 4.652 -33.120 1.00 91.69 381 GLY A N 1
ATOM 2882 C CA . GLY A 1 381 ? 29.309 5.853 -33.868 1.00 91.69 381 GLY A CA 1
ATOM 2883 C C . GLY A 1 381 ? 28.615 6.940 -33.041 1.00 91.69 381 GLY A C 1
ATOM 2884 O O . GLY A 1 381 ? 27.921 7.768 -33.622 1.00 91.69 381 GLY A O 1
ATOM 2885 N N . VAL A 1 382 ? 28.754 6.942 -31.707 1.00 93.56 382 VAL A N 1
ATOM 2886 C CA . VAL A 1 382 ? 28.322 8.082 -30.873 1.00 93.56 382 VAL A CA 1
ATOM 2887 C C . VAL A 1 382 ? 29.286 9.244 -31.066 1.00 93.56 382 VAL A C 1
ATOM 2889 O O . VAL A 1 382 ? 30.498 9.092 -30.901 1.00 93.56 382 VAL A O 1
ATOM 2892 N N . GLU A 1 383 ? 28.743 10.421 -31.355 1.00 92.94 383 GLU A N 1
ATOM 2893 C CA . GLU A 1 383 ? 29.526 11.640 -31.523 1.00 92.94 383 GLU A CA 1
ATOM 2894 C C . GLU A 1 383 ? 29.674 12.366 -30.185 1.00 92.94 383 GLU A C 1
ATOM 2896 O O . GLU A 1 383 ? 28.684 12.721 -29.552 1.00 92.94 383 GLU A O 1
ATOM 2901 N N . PHE A 1 384 ? 30.908 12.637 -29.759 1.00 89.88 384 PHE A N 1
ATOM 2902 C CA . PHE A 1 384 ? 31.186 13.462 -28.582 1.00 89.88 384 PHE A CA 1
ATOM 2903 C C . PHE A 1 384 ? 31.662 14.841 -29.036 1.00 89.88 384 PHE A C 1
ATOM 2905 O O . PHE A 1 384 ? 32.713 14.974 -29.661 1.00 89.88 384 PHE A O 1
ATOM 2912 N N . THR A 1 385 ? 30.881 15.871 -28.720 1.00 88.19 385 THR A N 1
ATOM 2913 C CA . THR A 1 385 ? 31.127 17.252 -29.132 1.00 88.19 385 THR A CA 1
ATOM 2914 C C . THR A 1 385 ? 31.543 18.093 -27.922 1.00 88.19 385 THR A C 1
ATOM 2916 O O . THR A 1 385 ? 30.718 18.312 -27.031 1.00 88.19 385 THR A O 1
ATOM 2919 N N . PRO A 1 386 ? 32.772 18.647 -27.890 1.00 81.69 386 PRO A N 1
ATOM 2920 C CA . PRO A 1 386 ? 33.236 19.534 -26.822 1.00 81.69 386 PRO A CA 1
ATOM 2921 C C . PRO A 1 386 ? 32.671 20.958 -27.000 1.00 81.69 386 PRO A C 1
ATOM 2923 O O . PRO A 1 386 ? 33.407 21.935 -27.131 1.00 81.69 386 PRO A O 1
ATOM 2926 N N . LYS A 1 387 ? 31.343 21.078 -27.081 1.00 80.88 387 LYS A N 1
ATOM 2927 C CA . LYS A 1 387 ? 30.610 22.340 -27.175 1.00 80.88 387 LYS A CA 1
ATOM 2928 C C . LYS A 1 387 ? 29.628 22.466 -26.015 1.00 80.88 387 LYS A C 1
ATOM 2930 O O . LYS A 1 387 ? 28.730 21.643 -25.859 1.00 80.88 387 LYS A O 1
ATOM 2935 N N . HIS A 1 388 ? 29.737 23.563 -25.270 1.00 79.81 388 HIS A N 1
ATOM 2936 C CA . HIS A 1 388 ? 28.697 23.969 -24.330 1.00 79.81 388 HIS A CA 1
ATOM 2937 C C . HIS A 1 388 ? 27.507 24.563 -25.097 1.00 79.81 388 HIS A C 1
ATOM 2939 O O . HIS A 1 388 ? 27.694 25.454 -25.929 1.00 79.81 388 HIS A O 1
ATOM 2945 N N . LEU A 1 389 ? 26.297 24.067 -24.831 1.00 75.69 389 LEU A N 1
ATOM 2946 C CA . LEU A 1 389 ? 25.070 24.547 -25.465 1.00 75.69 389 LEU A CA 1
ATOM 2947 C C . LEU A 1 389 ? 24.323 25.498 -24.531 1.00 75.69 389 LEU A C 1
ATOM 2949 O O . LEU A 1 389 ? 23.957 25.125 -23.420 1.00 75.69 389 LEU A O 1
ATOM 2953 N N . GLY A 1 390 ? 24.063 26.719 -24.999 1.00 71.31 390 GLY A N 1
ATOM 2954 C CA . GLY A 1 390 ? 23.173 27.646 -24.296 1.00 71.31 390 GLY A CA 1
ATOM 2955 C C . GLY A 1 390 ? 21.698 27.276 -24.490 1.00 71.31 390 GLY A C 1
ATOM 2956 O O . GLY A 1 390 ? 21.348 26.618 -25.468 1.00 71.31 390 GLY A O 1
ATOM 2957 N N . LEU A 1 391 ? 20.811 27.765 -23.617 1.00 72.12 391 LEU A N 1
ATOM 2958 C CA . LEU A 1 391 ? 19.368 27.457 -23.644 1.00 72.12 391 LEU A CA 1
ATOM 2959 C C . LEU A 1 391 ? 18.701 27.675 -25.013 1.00 72.12 391 LEU A C 1
ATOM 2961 O O . LEU A 1 391 ? 17.840 26.895 -25.404 1.00 72.12 391 LEU A O 1
ATOM 2965 N N . VAL A 1 392 ? 19.114 28.699 -25.766 1.00 74.50 392 VAL A N 1
ATOM 2966 C CA . VAL A 1 392 ? 18.592 28.961 -27.120 1.00 74.50 392 VAL A CA 1
ATOM 2967 C C . VAL A 1 392 ? 18.971 27.840 -28.091 1.00 74.50 392 VAL A C 1
ATOM 2969 O O . VAL A 1 392 ? 18.122 27.362 -28.832 1.00 74.50 392 VAL A O 1
ATOM 2972 N N . GLN A 1 393 ? 20.215 27.363 -28.039 1.00 78.12 393 GLN A N 1
ATOM 2973 C CA . GLN A 1 393 ? 20.685 26.267 -28.892 1.00 78.12 393 GLN A CA 1
ATOM 2974 C C . GLN A 1 393 ? 20.032 24.938 -28.502 1.00 78.12 393 GLN A C 1
ATOM 2976 O O . GLN A 1 393 ? 19.698 24.137 -29.368 1.00 78.12 393 GLN A O 1
ATOM 2981 N N . ILE A 1 394 ? 19.814 24.716 -27.201 1.00 75.19 394 ILE A N 1
ATOM 2982 C CA . ILE A 1 394 ? 19.047 23.571 -26.690 1.00 75.19 394 ILE A CA 1
ATOM 2983 C C . ILE A 1 394 ? 17.618 23.619 -27.233 1.00 75.19 394 ILE A C 1
ATOM 2985 O O . ILE A 1 394 ? 17.122 22.620 -27.750 1.00 75.19 394 ILE A O 1
ATOM 2989 N N . ALA A 1 395 ? 16.974 24.787 -27.172 1.00 71.44 395 ALA A N 1
ATOM 2990 C CA . ALA A 1 395 ? 15.628 24.981 -27.690 1.00 71.44 395 ALA A CA 1
ATOM 2991 C C . ALA A 1 395 ? 15.555 24.742 -29.207 1.00 71.44 395 ALA A C 1
ATOM 2993 O O . ALA A 1 395 ? 14.618 24.098 -29.671 1.00 71.44 395 ALA A O 1
ATOM 2994 N N . GLU A 1 396 ? 16.543 25.206 -29.973 1.00 78.50 396 GLU A N 1
ATOM 2995 C CA . GLU A 1 396 ? 16.642 24.964 -31.417 1.00 78.50 396 GLU A CA 1
ATOM 2996 C C . GLU A 1 396 ? 16.805 23.477 -31.744 1.00 78.50 396 GLU A C 1
ATOM 2998 O O . GLU A 1 396 ? 16.019 22.949 -32.528 1.00 78.50 396 GLU A O 1
ATOM 3003 N N . LEU A 1 397 ? 17.737 22.773 -31.090 1.00 78.88 397 LEU A N 1
ATOM 3004 C CA . LEU A 1 397 ? 17.903 21.322 -31.257 1.00 78.88 397 LEU A CA 1
ATOM 3005 C C . LEU A 1 397 ? 16.622 20.567 -30.893 1.00 78.88 397 LEU A C 1
ATOM 3007 O O . LEU A 1 397 ? 16.211 19.648 -31.602 1.00 78.88 397 LEU A O 1
ATOM 3011 N N . SER A 1 398 ? 15.947 21.011 -29.832 1.00 75.50 398 SER A N 1
ATOM 3012 C CA . SER A 1 398 ? 14.673 20.449 -29.395 1.00 75.50 398 SER A CA 1
ATOM 3013 C C . SER A 1 398 ? 13.514 20.743 -30.340 1.00 75.50 398 SER A C 1
ATOM 3015 O O . SER A 1 398 ? 12.393 20.426 -29.987 1.00 75.50 398 SER A O 1
ATOM 3017 N N . ARG A 1 399 ? 13.699 21.386 -31.500 1.00 75.75 399 ARG A N 1
ATOM 3018 C CA . ARG A 1 399 ? 12.655 21.468 -32.541 1.00 75.75 399 ARG A CA 1
ATOM 3019 C C . ARG A 1 399 ? 12.701 20.288 -33.498 1.00 75.75 399 ARG A C 1
ATOM 3021 O O . ARG A 1 399 ? 11.663 19.910 -34.029 1.00 75.75 399 ARG A O 1
ATOM 3028 N N . GLU A 1 400 ? 13.881 19.719 -33.698 1.00 75.81 400 GLU A N 1
ATOM 3029 C CA . GLU A 1 400 ? 14.133 18.706 -34.725 1.00 75.81 400 GLU A CA 1
ATOM 3030 C C . GLU A 1 400 ? 14.282 17.305 -34.127 1.00 75.81 400 GLU A C 1
ATOM 3032 O O . GLU A 1 400 ? 14.020 16.310 -34.798 1.00 75.81 400 GLU A O 1
ATOM 3037 N N . GLN A 1 401 ? 14.680 17.217 -32.856 1.00 80.81 401 GLN A N 1
ATOM 3038 C CA . GLN A 1 401 ? 14.979 15.956 -32.185 1.00 80.81 401 GLN A CA 1
ATOM 3039 C C . GLN A 1 401 ? 14.736 16.029 -30.675 1.00 80.81 401 GLN A C 1
ATOM 3041 O O . GLN A 1 401 ? 14.465 17.091 -30.112 1.00 80.81 401 GLN A O 1
ATOM 3046 N N . PHE A 1 402 ? 14.843 14.880 -30.006 1.00 82.44 402 PHE A N 1
ATOM 3047 C CA . PHE A 1 402 ? 14.836 14.829 -28.548 1.00 82.44 402 PHE A CA 1
ATOM 3048 C C . PHE A 1 402 ? 16.155 15.367 -27.989 1.00 82.44 402 PHE A C 1
ATOM 3050 O O . PHE A 1 402 ? 17.234 15.030 -28.483 1.00 82.44 402 PHE A O 1
ATOM 3057 N N . VAL A 1 403 ? 16.058 16.182 -26.938 1.00 77.44 403 VAL A N 1
ATOM 3058 C CA . VAL A 1 403 ? 17.217 16.683 -26.192 1.00 77.44 403 VAL A CA 1
ATOM 3059 C C . VAL A 1 403 ? 17.096 16.252 -24.738 1.00 77.44 403 VAL A C 1
ATOM 3061 O O . VAL A 1 403 ? 16.070 16.489 -24.105 1.00 77.44 403 VAL A O 1
ATOM 3064 N N . ILE A 1 404 ? 18.144 15.625 -24.219 1.00 75.88 404 ILE A N 1
ATOM 3065 C CA . ILE A 1 404 ? 18.246 15.150 -22.841 1.00 75.88 404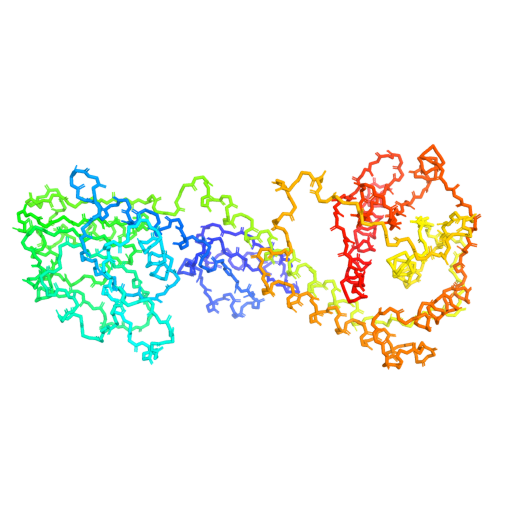 ILE A CA 1
ATOM 3066 C C . ILE A 1 404 ? 19.324 15.976 -22.155 1.00 75.88 404 ILE A C 1
ATOM 3068 O O . ILE A 1 404 ? 20.478 15.946 -22.575 1.00 75.88 404 ILE A O 1
ATOM 3072 N N . THR A 1 405 ? 18.981 16.707 -21.103 1.00 70.62 405 THR A N 1
ATOM 3073 C CA . THR A 1 405 ? 19.976 17.342 -20.238 1.00 70.62 405 THR A CA 1
ATOM 3074 C C . THR A 1 405 ? 20.268 16.423 -19.065 1.00 70.62 405 THR A C 1
ATOM 3076 O O . THR A 1 405 ? 19.357 15.993 -18.377 1.00 70.62 405 THR A O 1
ATOM 3079 N N . ALA A 1 406 ? 21.538 16.104 -18.848 1.00 61.84 406 ALA A N 1
ATOM 3080 C CA . ALA A 1 406 ? 22.039 15.335 -17.718 1.00 61.84 406 ALA A CA 1
ATOM 3081 C C . ALA A 1 406 ? 23.110 16.191 -17.027 1.00 61.84 406 ALA A C 1
ATOM 3083 O O . ALA A 1 406 ? 24.306 16.054 -17.290 1.00 61.84 406 ALA A O 1
ATOM 3084 N N . GLN A 1 407 ? 22.680 17.156 -16.211 1.00 55.38 407 GLN A N 1
ATOM 3085 C CA . GLN A 1 407 ? 23.590 18.130 -15.608 1.00 55.38 407 GLN A CA 1
ATOM 3086 C C . GLN A 1 407 ? 24.111 17.639 -14.250 1.00 55.38 407 GLN A C 1
ATOM 3088 O O . GLN A 1 407 ? 23.335 17.251 -13.379 1.00 55.38 407 GLN A O 1
ATOM 3093 N N . GLY A 1 408 ? 25.434 17.679 -14.072 1.00 44.38 408 GLY A N 1
ATOM 3094 C CA . GLY A 1 408 ? 26.097 17.566 -12.773 1.00 44.38 408 GLY A CA 1
ATOM 3095 C C . GLY A 1 408 ? 26.777 18.891 -12.430 1.00 44.38 408 GLY A C 1
ATOM 3096 O O . GLY A 1 408 ? 27.523 19.414 -13.257 1.00 44.38 408 GLY A O 1
ATOM 3097 N N . GLY A 1 409 ? 26.503 19.431 -11.238 1.00 41.25 409 GLY A N 1
ATOM 3098 C CA . GLY A 1 409 ? 27.143 20.629 -10.691 1.00 41.25 409 GLY A CA 1
ATOM 3099 C C . GLY A 1 409 ? 26.385 21.932 -10.961 1.00 41.25 409 GLY A C 1
ATOM 3100 O O . GLY A 1 409 ? 26.631 22.616 -11.956 1.00 41.25 409 GLY A O 1
ATOM 3101 N N . GLY A 1 410 ? 25.493 22.313 -10.044 1.00 37.25 410 GLY A N 1
ATOM 3102 C CA . GLY A 1 410 ? 24.857 23.634 -9.976 1.00 37.25 410 GLY A CA 1
ATOM 3103 C C . GLY A 1 410 ? 23.594 23.632 -9.110 1.00 37.25 410 GLY A C 1
ATOM 3104 O O . GLY A 1 410 ? 23.089 22.579 -8.773 1.00 37.25 410 GLY A O 1
ATOM 3105 N N . ALA A 1 411 ? 23.024 24.802 -8.790 1.00 35.12 411 ALA A N 1
ATOM 3106 C CA . ALA A 1 411 ? 21.859 24.964 -7.889 1.00 35.12 411 ALA A CA 1
ATOM 3107 C C . ALA A 1 411 ? 20.574 24.169 -8.259 1.00 35.12 411 ALA A C 1
ATOM 3109 O O . ALA A 1 411 ? 19.585 24.231 -7.534 1.00 35.12 411 ALA A O 1
ATOM 3110 N N . LEU A 1 412 ? 20.592 23.440 -9.377 1.00 37.41 412 LEU A N 1
ATOM 3111 C CA . LEU A 1 412 ? 19.630 22.421 -9.789 1.00 37.41 412 LEU A CA 1
ATOM 3112 C C . LEU A 1 412 ? 20.378 21.086 -9.951 1.00 37.41 412 LEU A C 1
ATOM 3114 O O . LEU A 1 412 ? 20.525 20.565 -11.058 1.00 37.41 412 LEU A O 1
ATOM 3118 N N . ASP A 1 413 ? 20.939 20.581 -8.854 1.00 40.72 413 ASP A N 1
ATOM 3119 C CA . ASP A 1 413 ? 21.743 19.364 -8.863 1.00 40.72 413 ASP A CA 1
ATOM 3120 C C . ASP A 1 413 ? 20.857 18.141 -9.160 1.00 40.72 413 ASP A C 1
ATOM 3122 O O . ASP A 1 413 ? 19.887 17.854 -8.459 1.00 40.72 413 ASP A O 1
ATOM 3126 N N . GLY A 1 414 ? 21.215 17.392 -10.207 1.00 46.50 414 GLY A N 1
ATOM 3127 C CA . GLY A 1 414 ? 20.761 16.017 -10.405 1.00 46.50 414 GLY A CA 1
ATOM 3128 C C . GLY A 1 414 ? 19.615 15.795 -11.386 1.00 46.50 414 GLY A C 1
ATOM 3129 O O . GLY A 1 414 ? 19.216 14.655 -11.545 1.00 46.50 414 GLY A O 1
ATOM 3130 N N . ILE A 1 415 ? 19.066 16.784 -12.081 1.00 42.59 415 ILE A N 1
ATOM 3131 C CA . ILE A 1 415 ? 17.862 16.568 -12.905 1.00 42.59 415 ILE A CA 1
ATOM 3132 C C . ILE A 1 415 ? 18.210 16.073 -14.323 1.00 42.59 415 ILE A C 1
ATOM 3134 O O . ILE A 1 415 ? 18.964 16.731 -15.042 1.00 42.59 415 ILE A O 1
ATOM 3138 N N . SER A 1 416 ? 17.624 14.941 -14.746 1.00 48.56 416 SER A N 1
ATOM 3139 C CA . SER A 1 416 ? 17.589 14.544 -16.161 1.00 48.56 416 SER A CA 1
ATOM 3140 C C . SER A 1 416 ? 16.336 15.112 -16.833 1.00 48.56 416 SER A C 1
ATOM 3142 O O . SER A 1 416 ? 15.254 14.549 -16.669 1.00 48.56 416 SER A O 1
ATOM 3144 N N . ILE A 1 417 ? 16.456 16.216 -17.578 1.00 53.62 417 ILE A N 1
ATOM 3145 C CA . ILE A 1 417 ? 15.306 16.849 -18.245 1.00 53.62 417 ILE A CA 1
ATOM 3146 C C . ILE A 1 417 ? 15.236 16.393 -19.698 1.00 53.62 417 ILE A C 1
ATOM 3148 O O . ILE A 1 417 ? 16.202 16.516 -20.452 1.00 53.62 417 ILE A O 1
ATOM 3152 N N . VAL A 1 418 ? 14.075 15.883 -20.114 1.00 56.78 418 VAL A N 1
ATOM 3153 C CA . VAL A 1 418 ? 13.842 15.453 -21.501 1.00 56.78 418 VAL A CA 1
ATOM 3154 C C . VAL A 1 418 ? 12.927 16.446 -22.214 1.00 56.78 418 VAL A C 1
ATOM 3156 O O . VAL A 1 418 ? 11.773 16.634 -21.822 1.00 56.78 418 VAL A O 1
ATOM 3159 N N . HIS A 1 419 ? 13.418 17.032 -23.304 1.00 56.59 419 HIS A N 1
ATOM 3160 C CA . HIS A 1 419 ? 12.677 17.926 -24.194 1.00 56.59 419 HIS A CA 1
ATOM 3161 C C . HIS A 1 419 ? 12.338 17.231 -25.525 1.00 56.59 419 HIS A C 1
ATOM 3163 O O . HIS A 1 419 ? 13.173 16.537 -26.107 1.00 56.59 419 HIS A O 1
ATOM 3169 N N . CYS A 1 420 ? 11.111 17.434 -26.021 1.00 59.09 420 CYS A N 1
ATOM 3170 C CA . CYS A 1 420 ? 10.659 17.006 -27.355 1.00 59.09 420 CYS A CA 1
ATOM 3171 C C . CYS A 1 420 ? 10.712 18.156 -28.374 1.00 59.09 420 CYS A C 1
ATOM 3173 O O . CYS A 1 420 ? 10.610 19.315 -27.964 1.00 59.09 420 CYS A O 1
ATOM 3175 N N . ALA A 1 421 ? 10.712 17.800 -29.672 1.00 45.31 421 ALA A N 1
ATOM 3176 C CA . ALA A 1 421 ? 10.309 18.645 -30.805 1.00 45.31 421 ALA A CA 1
ATOM 3177 C C . ALA A 1 421 ? 9.227 19.678 -30.398 1.00 45.31 421 ALA A C 1
ATOM 3179 O O . ALA A 1 421 ? 8.093 19.296 -30.105 1.00 45.31 421 ALA A O 1
ATOM 3180 N N . ALA A 1 422 ? 9.604 20.964 -30.360 1.00 49.91 422 ALA A N 1
ATOM 3181 C CA . ALA A 1 422 ? 8.800 22.148 -30.008 1.00 49.91 422 ALA A CA 1
ATOM 3182 C C . ALA A 1 422 ? 8.422 22.339 -28.516 1.00 49.91 422 ALA A C 1
ATOM 3184 O O . ALA A 1 422 ? 7.289 22.679 -28.183 1.00 49.91 422 ALA A O 1
ATOM 3185 N N . SER A 1 423 ? 9.415 22.229 -27.624 1.00 50.03 423 SER A N 1
ATOM 3186 C CA . SER A 1 423 ? 9.425 22.846 -26.276 1.00 50.03 423 SER A CA 1
ATOM 3187 C C . SER A 1 423 ? 8.442 22.287 -25.237 1.00 50.03 423 SER A C 1
ATOM 3189 O O . SER A 1 423 ? 8.103 22.981 -24.281 1.00 50.03 423 SER A O 1
ATOM 3191 N N . ASN A 1 424 ? 8.040 21.020 -25.357 1.00 50.78 424 ASN A N 1
ATOM 3192 C CA . ASN A 1 424 ? 7.316 20.333 -24.285 1.00 50.78 424 ASN A CA 1
ATOM 3193 C C . ASN A 1 424 ? 8.283 19.544 -23.396 1.00 50.78 424 ASN A C 1
ATOM 3195 O O . ASN A 1 424 ? 8.994 18.651 -23.868 1.00 50.78 424 ASN 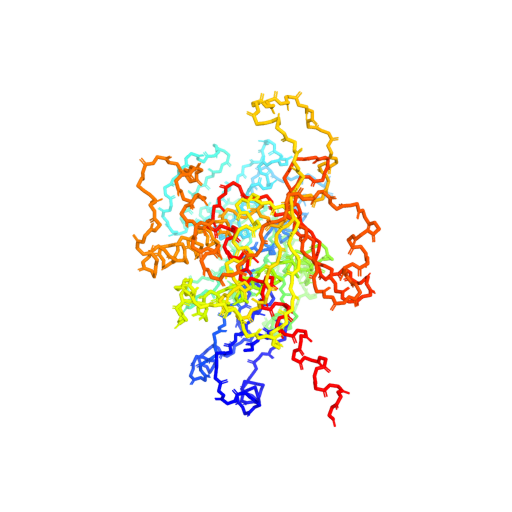A O 1
ATOM 3199 N N . LEU A 1 425 ? 8.278 19.878 -22.106 1.00 52.19 425 LEU A N 1
ATOM 3200 C CA . LEU A 1 425 ? 8.922 19.124 -21.037 1.00 52.19 425 LEU A CA 1
ATOM 3201 C C . LEU A 1 425 ? 8.247 17.750 -20.907 1.00 52.19 425 LEU A C 1
ATOM 3203 O O . LEU A 1 425 ? 7.036 17.675 -20.703 1.00 52.19 425 LEU A O 1
ATOM 3207 N N . ILE A 1 426 ? 9.006 16.664 -21.077 1.00 52.84 426 ILE A N 1
ATOM 3208 C CA . ILE A 1 426 ? 8.470 15.297 -20.988 1.00 52.84 426 ILE A CA 1
ATOM 3209 C C . ILE A 1 426 ? 8.622 14.735 -19.572 1.00 52.84 426 ILE A C 1
ATOM 3211 O O . ILE A 1 426 ? 7.708 14.068 -19.095 1.00 52.84 426 ILE A O 1
ATOM 3215 N N . VAL A 1 427 ? 9.756 15.000 -18.920 1.00 52.84 427 VAL A N 1
ATOM 3216 C CA . VAL A 1 427 ? 10.081 14.568 -17.552 1.00 52.84 427 VAL A CA 1
ATOM 3217 C C . VAL A 1 427 ? 10.958 15.644 -16.903 1.00 52.84 427 VAL A C 1
ATOM 3219 O O . VAL A 1 427 ? 11.901 16.105 -17.545 1.00 52.84 427 VAL A O 1
ATOM 3222 N N . ASP A 1 428 ? 10.634 16.019 -15.662 1.00 38.84 428 ASP A N 1
ATOM 3223 C CA . ASP A 1 428 ? 11.432 16.856 -14.751 1.00 38.84 428 ASP A CA 1
ATOM 3224 C C . ASP A 1 428 ? 11.477 16.171 -13.376 1.00 38.84 428 ASP A C 1
ATOM 3226 O O . ASP A 1 428 ? 10.474 15.594 -12.947 1.00 38.84 428 ASP A O 1
ATOM 3230 N N . GLY A 1 429 ? 12.631 16.187 -12.713 1.00 40.06 429 GLY A N 1
ATOM 3231 C CA . GLY A 1 429 ? 12.836 15.545 -11.412 1.00 40.06 429 GLY A CA 1
ATOM 3232 C C . GLY A 1 429 ? 14.292 15.187 -11.090 1.00 40.06 429 GLY A C 1
ATOM 3233 O O . GLY A 1 429 ? 15.035 14.693 -11.939 1.00 40.06 429 GLY A O 1
ATOM 3234 N N . ALA A 1 430 ? 14.689 15.436 -9.837 1.00 36.12 430 ALA A N 1
ATOM 3235 C CA . ALA A 1 430 ? 16.020 15.176 -9.293 1.00 36.12 430 ALA A CA 1
ATOM 3236 C C . ALA A 1 430 ? 16.386 13.681 -9.354 1.00 36.12 430 ALA A C 1
ATOM 3238 O O . ALA A 1 430 ? 15.898 12.846 -8.599 1.00 36.12 430 ALA A O 1
ATOM 3239 N N . THR A 1 431 ? 17.288 13.359 -10.269 1.00 43.78 431 THR A N 1
ATOM 3240 C CA . THR A 1 431 ? 17.965 12.075 -10.469 1.00 43.78 431 THR A CA 1
ATOM 3241 C C . THR A 1 431 ? 19.424 12.174 -10.020 1.00 43.78 431 THR A C 1
ATOM 3243 O O . THR A 1 431 ? 20.353 11.985 -10.807 1.00 43.78 431 THR A O 1
ATOM 3246 N N . TYR A 1 432 ? 19.663 12.499 -8.749 1.00 39.69 432 TYR A N 1
ATOM 3247 C CA . TYR A 1 432 ? 20.992 12.258 -8.201 1.00 39.69 432 TYR A CA 1
ATOM 3248 C C . TYR A 1 432 ? 21.169 10.754 -8.010 1.00 39.69 432 TYR A C 1
ATOM 3250 O O . TYR A 1 432 ? 20.451 10.108 -7.245 1.00 39.69 432 TYR A O 1
ATOM 3258 N N . SER A 1 433 ? 22.146 10.193 -8.708 1.00 47.03 433 SER A N 1
ATOM 3259 C CA . SER A 1 433 ? 22.773 8.977 -8.238 1.00 47.03 433 SER A CA 1
ATOM 3260 C C . SER A 1 433 ? 24.241 8.985 -8.625 1.00 47.03 433 SER A C 1
ATOM 3262 O O . SER A 1 433 ? 24.578 8.863 -9.797 1.00 47.03 433 SER A O 1
ATOM 3264 N N . GLU A 1 434 ? 25.114 9.067 -7.624 1.00 47.28 434 GLU A N 1
ATOM 3265 C CA . GLU A 1 434 ? 26.494 8.570 -7.736 1.00 47.28 434 GLU A CA 1
ATOM 3266 C C . GLU A 1 434 ? 26.522 7.046 -7.995 1.00 47.28 434 GLU A C 1
ATOM 3268 O O . GLU A 1 434 ? 27.569 6.466 -8.264 1.00 47.28 434 GLU A O 1
ATOM 3273 N N . CYS A 1 435 ? 25.364 6.370 -7.954 1.00 60.91 435 CYS A N 1
ATOM 3274 C CA . CYS A 1 435 ? 25.232 4.939 -8.156 1.00 60.91 435 CYS A CA 1
ATOM 3275 C C . CYS A 1 435 ? 24.826 4.602 -9.602 1.00 60.91 435 CYS A C 1
ATOM 3277 O O . CYS A 1 435 ? 23.699 4.854 -10.044 1.00 60.91 435 CYS A O 1
ATOM 3279 N N . ILE A 1 436 ? 25.737 3.942 -10.326 1.00 66.19 436 ILE A N 1
ATOM 3280 C CA . ILE A 1 436 ? 25.543 3.453 -11.704 1.00 66.19 436 ILE A CA 1
ATOM 3281 C C . ILE A 1 436 ? 24.252 2.622 -11.851 1.00 66.19 436 ILE A C 1
ATOM 3283 O O . ILE A 1 436 ? 23.586 2.680 -12.886 1.00 66.19 436 ILE A O 1
ATOM 3287 N N . THR A 1 437 ? 23.873 1.868 -10.817 1.00 68.81 437 THR A N 1
ATOM 3288 C CA . THR A 1 437 ? 22.717 0.958 -10.828 1.00 68.81 437 THR A CA 1
ATOM 3289 C C . THR A 1 437 ? 21.393 1.708 -10.988 1.00 68.81 437 THR A C 1
ATOM 3291 O O . THR A 1 437 ? 20.559 1.324 -11.809 1.00 68.81 437 THR A O 1
ATOM 3294 N N . LEU A 1 438 ? 21.219 2.822 -10.273 1.00 67.69 438 LEU A N 1
ATOM 3295 C CA . LEU A 1 438 ? 20.046 3.685 -10.402 1.00 67.69 438 LEU A CA 1
ATOM 3296 C C . LEU A 1 438 ? 20.092 4.481 -11.710 1.00 67.69 438 LEU A C 1
ATOM 3298 O O . LEU A 1 438 ? 19.070 4.596 -12.386 1.00 67.69 438 LEU A O 1
ATOM 3302 N N . GLY A 1 439 ? 21.270 4.968 -12.116 1.00 70.00 439 GLY A N 1
ATOM 3303 C CA . GLY A 1 439 ? 21.449 5.655 -13.401 1.00 70.00 439 GLY A CA 1
ATOM 3304 C C . GLY A 1 439 ? 21.028 4.798 -14.604 1.00 70.00 439 GLY A C 1
ATOM 3305 O O . GLY A 1 439 ? 20.400 5.296 -15.539 1.00 70.00 439 GLY A O 1
ATOM 3306 N N . LEU A 1 440 ? 21.296 3.489 -14.561 1.00 74.31 440 LEU A N 1
ATOM 3307 C CA . LEU A 1 440 ? 20.935 2.559 -15.633 1.00 74.31 440 LEU A CA 1
ATOM 3308 C C . LEU A 1 440 ? 19.420 2.312 -15.703 1.00 74.31 440 LEU A C 1
ATOM 3310 O O . LEU A 1 440 ? 18.857 2.266 -16.798 1.00 74.31 440 LEU A O 1
ATOM 3314 N N . ILE A 1 441 ? 18.741 2.223 -14.552 1.00 74.31 441 ILE A N 1
ATOM 3315 C CA . ILE A 1 441 ? 17.271 2.157 -14.489 1.00 74.31 441 ILE A CA 1
ATOM 3316 C C . ILE A 1 441 ? 16.655 3.410 -15.123 1.00 74.31 441 ILE A C 1
ATOM 3318 O O . ILE A 1 441 ? 15.735 3.303 -15.939 1.00 74.31 441 ILE A O 1
ATOM 3322 N N . TRP A 1 442 ? 17.181 4.593 -14.794 1.00 73.75 442 TRP A N 1
ATOM 3323 C CA . TRP A 1 442 ? 16.710 5.858 -15.361 1.00 73.75 442 TRP A CA 1
ATOM 3324 C C . TRP A 1 442 ? 16.921 5.942 -16.870 1.00 73.75 442 TRP A C 1
ATOM 3326 O O . TRP A 1 442 ? 16.017 6.367 -17.591 1.00 73.75 442 TRP A O 1
ATOM 3336 N N . ALA A 1 443 ? 18.074 5.495 -17.367 1.00 75.25 443 ALA A N 1
ATOM 3337 C CA . ALA A 1 443 ? 18.335 5.443 -18.800 1.00 75.25 443 ALA A CA 1
ATOM 3338 C C . ALA A 1 443 ? 17.345 4.525 -19.536 1.00 75.25 443 ALA A C 1
ATOM 3340 O O . ALA A 1 443 ? 16.816 4.902 -20.583 1.00 75.25 443 ALA A O 1
ATOM 3341 N N . CYS A 1 444 ? 17.011 3.367 -18.954 1.00 79.94 444 CYS A N 1
ATOM 3342 C CA . CYS A 1 444 ? 15.985 2.479 -19.506 1.00 79.94 444 CYS A CA 1
ATOM 3343 C C . CYS A 1 444 ? 14.606 3.154 -19.552 1.00 79.94 444 CYS A C 1
ATOM 3345 O O . CYS A 1 444 ? 13.897 3.054 -20.553 1.00 79.94 444 CYS A O 1
ATOM 3347 N N . LEU A 1 445 ? 14.223 3.857 -18.481 1.00 76.19 445 LEU A N 1
ATOM 3348 C CA . LEU A 1 445 ? 12.937 4.550 -18.410 1.00 76.19 445 LEU A CA 1
ATOM 3349 C C . LEU A 1 445 ? 12.827 5.667 -19.457 1.00 76.19 445 LEU A C 1
ATOM 3351 O O . LEU A 1 445 ? 11.819 5.750 -20.158 1.00 76.19 445 LEU A O 1
ATOM 3355 N N . VAL A 1 446 ? 13.856 6.509 -19.585 1.00 74.44 446 VAL A N 1
ATOM 3356 C CA . VAL A 1 446 ? 13.876 7.618 -20.553 1.00 74.44 446 VAL A CA 1
ATOM 3357 C C . VAL A 1 446 ? 13.780 7.099 -21.990 1.00 74.44 446 VAL A C 1
ATOM 3359 O O . VAL A 1 446 ? 12.988 7.622 -22.778 1.00 74.44 446 VAL A O 1
ATOM 3362 N N . GLN A 1 447 ? 14.524 6.040 -22.319 1.00 82.12 447 GLN A N 1
ATOM 3363 C CA . GLN A 1 447 ? 14.451 5.389 -23.627 1.00 82.12 447 GLN A CA 1
ATOM 3364 C C . GLN A 1 447 ? 13.034 4.869 -23.930 1.00 82.12 447 GLN A C 1
ATOM 3366 O O . GLN A 1 447 ? 12.495 5.153 -25.001 1.00 82.12 447 GLN A O 1
ATOM 3371 N N . GLU A 1 448 ? 12.409 4.147 -22.996 1.00 78.94 448 GLU A N 1
ATOM 3372 C CA . GLU A 1 448 ? 11.056 3.595 -23.166 1.00 78.94 448 GLU A CA 1
ATOM 3373 C C . GLU A 1 448 ? 9.999 4.698 -23.351 1.00 78.94 448 GLU A C 1
ATOM 3375 O O . GLU A 1 448 ? 9.134 4.588 -24.222 1.00 78.94 448 GLU A O 1
ATOM 3380 N N . ILE A 1 449 ? 10.094 5.801 -22.597 1.00 74.56 449 ILE A N 1
ATOM 3381 C CA . ILE A 1 449 ? 9.198 6.960 -22.749 1.00 74.56 449 ILE A CA 1
ATOM 3382 C C . ILE A 1 449 ? 9.323 7.568 -24.152 1.00 74.56 449 ILE A C 1
ATOM 3384 O O . ILE A 1 449 ? 8.310 7.864 -24.795 1.00 74.56 449 ILE A O 1
ATOM 3388 N N . ILE A 1 450 ? 10.553 7.754 -24.641 1.00 74.88 450 ILE A N 1
ATOM 3389 C CA . ILE A 1 450 ? 10.798 8.338 -25.964 1.00 74.88 450 ILE A CA 1
ATOM 3390 C C . ILE A 1 450 ? 10.291 7.410 -27.078 1.00 74.88 450 ILE A C 1
ATOM 3392 O O . ILE A 1 450 ? 9.603 7.874 -27.992 1.00 74.88 450 ILE A O 1
ATOM 3396 N N . GLN A 1 451 ? 10.547 6.104 -26.985 1.00 77.88 451 GLN A N 1
ATOM 3397 C CA . GLN A 1 451 ? 10.060 5.128 -27.965 1.00 77.88 451 GLN A CA 1
ATOM 3398 C C . GLN A 1 451 ? 8.529 5.045 -28.001 1.00 77.88 451 GLN A C 1
ATOM 3400 O O . GLN A 1 451 ? 7.939 5.036 -29.083 1.00 77.88 451 GLN A O 1
ATOM 3405 N N . ALA A 1 452 ? 7.870 5.051 -26.838 1.00 74.31 452 ALA A N 1
ATOM 3406 C CA . ALA A 1 452 ? 6.411 5.035 -26.761 1.00 74.31 452 ALA A CA 1
ATOM 3407 C C . ALA A 1 452 ? 5.783 6.261 -27.449 1.00 74.31 452 ALA A C 1
ATOM 3409 O O . ALA A 1 452 ? 4.780 6.125 -28.157 1.00 74.31 452 ALA A O 1
ATOM 3410 N N . LYS A 1 453 ? 6.394 7.447 -27.300 1.00 68.38 453 LYS A N 1
ATOM 3411 C CA . LYS A 1 453 ? 5.943 8.681 -27.964 1.00 68.38 453 LYS A CA 1
ATOM 3412 C C . LYS A 1 453 ? 6.178 8.674 -29.474 1.00 68.38 453 LYS A C 1
ATOM 3414 O O . LYS A 1 453 ? 5.312 9.129 -30.219 1.00 68.38 453 LYS A O 1
ATOM 3419 N N . ALA A 1 454 ? 7.311 8.145 -29.933 1.00 67.12 454 ALA A N 1
ATOM 3420 C CA . ALA A 1 454 ? 7.597 8.022 -31.363 1.00 67.12 454 ALA A CA 1
ATOM 3421 C C . ALA A 1 454 ? 6.596 7.088 -32.075 1.00 67.12 454 ALA A C 1
ATOM 3423 O O . ALA A 1 454 ? 6.179 7.355 -33.200 1.00 67.12 454 ALA A O 1
ATOM 3424 N N . ALA A 1 455 ? 6.143 6.026 -31.400 1.00 59.72 455 ALA A N 1
ATOM 3425 C CA . ALA A 1 455 ? 5.113 5.135 -31.931 1.00 59.72 455 ALA A CA 1
ATOM 3426 C C . ALA A 1 455 ? 3.727 5.807 -32.015 1.00 59.72 455 ALA A C 1
ATOM 3428 O O . ALA A 1 455 ? 2.984 5.578 -32.968 1.00 59.72 455 ALA A O 1
ATOM 3429 N N . THR A 1 456 ? 3.377 6.665 -31.048 1.00 56.50 456 THR A N 1
ATOM 3430 C CA . THR A 1 456 ? 2.078 7.365 -31.037 1.00 56.50 456 THR A CA 1
ATOM 3431 C C . THR A 1 456 ? 1.996 8.480 -32.076 1.00 56.50 456 THR A C 1
ATOM 3433 O O . THR A 1 456 ? 0.934 8.667 -32.666 1.00 56.50 456 THR A O 1
ATOM 3436 N N . SER A 1 457 ? 3.091 9.197 -32.350 1.00 52.41 457 SER A N 1
ATOM 3437 C CA . SER A 1 457 ? 3.115 10.183 -33.437 1.00 52.41 457 SER A CA 1
ATOM 3438 C C . SER A 1 457 ? 2.986 9.515 -34.807 1.00 52.41 457 SER A C 1
ATOM 3440 O O . SER A 1 457 ? 2.247 10.017 -35.644 1.00 52.41 457 SER A O 1
ATOM 3442 N N . SER A 1 458 ? 3.604 8.349 -35.022 1.00 47.22 458 SER A N 1
ATOM 3443 C CA . SER A 1 458 ? 3.453 7.587 -36.271 1.00 47.22 458 SER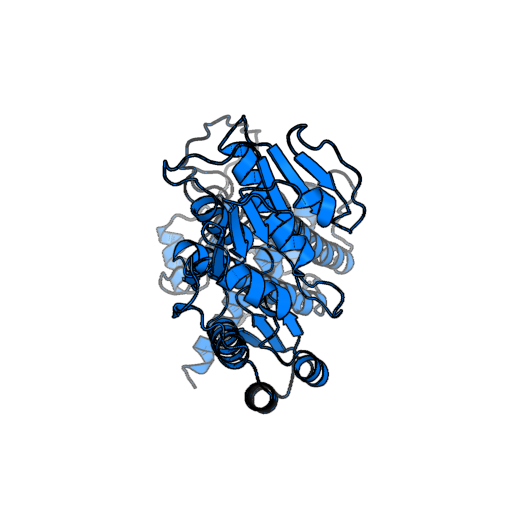 A CA 1
ATOM 3444 C C . SER A 1 458 ? 2.030 7.056 -36.505 1.00 47.22 458 SER A C 1
ATOM 3446 O O . SER A 1 458 ? 1.630 6.919 -37.658 1.00 47.22 458 SER A O 1
ATOM 3448 N N . ALA A 1 459 ? 1.273 6.755 -35.445 1.00 37.22 459 ALA A N 1
ATOM 3449 C CA . ALA A 1 459 ? -0.098 6.240 -35.533 1.00 37.22 459 ALA A CA 1
ATOM 3450 C C . ALA A 1 459 ? -1.166 7.331 -35.749 1.00 37.22 459 ALA A C 1
ATOM 3452 O O . ALA A 1 459 ? -2.281 7.016 -36.138 1.00 37.22 459 ALA A O 1
ATOM 3453 N N . LEU A 1 460 ? -0.841 8.605 -35.502 1.00 34.06 460 LEU A N 1
ATOM 3454 C CA . LEU A 1 460 ? -1.721 9.754 -35.770 1.00 34.06 460 LEU A CA 1
ATOM 3455 C C . LEU A 1 460 ? -1.654 10.248 -37.228 1.00 34.06 460 LEU A C 1
ATOM 3457 O O . LEU A 1 460 ? -2.468 11.080 -37.622 1.00 34.06 460 LEU A O 1
ATOM 3461 N N . TYR A 1 461 ? -0.694 9.752 -38.015 1.00 34.19 461 TYR A N 1
ATOM 3462 C CA . TYR A 1 461 ? -0.514 10.067 -39.440 1.00 34.19 461 TYR A CA 1
ATOM 3463 C C . TYR A 1 461 ? -0.840 8.882 -40.374 1.00 34.19 461 TYR A C 1
ATOM 3465 O O . TYR A 1 461 ? -0.501 8.926 -41.559 1.00 34.19 461 TYR A O 1
ATOM 3473 N N . GLN A 1 462 ? -1.502 7.842 -39.856 1.00 31.95 462 GLN A N 1
ATOM 3474 C CA . GLN A 1 462 ? -2.175 6.782 -40.620 1.00 31.95 462 GLN A CA 1
ATOM 3475 C C . GLN A 1 462 ? -3.676 6.870 -40.368 1.00 31.95 462 GLN A C 1
ATOM 3477 O O . GLN A 1 462 ? -4.434 6.634 -41.335 1.00 31.95 462 GLN A O 1
#

Foldseek 3Di:
DEAEDAAQCDDVNLVVVCVVPVDDAAEYEYQEADPPSYPVVNCVVSRYHYHYQPLLLLLLLLVVLQQQCADPVRHHDLEAEEEDCPSNNVNNVVVVVVPDVRHAYEYADCPPDDPPVDDPSYHYDPDLLVRQQQAQHYEYPDDPPDDPPQADALSSLVRHHLQHEYEYAYQPSNYDLRNLVSQQARQRYEAEYAYDPVSVVVVQVSCVVSVRHQVNRNHRYHYYNPSQPDPVNVVSSVLSSVLVVVLVVLVVLLVVLLVDALAQDLAAADPPAAEEEEEDLPLLSLLLLSLVSSVRYAYEYEAAPDPPPDDPPPPDDDDDDPPPACRRAPPDVVSVVSLLVSLVSSVVSNCVSQVQQDDPDDDLPDPSNSVSSVVSSVSRNYHYHNDDDDPVNQQVVQQRHKYWYQDDDDPLHAWTWIGHNHGDTPDTDHHDDPHSSNSNSVSSVVSVSVVVVVVVVVVVVD

Sequence (462 aa):
MMIVGGQAIDADVIEQWRISHPFGDLHLIRRGNSLDNVRLNLCESKGIRVGNTPGVEASHVAVYIAHWLKRADGSLPPDICVLGYGNVGKELVKRLLDRDPEVRVKVVDRHGRSAGNINRRVSFVEDWSEALEGACAVALCLSLKGDAAYRIERALIQRMDKVARLVCVSKPDIFSDDALQTLAIAEHTQLVLDCAPGALDAFRMRTQALGCSVSTWRKPATLTTHAATTEACQCDLDCAVSVQLSLKALHGIVRRTRAQSLMIPAQHASADAPCVSIIGRGINGLLQALMFRLANYRVTVYEGSQANDGVGRGSVMTTANAQHDDYLLLANPYLTDEFNGVGIELFEKLLADNPSIDASADGLESSCFLAGITSLLLRSGVEFTPKHLGLVQIAELSREQFVITAQGGGALDGISIVHCAASNLIVDGATYSECITLGLIWACLVQEIIQAKAATSSALYQ

Secondary structure (DSSP, 8-state):
-EEEESS-B-HHHHHHHHHH--SS-EEEEESSS--TTB-HHHHHHTTEEEE--TTTTHHHHHHHHHHHTS-TTSPPPSEEEEE--SHHHHHHHHHHHHH-TT-EEEEE--S-----S--TTEEEES-HHHHHTT-SEEEE-----S-TT--B-HHHHHHS-SS-EEEE-S-GGGB-HHHHHHHHH-SSPEEEEE--HHHHHHHHHHHHHTT--GGG-SS--EEE--TT-SHHHHHHHHHHHHHHHHHHHHHHHHHHHHHS--PPPSSPPPTTSPEEEEE--SHHHHHHHHHHHHTT-EEEEE-------S-------S-S-TTSTTTTTTS-HHHHHHHHHHHHHHHHHHHHH-TTS---SS-TT-HHHHHHHHHHHHHTT-EEE--PPPHHHHHHHHHHSEEEEE--SSSSTTBEEEEETTTEEEE--B---S-HHHHHHHHHHHHHHHHHHHHHHHHTT-